Protein AF-0000000071050429 (afdb_homodimer)

Sequence (400 aa):
MLVKCYNCSQTRFISDQVFMELFNKSLLEDLAIDDLLNCSTQKFDGDSSKPVLRARPLNSNDYGYLDLLIQLTKVGSVGRYDFEKTFSRMVACPETYFILVIEDETSKLIVAGATLFVEQKFIHECSKRGHIEDVVVDSAYRGNGLGRFLIEALVRIGKHVGCYKITLDCHDDKVAFYKKIGFGLMNNMMYVRFDDHGKSMLVKCYNCSQTRFISDQVFMELFNKSLLEDLAIDDLLNCSTQKFDGDSSKPVLRARPLNSNDYGYLDLLIQLTKVGSVGRYDFEKTFSRMVACPETYFILVIEDETSKLIVAGATLFVEQKFIHECSKRGHIEDVVVDSAYRGNGLGRFLIEALVRIGKHVGCYKITLDCHDDKVAFYKKIGFGLMNNMMYVRFDDHGKS

InterPro domains:
  IPR000182 GNAT domain [PF00583] (80-183)
  IPR000182 GNAT domain [PS51186] (53-200)
  IPR016181 Acyl-CoA N-acyltransferase [SSF55729] (55-195)
  IPR039143 Glucosamine 6-phosphate N-acetyltransferase-like [PTHR13355] (50-191)

pLDDT: mean 87.62, std 20.75, range [23.92, 98.94]

Radius of gyration: 24.73 Å; Cα contacts (8 Å, |Δi|>4): 696; chains: 2; bounding box: 66×86×58 Å

Organism: Fasciola hepatica (NCBI:txid6192)

Nearest PDB structures (foldseek):
  4ag9-assembly1_B  TM=9.087E-01  e=5.644E-18  Caenorhabditis elegans
  3t90-assembly1_A-2  TM=9.628E-01  e=2.825E-16  Arabidopsis thaliana
  2o28-assembly1_B  TM=8.555E-01  e=4.513E-17  Homo sapiens
  3cxp-assembly1_A-2  TM=8.427E-01  e=6.512E-17  Homo sapiens
  1i21-assembly1_B  TM=8.900E-01  e=1.358E-13  Saccharomyces cerevisiae

Structure (mmCIF, N/CA/C/O backbone):
data_AF-0000000071050429-model_v1
#
loop_
_entity.id
_entity.type
_entity.pdbx_description
1 polymer 'Glucosamine 6-phosphate N-acetyltransferase'
#
loop_
_atom_site.group_PDB
_atom_site.id
_atom_site.type_symbol
_atom_site.label_atom_id
_atom_site.label_alt_id
_atom_site.label_comp_id
_atom_site.label_asym_id
_atom_site.label_entity_id
_atom_site.label_seq_id
_atom_site.pdbx_PDB_ins_code
_atom_site.Cartn_x
_atom_site.Cartn_y
_atom_site.Cartn_z
_atom_site.occupancy
_atom_site.B_iso_or_equiv
_atom_site.auth_seq_id
_atom_site.auth_comp_id
_atom_site.auth_asym_id
_atom_site.auth_atom_id
_atom_site.pdbx_PDB_model_num
ATOM 1 N N . MET A 1 1 ? -44.938 -45.5 23.203 1 27.23 1 MET A N 1
ATOM 2 C CA . MET A 1 1 ? -45.156 -44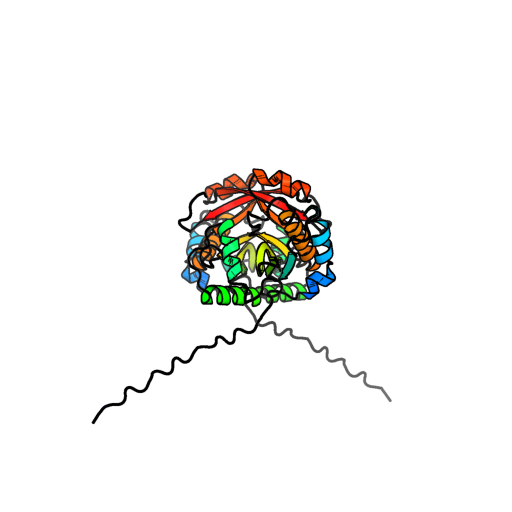.25 22.453 1 27.23 1 MET A CA 1
ATOM 3 C C . MET A 1 1 ? -43.812 -43.625 22.031 1 27.23 1 MET A C 1
ATOM 5 O O . MET A 1 1 ? -43.031 -43.188 22.875 1 27.23 1 MET A O 1
ATOM 9 N N . LEU A 1 2 ? -43.156 -44.094 20.906 1 24.7 2 LEU A N 1
ATOM 10 C CA . LEU A 1 2 ? -41.812 -43.938 20.344 1 24.7 2 LEU A CA 1
ATOM 11 C C . LEU A 1 2 ? -41.594 -42.531 19.828 1 24.7 2 LEU A C 1
ATOM 13 O O . LEU A 1 2 ? -42.344 -42.062 18.938 1 24.7 2 LEU A O 1
ATOM 17 N N . VAL A 1 3 ? -41.188 -41.531 20.703 1 26.55 3 VAL A N 1
ATOM 18 C CA . VAL A 1 3 ? -40.875 -40.156 20.281 1 26.55 3 VAL A CA 1
ATOM 19 C C . VAL A 1 3 ? -39.906 -40.188 19.094 1 26.55 3 VAL A C 1
ATOM 21 O O . VAL A 1 3 ? -38.812 -40.688 19.219 1 26.55 3 VAL A O 1
ATOM 24 N N . LYS A 1 4 ? -40.438 -40.188 17.812 1 27.8 4 LYS A N 1
ATOM 25 C CA . LYS A 1 4 ? -39.688 -40.062 16.547 1 27.8 4 LYS A CA 1
ATOM 26 C C . LYS A 1 4 ? -38.75 -38.875 16.562 1 27.8 4 LYS A C 1
ATOM 28 O O . LYS A 1 4 ? -39.156 -37.75 16.844 1 27.8 4 LYS A O 1
ATOM 33 N N . CYS A 1 5 ? -37.469 -39.094 16.906 1 25.92 5 CYS A N 1
ATOM 34 C CA . CYS A 1 5 ? -36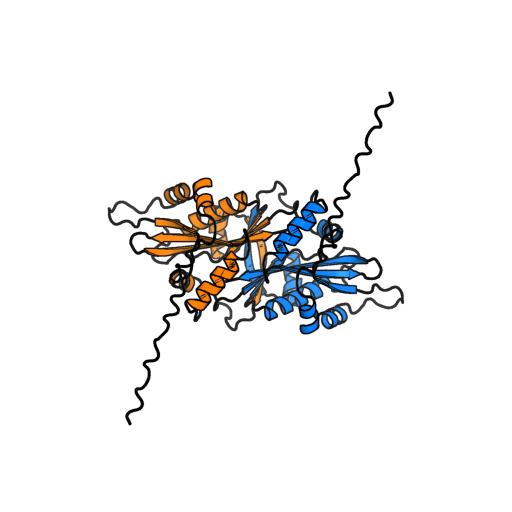.344 -38.188 16.828 1 25.92 5 CYS A CA 1
ATOM 35 C C . CYS A 1 5 ? -36.312 -37.469 15.477 1 25.92 5 CYS A C 1
ATOM 37 O O . CYS A 1 5 ? -36.281 -38.094 14.43 1 25.92 5 CYS A O 1
ATOM 39 N N . TYR A 1 6 ? -37.094 -36.375 15.312 1 27.66 6 TYR A N 1
ATOM 40 C CA . TYR A 1 6 ? -37.062 -35.469 14.172 1 27.66 6 TYR A CA 1
ATOM 41 C C . TYR A 1 6 ? -35.656 -35.25 13.688 1 27.66 6 TYR A C 1
ATOM 43 O O . TYR A 1 6 ? -34.75 -34.969 14.484 1 27.66 6 TYR A O 1
ATOM 51 N N . ASN A 1 7 ? -35.188 -35.938 12.633 1 28.17 7 ASN A N 1
ATOM 52 C CA . ASN A 1 7 ? -34 -35.812 11.812 1 28.17 7 ASN A CA 1
ATOM 53 C C . ASN A 1 7 ? -33.594 -34.344 11.602 1 28.17 7 ASN A C 1
ATOM 55 O O . ASN A 1 7 ? -34.406 -33.531 11.203 1 28.17 7 ASN A O 1
ATOM 59 N N . CYS A 1 8 ? -32.688 -33.781 12.391 1 26.16 8 CYS A N 1
ATOM 60 C CA . CYS A 1 8 ? -31.922 -32.531 12.234 1 26.16 8 CYS A CA 1
ATOM 61 C C . CYS A 1 8 ? -31.5 -32.344 10.781 1 26.16 8 CYS A C 1
ATOM 63 O O . CYS A 1 8 ? -30.672 -33.062 10.266 1 26.16 8 CYS A O 1
ATOM 65 N N . SER A 1 9 ? -32.438 -32.031 9.867 1 30.95 9 SER A N 1
ATOM 66 C CA . SER A 1 9 ? -32.094 -31.562 8.531 1 30.95 9 SER A CA 1
ATOM 67 C C . SER A 1 9 ? -30.875 -30.656 8.57 1 30.95 9 SER A C 1
ATOM 69 O O . SER A 1 9 ? -30.859 -29.641 9.281 1 30.95 9 SER A O 1
ATOM 71 N N . GLN A 1 10 ? -29.672 -31.125 8.492 1 29.73 10 GLN A N 1
ATOM 72 C CA . GLN A 1 10 ? -28.422 -30.406 8.188 1 29.73 10 GLN A CA 1
ATOM 73 C C . GLN A 1 10 ? -28.625 -29.375 7.098 1 29.73 10 GLN A C 1
ATOM 75 O O . GLN A 1 10 ? -28.922 -29.719 5.949 1 29.73 10 GLN A O 1
ATOM 80 N N . THR A 1 11 ? -29.328 -28.297 7.262 1 32.62 11 THR A N 1
ATOM 81 C CA . THR A 1 11 ? -29.203 -27.156 6.348 1 32.62 11 THR A CA 1
ATOM 82 C C . THR A 1 11 ? -27.781 -27.016 5.836 1 32.62 11 THR A C 1
ATOM 84 O O . THR A 1 11 ? -26.859 -26.719 6.609 1 32.62 11 THR A O 1
ATOM 87 N N . ARG A 1 12 ? -27.297 -27.859 4.934 1 31.89 12 ARG A N 1
ATOM 88 C CA . ARG A 1 12 ? -26.125 -27.531 4.141 1 31.89 12 ARG A CA 1
ATOM 89 C C . ARG A 1 12 ? -26.078 -26.031 3.826 1 31.89 12 ARG A C 1
ATOM 91 O O . ARG A 1 12 ? -26.969 -25.5 3.164 1 31.89 12 ARG A O 1
ATOM 98 N N . PHE A 1 13 ? -25.719 -25.141 4.633 1 31.94 13 PHE A N 1
ATOM 99 C CA . PHE A 1 13 ? -25.234 -23.844 4.184 1 31.94 13 PHE A CA 1
ATOM 100 C C . PHE A 1 13 ? -24.531 -23.953 2.84 1 31.94 13 PHE A C 1
ATOM 102 O O . PHE A 1 13 ? -23.391 -24.438 2.773 1 31.94 13 PHE A O 1
ATOM 109 N N . ILE A 1 14 ? -25.094 -24.547 1.808 1 37.84 14 ILE A N 1
ATOM 110 C CA . ILE A 1 14 ? -24.562 -24.328 0.466 1 37.84 14 ILE A CA 1
ATOM 111 C C . ILE A 1 14 ? -24.047 -22.891 0.348 1 37.84 14 ILE A C 1
ATOM 113 O O . ILE A 1 14 ? -24.812 -21.938 0.426 1 37.84 14 ILE A O 1
ATOM 117 N N . SER A 1 15 ? -23.062 -22.406 1.005 1 41.31 15 SER A N 1
ATOM 118 C CA . SER A 1 15 ? -22.422 -21.125 0.715 1 41.31 15 SER A CA 1
ATOM 119 C C . SER A 1 15 ? -22.469 -20.797 -0.774 1 41.31 15 SER A C 1
ATOM 121 O O . SER A 1 15 ? -21.906 -21.531 -1.593 1 41.31 15 SER A O 1
ATOM 123 N N . ASP A 1 16 ? -23.5 -20.719 -1.438 1 48.06 16 ASP A N 1
ATOM 124 C CA . ASP A 1 16 ? -23.688 -20.141 -2.77 1 48.06 16 ASP A CA 1
ATOM 125 C C . ASP A 1 16 ? -22.594 -19.125 -3.094 1 48.06 16 ASP A C 1
ATOM 127 O O . ASP A 1 16 ? -22.812 -17.922 -2.955 1 48.06 16 ASP A O 1
ATOM 131 N N . GLN A 1 17 ? -21.453 -19.328 -2.752 1 58.72 17 GLN A N 1
ATOM 132 C CA . GLN A 1 17 ? -20.359 -18.391 -2.951 1 58.72 17 GLN A CA 1
ATOM 133 C C . GLN A 1 17 ? -20.234 -18 -4.422 1 58.72 17 GLN A C 1
ATOM 135 O O . GLN A 1 17 ? -20.047 -18.859 -5.281 1 58.72 17 GLN A O 1
ATOM 140 N N . VAL A 1 18 ? -20.906 -16.984 -4.895 1 76.62 18 VAL A N 1
ATOM 141 C CA . VAL A 1 18 ? -20.828 -16.375 -6.215 1 76.62 18 VAL A CA 1
ATOM 142 C C . VAL A 1 18 ? -19.375 -16.25 -6.648 1 76.62 18 VAL A C 1
ATOM 144 O O . VAL A 1 18 ? -18.531 -15.766 -5.883 1 76.62 18 VAL A O 1
ATOM 147 N N . PHE A 1 19 ? -19.078 -17.094 -7.676 1 88.69 19 PHE A N 1
ATOM 148 C CA . PHE A 1 19 ? -17.781 -16.984 -8.336 1 88.69 19 PHE A CA 1
ATOM 149 C C . PHE A 1 19 ? -17.469 -15.523 -8.656 1 88.69 19 PHE A C 1
ATOM 151 O O . PHE A 1 19 ? -18.312 -14.812 -9.195 1 88.69 19 PHE A O 1
ATOM 158 N N . MET A 1 20 ? -16.281 -15.055 -8.227 1 93.56 20 MET A N 1
ATOM 159 C CA . MET A 1 20 ? -15.844 -13.695 -8.523 1 93.56 20 MET A CA 1
ATOM 160 C C . MET A 1 20 ? -14.352 -13.656 -8.828 1 93.56 20 MET A C 1
ATOM 162 O O . MET A 1 20 ? -13.555 -14.305 -8.148 1 93.56 20 MET A O 1
ATOM 166 N N . GLU A 1 21 ? -14.016 -12.977 -9.922 1 96.12 21 GLU A N 1
ATOM 167 C CA . GLU A 1 21 ? -12.625 -12.602 -10.148 1 96.12 21 GLU A CA 1
ATOM 168 C C . GLU A 1 21 ? -12.266 -11.312 -9.422 1 96.12 21 GLU A C 1
ATOM 170 O O . GLU A 1 21 ? -13.094 -10.414 -9.297 1 96.12 21 GLU A O 1
ATOM 175 N N . LEU A 1 22 ? -11.07 -11.297 -8.93 1 97.75 22 LEU A N 1
ATOM 176 C CA . LEU A 1 22 ? -10.68 -10.156 -8.117 1 97.75 22 LEU A CA 1
ATOM 177 C C . LEU A 1 22 ? -10.711 -8.867 -8.93 1 97.75 22 LEU A C 1
ATOM 179 O O . LEU A 1 22 ? -10.945 -7.789 -8.383 1 97.75 22 LEU A O 1
ATOM 183 N N . PHE A 1 23 ? -10.406 -8.961 -10.227 1 97.69 23 PHE A N 1
ATOM 184 C CA . PHE A 1 23 ? -10.531 -7.852 -11.156 1 97.69 23 PHE A CA 1
ATOM 185 C C . PHE A 1 23 ? -10.938 -8.344 -12.539 1 97.69 23 PHE A C 1
ATOM 187 O O . PHE A 1 23 ? -10.938 -9.547 -12.797 1 97.69 23 PHE A O 1
ATOM 194 N N . ASN A 1 24 ? -11.328 -7.465 -13.391 1 96.5 24 ASN A N 1
ATOM 195 C CA . ASN A 1 24 ? -11.844 -7.836 -14.703 1 96.5 24 ASN A CA 1
ATOM 196 C C . ASN A 1 24 ? -10.75 -8.422 -15.594 1 96.5 24 ASN A C 1
ATOM 198 O O . ASN A 1 24 ? -9.781 -7.73 -15.93 1 96.5 24 ASN A O 1
ATOM 202 N N . LYS A 1 25 ? -10.953 -9.617 -16.031 1 96.44 25 LYS A N 1
ATOM 203 C CA . LYS A 1 25 ? -9.953 -10.344 -16.812 1 96.44 25 LYS A CA 1
ATOM 204 C C . LYS A 1 25 ? -9.742 -9.672 -18.172 1 96.44 25 LYS A C 1
ATOM 206 O O . LYS A 1 25 ? -8.711 -9.883 -18.812 1 96.44 25 LYS A O 1
ATOM 211 N N . SER A 1 26 ? -10.672 -8.922 -18.641 1 97.19 26 SER A N 1
ATOM 212 C CA . SER A 1 26 ? -10.523 -8.234 -19.906 1 97.19 26 SER A CA 1
ATOM 213 C C . SER A 1 26 ? -9.297 -7.32 -19.906 1 97.19 26 SER A C 1
ATOM 215 O O . SER A 1 26 ? -8.734 -7.035 -20.969 1 97.19 26 SER A O 1
ATOM 217 N N . LEU A 1 27 ? -8.93 -6.898 -18.734 1 97.69 27 LEU A N 1
ATOM 218 C CA . LEU A 1 27 ? -7.738 -6.07 -18.578 1 97.69 27 LEU A CA 1
ATOM 219 C C . LEU A 1 27 ? -6.508 -6.793 -19.125 1 97.69 27 LEU A C 1
ATOM 221 O O . LEU A 1 27 ? -5.66 -6.18 -19.766 1 97.69 27 LEU A O 1
ATOM 225 N N . LEU A 1 28 ? -6.422 -8.047 -18.906 1 98.06 28 LEU A N 1
ATOM 226 C CA . LEU A 1 28 ? -5.277 -8.844 -19.344 1 98.06 28 LEU A CA 1
ATOM 227 C C . LEU A 1 28 ? -5.25 -8.961 -20.859 1 98.06 28 LEU A C 1
ATOM 229 O O . LEU A 1 28 ? -4.18 -8.922 -21.484 1 98.06 28 LEU A O 1
ATOM 233 N N . GLU A 1 29 ? -6.363 -9.117 -21.406 1 96.25 29 GLU A N 1
ATOM 234 C CA . GLU A 1 29 ? -6.457 -9.172 -22.859 1 96.25 29 GLU A CA 1
ATOM 235 C C . GLU A 1 29 ? -6.062 -7.84 -23.5 1 96.25 29 GLU A C 1
ATOM 237 O O . GLU A 1 29 ? -5.289 -7.805 -24.453 1 96.25 29 GLU A O 1
ATOM 242 N N . ASP A 1 30 ? -6.609 -6.77 -22.906 1 97.06 30 ASP A N 1
ATOM 243 C CA . ASP A 1 30 ? -6.328 -5.43 -23.422 1 97.06 30 ASP A CA 1
ATOM 244 C C . ASP A 1 30 ? -4.832 -5.137 -23.391 1 97.06 30 ASP A C 1
ATOM 246 O O . ASP A 1 30 ? -4.32 -4.414 -24.25 1 97.06 30 ASP A O 1
ATOM 250 N N . LEU A 1 31 ? -4.156 -5.77 -22.5 1 97.75 31 LEU A N 1
ATOM 251 C CA . LEU A 1 31 ? -2.742 -5.465 -22.312 1 97.75 31 LEU A CA 1
ATOM 252 C C . LEU A 1 31 ? -1.866 -6.57 -22.891 1 97.75 31 LEU A C 1
ATOM 254 O O . LEU A 1 31 ? -0.654 -6.59 -22.656 1 97.75 31 LEU A O 1
ATOM 258 N N . ALA A 1 32 ? -2.4 -7.57 -23.547 1 96.25 32 ALA A N 1
ATOM 259 C CA . ALA A 1 32 ? -1.696 -8.664 -24.219 1 96.25 32 ALA A CA 1
ATOM 260 C C . ALA A 1 32 ? -0.792 -9.414 -23.25 1 96.25 32 ALA A C 1
ATOM 262 O O . ALA A 1 32 ? 0.372 -9.68 -23.547 1 96.25 32 ALA A O 1
ATOM 263 N N . ILE A 1 33 ? -1.349 -9.656 -22.125 1 96.62 33 ILE A N 1
ATOM 264 C CA . ILE A 1 33 ? -0.575 -10.297 -21.062 1 96.62 33 ILE A CA 1
ATOM 265 C C . ILE A 1 33 ? -0.237 -11.727 -21.469 1 96.62 33 ILE A C 1
ATOM 267 O O . ILE A 1 33 ? 0.842 -12.234 -21.156 1 96.62 33 ILE A O 1
ATOM 271 N N . ASP A 1 34 ? -1.086 -12.422 -22.141 1 92.94 34 ASP A N 1
ATOM 272 C CA . ASP A 1 34 ? -0.809 -13.773 -22.625 1 92.94 34 ASP A CA 1
ATOM 273 C C . ASP A 1 34 ? 0.41 -13.789 -23.547 1 92.94 34 ASP A C 1
ATOM 275 O O . ASP A 1 34 ? 1.23 -14.711 -23.469 1 92.94 34 ASP A O 1
ATOM 279 N N . ASP A 1 35 ? 0.482 -12.875 -24.375 1 93 35 ASP A N 1
ATOM 280 C CA . ASP A 1 35 ? 1.641 -12.766 -25.266 1 93 35 ASP A CA 1
ATOM 281 C C . ASP A 1 35 ? 2.924 -12.562 -24.453 1 93 35 ASP A C 1
ATOM 283 O O . ASP A 1 35 ? 3.965 -13.133 -24.781 1 93 35 ASP A O 1
ATOM 287 N N . LEU A 1 36 ? 2.799 -11.766 -23.484 1 93.81 36 LEU A N 1
ATOM 288 C CA . LEU A 1 36 ? 3.939 -11.523 -22.609 1 93.81 36 LEU A CA 1
ATOM 289 C C . LEU A 1 36 ? 4.387 -12.812 -21.938 1 93.81 36 LEU A C 1
ATOM 291 O O . LEU A 1 36 ? 5.586 -13.086 -21.844 1 93.81 36 LEU A O 1
ATOM 295 N N . LEU A 1 37 ? 3.457 -13.578 -21.469 1 93.94 37 LEU A N 1
ATOM 296 C CA . LEU A 1 37 ? 3.771 -14.836 -20.797 1 93.94 37 LEU A CA 1
ATOM 297 C C . LEU A 1 37 ? 4.477 -15.789 -21.75 1 93.94 37 LEU A C 1
ATOM 299 O O . LEU A 1 37 ? 5.488 -16.406 -21.391 1 93.94 37 LEU A O 1
ATOM 303 N N . ASN A 1 38 ? 3.988 -15.883 -22.891 1 88.94 38 ASN A N 1
ATOM 304 C CA . ASN A 1 38 ? 4.566 -16.766 -23.906 1 88.94 38 ASN A CA 1
ATOM 305 C C . ASN A 1 38 ? 5.996 -16.359 -24.25 1 88.94 38 ASN A C 1
ATOM 307 O O . ASN A 1 38 ? 6.855 -17.219 -24.453 1 88.94 38 ASN A O 1
ATOM 311 N N . CYS A 1 39 ? 6.215 -15.156 -24.297 1 86.38 39 CYS A N 1
ATOM 312 C CA . CYS A 1 39 ? 7.547 -14.656 -24.609 1 86.38 39 CYS A CA 1
ATOM 313 C C . CYS A 1 39 ? 8.516 -14.898 -23.469 1 86.38 39 CYS A C 1
ATOM 315 O O . CYS A 1 39 ? 9.703 -15.133 -23.688 1 86.38 39 CYS A O 1
ATOM 317 N N . SER A 1 40 ? 8.062 -14.789 -22.312 1 82.88 40 SER A N 1
ATOM 318 C CA . SER A 1 40 ? 8.898 -14.875 -21.125 1 82.88 40 SER A CA 1
ATOM 319 C C . SER A 1 40 ? 9.227 -16.328 -20.781 1 82.88 40 SER A C 1
ATOM 321 O O . SER A 1 40 ? 10.227 -16.609 -20.125 1 82.88 40 SER A O 1
ATOM 323 N N . THR A 1 41 ? 8.336 -17.203 -21.125 1 77 41 THR A N 1
ATOM 324 C CA . THR A 1 41 ? 8.516 -18.578 -20.688 1 77 41 THR A CA 1
ATOM 325 C C . THR A 1 41 ? 9.047 -19.438 -21.828 1 77 41 THR A C 1
ATOM 327 O O . THR A 1 41 ? 9.133 -20.672 -21.703 1 77 41 THR A O 1
ATOM 330 N N . GLN A 1 42 ? 10.172 -18.844 -22.609 1 60.56 42 GLN A N 1
ATOM 331 C CA . GLN A 1 42 ? 10.75 -19.531 -23.766 1 60.56 42 GLN A CA 1
ATOM 332 C C . GLN A 1 42 ? 10.797 -21.031 -23.516 1 60.56 42 GLN A C 1
ATOM 334 O O . GLN A 1 42 ? 10.453 -21.828 -24.406 1 60.56 42 GLN A O 1
ATOM 339 N N . LYS A 1 43 ? 11.969 -21.422 -22.75 1 54.56 43 LYS A N 1
ATOM 340 C CA . LYS A 1 43 ? 12.797 -22.609 -22.875 1 54.56 43 LYS A CA 1
ATOM 341 C C . LYS A 1 43 ? 12.07 -23.844 -22.344 1 54.56 43 LYS A C 1
ATOM 343 O O . LYS A 1 43 ? 12.578 -24.547 -21.469 1 54.56 43 LYS A O 1
ATOM 348 N N . PHE A 1 44 ? 10.703 -23.656 -22.047 1 51.25 44 PHE A N 1
ATOM 349 C CA . PHE A 1 44 ? 10.523 -25.031 -21.594 1 51.25 44 PHE A CA 1
ATOM 350 C C . PHE A 1 44 ? 10.867 -26.016 -22.703 1 51.25 44 PHE A C 1
ATOM 352 O O . PHE A 1 44 ? 10.305 -25.953 -23.797 1 51.25 44 PHE A O 1
ATOM 359 N N . ASP A 1 45 ? 12.055 -26.188 -22.953 1 48.06 45 ASP A N 1
ATOM 360 C CA . ASP A 1 45 ? 12.516 -27.078 -24.016 1 48.06 45 ASP A CA 1
ATOM 361 C C . ASP A 1 45 ? 11.375 -27.922 -24.562 1 48.06 45 ASP A C 1
ATOM 363 O O . ASP A 1 45 ? 10.289 -27.969 -23.969 1 48.06 45 ASP A O 1
ATOM 367 N N . GLY A 1 46 ? 11.672 -29.219 -25.016 1 43.75 46 GLY A N 1
ATOM 368 C CA . GLY A 1 46 ? 11.445 -30.297 -25.953 1 43.75 46 GLY A CA 1
ATOM 369 C C . GLY A 1 46 ? 10.07 -30.922 -25.812 1 43.75 46 GLY A C 1
ATOM 370 O O . GLY A 1 46 ? 9.508 -31.422 -26.797 1 43.75 46 GLY A O 1
ATOM 371 N N . ASP A 1 47 ? 9.648 -31.688 -24.688 1 49.66 47 ASP A N 1
ATOM 372 C CA . ASP A 1 47 ? 8.836 -32.906 -24.625 1 49.66 47 ASP A CA 1
ATOM 373 C C . ASP A 1 47 ? 7.352 -32.562 -24.484 1 49.66 47 ASP A C 1
ATOM 375 O O . ASP A 1 47 ? 7 -31.531 -23.906 1 49.66 47 ASP A O 1
ATOM 379 N N . SER A 1 48 ? 6.441 -33 -25.391 1 53.66 48 SER A N 1
ATOM 380 C CA . SER A 1 48 ? 4.988 -33.094 -25.438 1 53.66 48 SER A CA 1
ATOM 381 C C . SER A 1 48 ? 4.375 -33 -24.047 1 53.66 48 SER A C 1
ATOM 383 O O . SER A 1 48 ? 3.168 -32.781 -23.906 1 53.66 48 SER A O 1
ATOM 385 N N . SER A 1 49 ? 5.125 -33.094 -22.906 1 59.19 49 SER A N 1
ATOM 386 C CA . SER A 1 49 ? 4.586 -33.219 -21.547 1 59.19 49 SER A CA 1
ATOM 387 C C . SER A 1 49 ? 4.684 -31.875 -20.812 1 59.19 49 SER A C 1
ATOM 389 O O . SER A 1 49 ? 4.465 -31.812 -19.594 1 59.19 49 SER A O 1
ATOM 391 N N . LYS A 1 50 ? 4.688 -30.766 -21.5 1 65.94 50 LYS A N 1
ATOM 392 C CA . LYS A 1 50 ? 4.969 -29.469 -20.891 1 65.94 50 LYS A CA 1
ATOM 393 C C . LYS A 1 50 ? 3.699 -28.844 -20.312 1 65.94 50 LYS A C 1
ATOM 395 O O . LYS A 1 50 ? 2.621 -28.953 -20.891 1 65.94 50 LYS A O 1
ATOM 400 N N . PRO A 1 51 ? 3.916 -28.203 -19.234 1 77.94 51 PRO A N 1
ATOM 401 C CA . PRO A 1 51 ? 2.738 -27.594 -18.609 1 77.94 51 PRO A CA 1
ATOM 402 C C . PRO A 1 51 ? 2.172 -26.422 -19.406 1 77.94 51 PRO A C 1
ATOM 404 O O . PRO A 1 51 ? 2.926 -25.703 -20.062 1 77.94 51 PRO A O 1
ATOM 407 N N . VAL A 1 52 ? 0.898 -26.469 -19.562 1 89.5 52 VAL A N 1
ATOM 408 C CA . VAL A 1 52 ? 0.189 -25.328 -20.141 1 89.5 52 VAL A CA 1
ATOM 409 C C . VAL A 1 52 ? -0.094 -24.297 -19.062 1 89.5 52 VAL A C 1
ATOM 411 O O . VAL A 1 52 ? -0.916 -24.516 -18.172 1 89.5 52 VAL A O 1
ATOM 414 N N . LEU A 1 53 ? 0.618 -23.172 -19.156 1 94.81 53 LEU A N 1
ATOM 415 C CA . LEU A 1 53 ? 0.508 -22.125 -18.125 1 94.81 53 LEU A CA 1
ATOM 416 C C . LEU A 1 53 ? -0.443 -21.031 -18.578 1 94.81 53 LEU A C 1
ATOM 418 O O . LEU A 1 53 ? -0.44 -20.625 -19.75 1 94.81 53 LEU A O 1
ATOM 422 N N . ARG A 1 54 ? -1.283 -20.562 -17.641 1 96.25 54 ARG A N 1
ATOM 423 C CA . ARG A 1 54 ? -2.232 -19.484 -17.906 1 96.25 54 ARG A CA 1
ATOM 424 C C . ARG A 1 54 ? -2.199 -18.438 -16.797 1 96.25 54 ARG A C 1
ATOM 426 O O . ARG A 1 54 ? -2.26 -18.781 -15.609 1 96.25 54 ARG A O 1
ATOM 433 N N . ALA A 1 55 ? -2.105 -17.172 -17.234 1 98.12 55 ALA A N 1
ATOM 434 C CA . ALA A 1 55 ? -2.197 -16.062 -16.281 1 98.12 55 ALA A CA 1
ATOM 435 C C . ALA A 1 55 ? -3.639 -15.578 -16.141 1 98.12 55 ALA A C 1
ATOM 437 O O . ALA A 1 55 ? -4.355 -15.43 -17.141 1 98.12 55 ALA A O 1
ATOM 438 N N . ARG A 1 56 ? -4.047 -15.344 -14.961 1 98.56 56 ARG A N 1
ATOM 439 C CA . ARG A 1 56 ? -5.41 -14.875 -14.719 1 98.56 56 ARG A CA 1
ATOM 440 C C . ARG A 1 56 ? -5.512 -14.164 -13.367 1 98.56 56 ARG A C 1
ATOM 442 O O . ARG A 1 56 ? -4.637 -14.32 -12.516 1 98.56 56 ARG A O 1
ATOM 449 N N . PRO A 1 57 ? -6.598 -13.336 -13.195 1 98.81 57 PRO A N 1
ATOM 450 C CA . PRO A 1 57 ? -6.832 -12.797 -11.852 1 98.81 57 PRO A CA 1
ATOM 451 C C . PRO A 1 57 ? -7.109 -13.883 -10.82 1 98.81 57 PRO A C 1
ATOM 453 O O . PRO A 1 57 ? -7.699 -14.914 -11.148 1 98.81 57 PRO A O 1
ATOM 456 N N . LEU A 1 58 ? -6.648 -13.641 -9.594 1 98.81 58 LEU A N 1
ATOM 457 C CA . LEU A 1 58 ? -7.113 -14.484 -8.5 1 98.81 58 LEU A CA 1
ATOM 458 C C . LEU A 1 58 ? -8.633 -14.484 -8.422 1 98.81 58 LEU A C 1
ATOM 460 O O . LEU A 1 58 ? -9.273 -13.461 -8.664 1 98.81 58 LEU A O 1
ATOM 464 N N . ASN A 1 59 ? -9.203 -15.617 -8.125 1 98.06 59 ASN A N 1
ATOM 465 C CA . ASN A 1 59 ? -10.648 -15.672 -7.996 1 98.06 59 ASN A CA 1
ATOM 466 C C . ASN A 1 59 ? -11.078 -16.328 -6.684 1 98.06 59 ASN A C 1
ATOM 468 O O . ASN A 1 59 ? -10.234 -16.812 -5.93 1 98.06 59 ASN A O 1
ATOM 472 N N . SER A 1 60 ? -12.344 -16.297 -6.414 1 97.5 60 SER A N 1
ATOM 473 C CA . SER A 1 60 ? -12.898 -16.656 -5.113 1 97.5 60 SER A CA 1
ATOM 474 C C . SER A 1 60 ? -12.734 -18.141 -4.824 1 97.5 60 SER A C 1
ATOM 476 O O . SER A 1 60 ? -12.828 -18.578 -3.674 1 97.5 60 SER A O 1
ATOM 478 N N . ASN A 1 61 ? -12.383 -18.938 -5.777 1 96.44 61 ASN A N 1
ATOM 479 C CA . ASN A 1 61 ? -12.25 -20.391 -5.59 1 96.44 61 ASN A CA 1
ATOM 480 C C . ASN A 1 61 ? -10.797 -20.797 -5.391 1 96.44 61 ASN A C 1
ATOM 482 O O . ASN A 1 61 ? -10.5 -21.984 -5.254 1 96.44 61 ASN A O 1
ATOM 486 N N . ASP A 1 62 ? -9.945 -19.875 -5.348 1 98.12 62 ASP A N 1
ATOM 487 C CA . ASP A 1 62 ? -8.516 -20.172 -5.355 1 98.12 62 ASP A CA 1
ATOM 488 C C . ASP A 1 62 ? -7.98 -20.344 -3.936 1 98.12 62 ASP A C 1
ATOM 490 O O . ASP A 1 62 ? -6.93 -19.797 -3.59 1 98.12 62 ASP A O 1
ATOM 494 N N . TYR A 1 63 ? -8.742 -21.094 -3.168 1 97.94 63 TYR A N 1
ATOM 495 C CA . TYR A 1 63 ? -8.266 -21.391 -1.822 1 97.94 63 TYR A CA 1
ATOM 496 C C . TYR A 1 63 ? -6.879 -22.016 -1.864 1 97.94 63 TYR A C 1
ATOM 498 O O . TYR A 1 63 ? -6.055 -21.781 -0.979 1 97.94 63 TYR A O 1
ATOM 506 N N . GLY A 1 64 ? -6.551 -22.781 -2.854 1 97.81 64 GLY A N 1
ATOM 507 C CA . GLY A 1 64 ? -5.27 -23.453 -3.035 1 97.81 64 GLY A CA 1
ATOM 508 C C . GLY A 1 64 ? -4.121 -22.469 -3.24 1 97.81 64 GLY A C 1
ATOM 509 O O . GLY A 1 64 ? -2.955 -22.859 -3.178 1 97.81 64 GLY A O 1
ATOM 510 N N . TYR A 1 65 ? -4.441 -21.234 -3.473 1 98.69 65 TYR A N 1
ATOM 511 C CA . TYR A 1 65 ? -3.426 -20.188 -3.564 1 98.69 65 TYR A CA 1
ATOM 512 C C . TYR A 1 65 ? -2.568 -20.141 -2.307 1 98.69 65 TYR A C 1
ATOM 514 O O . TYR A 1 65 ? -1.37 -19.859 -2.373 1 98.69 65 TYR A O 1
ATOM 522 N N . LEU A 1 66 ? -3.137 -20.5 -1.156 1 98.75 66 LEU A N 1
ATOM 523 C CA . LEU A 1 66 ? -2.441 -20.5 0.125 1 98.75 66 LEU A CA 1
ATOM 524 C C . LEU A 1 66 ? -1.292 -21.5 0.125 1 98.75 66 LEU A C 1
ATOM 526 O O . LEU A 1 66 ? -0.262 -21.266 0.763 1 98.75 66 LEU A O 1
ATOM 530 N N . ASP A 1 67 ? -1.415 -22.562 -0.61 1 98.25 67 ASP A N 1
ATOM 531 C CA . ASP A 1 67 ? -0.363 -23.578 -0.705 1 98.25 67 ASP A CA 1
ATOM 532 C C . ASP A 1 67 ? 0.884 -23 -1.378 1 98.25 67 ASP A C 1
ATOM 534 O O . ASP A 1 67 ? 2.004 -23.422 -1.069 1 98.25 67 ASP A O 1
ATOM 538 N N . LEU A 1 68 ? 0.654 -22.125 -2.293 1 98.75 68 LEU A N 1
ATOM 539 C CA . LEU A 1 68 ? 1.78 -21.453 -2.924 1 98.75 68 LEU A CA 1
ATOM 540 C C . LEU A 1 68 ? 2.424 -20.453 -1.964 1 98.75 68 LEU A C 1
ATOM 542 O O . LEU A 1 68 ? 3.65 -20.391 -1.854 1 98.75 68 LEU A O 1
ATOM 546 N N . LEU A 1 69 ? 1.571 -19.703 -1.214 1 98.69 69 LEU A N 1
ATOM 547 C CA . LEU A 1 69 ? 2.041 -18.609 -0.366 1 98.69 69 LEU A CA 1
ATOM 548 C C . LEU A 1 69 ? 2.891 -19.141 0.783 1 98.69 69 LEU A C 1
ATOM 550 O O . LEU A 1 69 ? 3.746 -18.438 1.31 1 98.69 69 LEU A O 1
ATOM 554 N N . ILE A 1 70 ? 2.736 -20.406 1.133 1 98.38 70 ILE A N 1
ATOM 555 C CA . ILE A 1 70 ? 3.518 -21 2.209 1 98.38 70 ILE A CA 1
ATOM 556 C C . ILE A 1 70 ? 5 -20.984 1.846 1 98.38 70 ILE A C 1
ATOM 558 O O . ILE A 1 70 ? 5.859 -20.922 2.727 1 98.38 70 ILE A O 1
ATOM 562 N N . GLN A 1 71 ? 5.25 -21 0.543 1 97.94 71 GLN A N 1
ATOM 563 C CA . GLN A 1 71 ? 6.641 -21 0.101 1 97.94 71 GLN A CA 1
ATOM 564 C C . GLN A 1 71 ? 7.258 -19.609 0.223 1 97.94 71 GLN A C 1
ATOM 566 O O . GLN A 1 71 ? 8.477 -19.453 0.102 1 97.94 71 GLN A O 1
ATOM 571 N N . LEU A 1 72 ? 6.445 -18.625 0.433 1 97.25 72 LEU A N 1
ATOM 572 C CA . LEU A 1 72 ? 6.902 -17.25 0.579 1 97.25 72 LEU A CA 1
ATOM 573 C C . LEU A 1 72 ? 7.156 -16.922 2.043 1 97.25 72 LEU A C 1
ATOM 575 O O . LEU A 1 72 ? 8.172 -16.297 2.375 1 97.25 72 LEU A O 1
ATOM 579 N N . THR A 1 73 ? 6.242 -17.203 2.877 1 95.88 73 THR A N 1
ATOM 580 C CA . THR A 1 73 ? 6.297 -16.859 4.293 1 95.88 73 THR A CA 1
ATOM 581 C C . THR A 1 73 ? 5.258 -17.641 5.082 1 95.88 73 THR A C 1
ATOM 583 O O . THR A 1 73 ? 4.59 -18.531 4.531 1 95.88 73 THR A O 1
ATOM 586 N N . LYS A 1 74 ? 5.164 -17.297 6.395 1 96.25 74 LYS A N 1
ATOM 587 C CA . LYS A 1 74 ? 4.16 -17.922 7.25 1 96.25 74 LYS A CA 1
ATOM 588 C C . LYS A 1 74 ? 2.748 -17.531 6.82 1 96.25 74 LYS A C 1
ATOM 590 O O . LYS A 1 74 ? 2.436 -16.344 6.703 1 96.25 74 LYS A O 1
ATOM 595 N N . VAL A 1 75 ? 1.979 -18.5 6.543 1 97.31 75 VAL A N 1
ATOM 596 C CA . VAL A 1 75 ? 0.574 -18.266 6.234 1 97.31 75 VAL A CA 1
ATOM 597 C C . VAL A 1 75 ? -0.273 -18.469 7.488 1 97.31 75 VAL A C 1
ATOM 599 O O . VAL A 1 75 ? -1.197 -17.703 7.758 1 97.31 75 VAL A O 1
ATOM 602 N N . GLY A 1 76 ? 0.065 -19.422 8.242 1 95.56 76 GLY A N 1
ATOM 603 C CA . GLY A 1 76 ? -0.678 -19.75 9.453 1 95.56 76 GLY A CA 1
ATOM 604 C C . GLY A 1 76 ? -1.915 -20.578 9.18 1 95.56 76 GLY A C 1
ATOM 605 O O . GLY A 1 76 ? -1.995 -21.266 8.156 1 95.56 76 GLY A O 1
ATOM 606 N N . SER A 1 77 ? -2.82 -20.641 10.148 1 96.31 77 SER A N 1
ATOM 607 C CA . SER A 1 77 ? -4.043 -21.422 10.031 1 96.31 77 SER A CA 1
ATOM 608 C C . SER A 1 77 ? -5.18 -20.594 9.445 1 96.31 77 SER A C 1
ATOM 610 O O . SER A 1 77 ? -5.898 -19.906 10.18 1 96.31 77 SER A O 1
ATOM 612 N N . VAL A 1 78 ? -5.297 -20.719 8.172 1 97.81 78 VAL A N 1
ATOM 613 C CA . VAL A 1 78 ? -6.344 -19.984 7.469 1 97.81 78 VAL A CA 1
ATOM 614 C C . VAL A 1 78 ? -7.371 -20.953 6.906 1 97.81 78 VAL A C 1
ATOM 616 O O . VAL A 1 78 ? -7.059 -21.766 6.027 1 97.81 78 VAL A O 1
ATOM 619 N N . GLY A 1 79 ? -8.617 -20.875 7.371 1 97.56 79 GLY A N 1
ATOM 620 C CA . GLY A 1 79 ? -9.68 -21.703 6.805 1 97.56 79 GLY A CA 1
ATOM 621 C C . GLY A 1 79 ? -10.305 -21.094 5.562 1 97.56 79 GLY A C 1
ATOM 622 O O . GLY A 1 79 ? -10.008 -19.953 5.203 1 97.56 79 GLY A O 1
ATOM 623 N N . ARG A 1 80 ? -11.125 -21.875 4.941 1 96.94 80 ARG A N 1
ATOM 624 C CA . ARG A 1 80 ? -11.781 -21.438 3.711 1 96.94 80 ARG A CA 1
ATOM 625 C C . ARG A 1 80 ? -12.625 -20.188 3.951 1 96.94 80 ARG A C 1
ATOM 627 O O . ARG A 1 80 ? -12.633 -19.266 3.125 1 96.94 80 ARG A O 1
ATOM 634 N N . TYR A 1 81 ? -13.297 -20.156 5.031 1 96.56 81 TYR A N 1
ATOM 635 C CA . TYR A 1 81 ? -14.125 -19.016 5.371 1 96.56 81 TYR A CA 1
ATOM 636 C C . TYR A 1 81 ? -13.289 -17.734 5.473 1 96.56 81 TYR A C 1
ATOM 638 O O . TYR A 1 81 ? -13.664 -16.703 4.926 1 96.56 81 TYR A O 1
ATOM 646 N N . ASP A 1 82 ? -12.188 -17.828 6.156 1 97.5 82 ASP A N 1
ATOM 647 C CA . ASP A 1 82 ? -11.305 -16.672 6.32 1 97.5 82 ASP A CA 1
ATOM 648 C C . ASP A 1 82 ? -10.742 -16.219 4.973 1 97.5 82 ASP A C 1
ATOM 650 O O . ASP A 1 82 ? -10.617 -15.016 4.723 1 97.5 82 ASP A O 1
ATOM 654 N N . PHE A 1 83 ? -10.414 -17.203 4.137 1 98.06 83 PHE A N 1
ATOM 655 C CA . PHE A 1 83 ? -9.953 -16.875 2.795 1 98.06 83 PHE A CA 1
ATOM 656 C C . PHE A 1 83 ? -11.008 -16.094 2.027 1 98.06 83 PHE A C 1
ATOM 658 O O . PHE A 1 83 ? -10.719 -15.047 1.452 1 98.06 83 PHE A O 1
ATOM 665 N N . GLU A 1 84 ? -12.172 -16.547 2.066 1 97.44 84 GLU A N 1
ATOM 666 C CA . GLU A 1 84 ? -13.258 -15.938 1.306 1 97.44 84 GLU A CA 1
ATOM 667 C C . GLU A 1 84 ? -13.602 -14.555 1.844 1 97.44 84 GLU A C 1
ATOM 669 O O . GLU A 1 84 ? -13.883 -13.633 1.072 1 97.44 84 GLU A O 1
ATOM 674 N N . LYS A 1 85 ? -13.586 -14.445 3.1 1 97.38 85 LYS A N 1
ATOM 675 C CA . LYS A 1 85 ? -13.836 -13.148 3.729 1 97.38 85 LYS A CA 1
ATOM 676 C C . LYS A 1 85 ? -12.766 -12.133 3.338 1 97.38 85 LYS A C 1
ATOM 678 O O . LYS A 1 85 ? -13.086 -10.992 3.012 1 97.38 85 LYS A O 1
ATOM 683 N N . THR A 1 86 ? -11.555 -12.586 3.418 1 98.25 86 THR A N 1
ATOM 684 C CA . THR A 1 86 ? -10.445 -11.719 3.027 1 98.25 86 THR A CA 1
ATOM 685 C C . THR A 1 86 ? -10.547 -11.344 1.554 1 98.25 86 THR A C 1
ATOM 687 O O . THR A 1 86 ? -10.383 -10.172 1.196 1 98.25 86 THR A O 1
ATOM 690 N N . PHE A 1 87 ? -10.828 -12.32 0.724 1 98.44 87 PHE A N 1
ATOM 691 C CA . PHE A 1 87 ? -11.031 -12.078 -0.7 1 98.44 87 PHE A CA 1
ATOM 692 C C . PHE A 1 87 ? -12.117 -11.031 -0.922 1 98.44 87 PHE A C 1
ATOM 694 O O . PHE A 1 87 ? -11.945 -10.109 -1.722 1 98.44 87 PHE A O 1
ATOM 701 N N . SER A 1 88 ? -13.164 -11.109 -0.222 1 97.75 88 SER A N 1
ATOM 702 C CA . SER A 1 88 ? -14.289 -10.188 -0.35 1 97.75 88 SER A CA 1
ATOM 703 C C . SER A 1 88 ? -13.891 -8.781 0.085 1 97.75 88 SER A C 1
ATOM 705 O O . SER A 1 88 ? -14.352 -7.793 -0.495 1 97.75 88 SER A O 1
ATOM 707 N N . ARG A 1 89 ? -13.086 -8.695 1.087 1 97.88 89 ARG A N 1
ATOM 708 C CA . ARG A 1 89 ? -12.594 -7.395 1.528 1 97.88 89 ARG A CA 1
ATOM 709 C C . ARG A 1 89 ? -11.758 -6.727 0.44 1 97.88 89 ARG A C 1
ATOM 711 O O . ARG A 1 89 ? -11.828 -5.508 0.26 1 97.88 89 ARG A O 1
ATOM 718 N N . MET A 1 90 ? -11.008 -7.543 -0.215 1 98.5 90 MET A N 1
ATOM 719 C CA . MET A 1 90 ? -10.195 -7.008 -1.306 1 98.5 90 MET A CA 1
ATOM 720 C C . MET A 1 90 ? -11.07 -6.535 -2.459 1 98.5 90 MET A C 1
ATOM 722 O O . MET A 1 90 ? -10.844 -5.465 -3.02 1 98.5 90 MET A O 1
ATOM 726 N N . VAL A 1 91 ? -12.078 -7.336 -2.746 1 97.62 91 VAL A N 1
ATOM 727 C CA . VAL A 1 91 ? -12.992 -7.012 -3.836 1 97.62 91 VAL A CA 1
ATOM 728 C C . VAL A 1 91 ? -13.727 -5.711 -3.523 1 97.62 91 VAL A C 1
ATOM 730 O O . VAL A 1 91 ? -14.008 -4.918 -4.426 1 97.62 91 VAL A O 1
ATOM 733 N N . ALA A 1 92 ? -13.961 -5.426 -2.299 1 97.5 92 ALA A N 1
ATOM 734 C CA . ALA A 1 92 ? -14.734 -4.262 -1.864 1 97.5 92 ALA A CA 1
ATOM 735 C C . ALA A 1 92 ? -13.945 -2.973 -2.074 1 97.5 92 ALA A C 1
ATOM 737 O O . ALA A 1 92 ? -14.5 -1.875 -1.967 1 97.5 92 ALA A O 1
ATOM 738 N N . CYS A 1 93 ? -12.734 -3.053 -2.4 1 98.06 93 CYS A N 1
ATOM 739 C CA . CYS A 1 93 ? -11.898 -1.89 -2.68 1 98.06 93 CYS A CA 1
ATOM 740 C C . CYS A 1 93 ? -11.664 -1.735 -4.18 1 98.06 93 CYS A C 1
ATOM 742 O O . CYS A 1 93 ? -10.758 -2.359 -4.734 1 98.06 93 CYS A O 1
ATOM 744 N N . PRO A 1 94 ? -12.352 -0.851 -4.777 1 96.75 94 PRO A N 1
ATOM 745 C CA . PRO A 1 94 ? -12.258 -0.734 -6.234 1 96.75 94 PRO A CA 1
ATOM 746 C C . PRO A 1 94 ? -10.859 -0.342 -6.707 1 96.75 94 PRO A C 1
ATOM 748 O O . PRO A 1 94 ? -10.242 0.569 -6.145 1 96.75 94 PRO A O 1
ATOM 751 N N . GLU A 1 95 ? -10.398 -1.043 -7.676 1 96.81 95 GLU A N 1
ATOM 752 C CA . GLU A 1 95 ? -9.164 -0.713 -8.375 1 96.81 95 GLU A CA 1
ATOM 753 C C . GLU A 1 95 ? -7.984 -0.65 -7.414 1 96.81 95 GLU A C 1
ATOM 755 O O . GLU A 1 95 ? -7.121 0.223 -7.535 1 96.81 95 GLU A O 1
ATOM 760 N N . THR A 1 96 ? -7.996 -1.498 -6.48 1 98.69 96 THR A N 1
ATOM 761 C CA . THR A 1 96 ? -6.988 -1.426 -5.43 1 98.69 96 THR A CA 1
ATOM 762 C C . THR A 1 96 ? -6.094 -2.662 -5.453 1 98.69 96 THR A C 1
ATOM 764 O O . THR A 1 96 ? -4.871 -2.553 -5.332 1 98.69 96 THR A O 1
ATOM 767 N N . TYR A 1 97 ? -6.742 -3.824 -5.605 1 98.88 97 TYR A N 1
ATOM 768 C CA . TYR A 1 97 ? -6.004 -5.082 -5.586 1 98.88 97 TYR A CA 1
ATOM 769 C C . TYR A 1 97 ? -5.996 -5.734 -6.961 1 98.88 97 TYR A C 1
ATOM 771 O O . TYR A 1 97 ? -7.059 -6.023 -7.52 1 98.88 97 TYR A O 1
ATOM 779 N N . PHE A 1 98 ? -4.812 -5.965 -7.5 1 98.88 98 PHE A N 1
ATOM 780 C CA . PHE A 1 98 ? -4.586 -6.777 -8.688 1 98.88 98 PHE A CA 1
ATOM 781 C C . PHE A 1 98 ? -3.66 -7.949 -8.375 1 98.88 98 PHE A C 1
ATOM 783 O O . PHE A 1 98 ? -2.436 -7.809 -8.43 1 98.88 98 PHE A O 1
ATOM 790 N N . ILE A 1 99 ? -4.254 -9.031 -8.039 1 98.94 99 ILE A N 1
ATOM 791 C CA . ILE A 1 99 ? -3.479 -10.242 -7.809 1 98.94 99 ILE A CA 1
ATOM 792 C C . ILE A 1 99 ? -3.518 -11.125 -9.055 1 98.94 99 ILE A C 1
ATOM 794 O O . ILE A 1 99 ? -4.574 -11.633 -9.43 1 98.94 99 ILE A O 1
ATOM 798 N N . LEU A 1 100 ? -2.365 -11.211 -9.648 1 98.88 100 LEU A N 1
ATOM 799 C CA . LEU A 1 100 ? -2.166 -12.031 -10.836 1 98.88 100 LEU A CA 1
ATOM 800 C C . LEU A 1 100 ? -1.575 -13.391 -10.469 1 98.88 100 LEU A C 1
ATOM 802 O O . LEU A 1 100 ? -0.585 -13.461 -9.742 1 98.88 100 LEU A O 1
ATOM 806 N N . VAL A 1 101 ? -2.242 -14.453 -10.906 1 98.88 101 VAL A N 1
ATOM 807 C CA . VAL A 1 101 ? -1.729 -15.789 -10.641 1 98.88 101 VAL A CA 1
ATOM 808 C C . VAL A 1 101 ? -1.498 -16.531 -11.961 1 98.88 101 VAL A C 1
ATOM 810 O O . VAL A 1 101 ? -2.08 -16.172 -12.984 1 98.88 101 VAL A O 1
ATOM 813 N N . ILE A 1 102 ? -0.56 -17.438 -11.93 1 98.44 102 ILE A N 1
ATOM 814 C CA . ILE A 1 102 ? -0.32 -18.359 -13.039 1 98.44 102 ILE A CA 1
ATOM 815 C C . ILE A 1 102 ? -0.761 -19.766 -12.641 1 98.44 102 ILE A C 1
ATOM 817 O O . ILE A 1 102 ? -0.314 -20.297 -11.617 1 98.44 102 ILE A O 1
ATOM 821 N N . GLU A 1 103 ? -1.604 -20.297 -13.406 1 98 103 GLU A N 1
ATOM 822 C CA . GLU A 1 103 ? -2.096 -21.656 -13.188 1 98 103 GLU A CA 1
ATOM 823 C C . GLU A 1 103 ? -1.514 -22.625 -14.219 1 98 103 GLU A C 1
ATOM 825 O O . GLU A 1 103 ? -1.425 -22.297 -15.406 1 98 103 GLU A O 1
ATOM 830 N N . ASP A 1 104 ? -1.06 -23.734 -13.727 1 96.12 104 ASP A N 1
ATOM 831 C CA . ASP A 1 104 ? -0.796 -24.859 -14.602 1 96.12 104 ASP A CA 1
ATOM 832 C C . ASP A 1 104 ? -2.086 -25.609 -14.938 1 96.12 104 ASP A C 1
ATOM 834 O O . ASP A 1 104 ? -2.65 -26.297 -14.086 1 96.12 104 ASP A O 1
ATOM 838 N N . GLU A 1 105 ? -2.506 -25.516 -16.125 1 93.38 105 GLU A N 1
ATOM 839 C CA . GLU A 1 105 ? -3.797 -26.062 -16.531 1 93.38 105 GLU A CA 1
ATOM 840 C C . GLU A 1 105 ? -3.807 -27.578 -16.438 1 93.38 105 GLU A C 1
ATOM 842 O O . GLU A 1 105 ? -4.867 -28.188 -16.328 1 93.38 105 GLU A O 1
ATOM 847 N N . THR A 1 106 ? -2.643 -28.141 -16.531 1 90.94 106 THR A N 1
ATOM 848 C CA . THR A 1 106 ? -2.537 -29.594 -16.438 1 90.94 106 THR A CA 1
ATOM 849 C C . THR A 1 106 ? -2.771 -30.062 -15 1 90.94 106 THR A C 1
ATOM 851 O O . THR A 1 106 ? -3.605 -30.938 -14.758 1 90.94 106 THR A O 1
ATOM 854 N N . SER A 1 107 ? -2.164 -29.5 -14.031 1 93 107 SER A N 1
ATOM 855 C CA . SER A 1 107 ? -2.275 -29.891 -12.633 1 93 107 SER A CA 1
ATOM 856 C C . SER A 1 107 ? -3.371 -29.109 -11.922 1 93 107 SER A C 1
ATOM 858 O O . SER A 1 107 ? -3.797 -29.484 -10.828 1 93 107 SER A O 1
ATOM 860 N N . LYS A 1 108 ? -3.771 -28 -12.5 1 95 108 LYS A N 1
ATOM 861 C CA . LYS A 1 108 ? -4.762 -27.078 -11.953 1 95 108 LYS A CA 1
ATOM 862 C C . LYS A 1 108 ? -4.234 -26.391 -10.695 1 95 108 LYS A C 1
ATOM 864 O O . LYS A 1 108 ? -5.012 -25.859 -9.898 1 95 108 LYS A O 1
ATOM 869 N N . LEU A 1 109 ? -2.93 -26.422 -10.547 1 96.81 109 LEU A N 1
ATOM 870 C CA . LEU A 1 109 ? -2.297 -25.75 -9.414 1 96.81 109 LEU A CA 1
ATOM 871 C C . LEU A 1 109 ? -1.875 -24.328 -9.781 1 96.81 109 LEU A C 1
ATOM 873 O O . LEU A 1 109 ? -1.435 -24.078 -10.906 1 96.81 109 LEU A O 1
ATOM 877 N N . ILE A 1 110 ? -2.072 -23.438 -8.812 1 98.62 110 ILE A N 1
ATOM 878 C CA . ILE A 1 110 ? -1.47 -22.109 -8.938 1 98.62 110 ILE A CA 1
ATOM 879 C C . ILE A 1 110 ? 0.029 -22.203 -8.656 1 98.62 110 ILE A C 1
ATOM 881 O O . ILE A 1 110 ? 0.439 -22.578 -7.555 1 98.62 110 ILE A O 1
ATOM 885 N N . VAL A 1 111 ? 0.843 -21.812 -9.641 1 98.19 111 VAL A N 1
ATOM 886 C CA . VAL A 1 111 ? 2.264 -22.125 -9.531 1 98.19 111 VAL A CA 1
ATOM 887 C C . VAL A 1 111 ? 3.068 -20.844 -9.359 1 98.19 111 VAL A C 1
ATOM 889 O O . VAL A 1 111 ? 4.266 -20.875 -9.078 1 98.19 111 VAL A O 1
ATOM 892 N N . ALA A 1 112 ? 2.473 -19.688 -9.508 1 98.75 112 ALA A N 1
ATOM 893 C CA . ALA A 1 112 ? 3.115 -18.406 -9.273 1 98.75 112 ALA A CA 1
ATOM 894 C C . ALA A 1 112 ? 2.078 -17.312 -9.023 1 98.75 112 ALA A C 1
ATOM 896 O O . ALA A 1 112 ? 0.923 -17.438 -9.43 1 98.75 112 ALA A O 1
ATOM 897 N N . GLY A 1 113 ? 2.445 -16.281 -8.312 1 98.88 113 GLY A N 1
ATOM 898 C CA . GLY A 1 113 ? 1.54 -15.18 -8.047 1 98.88 113 GLY A CA 1
ATOM 899 C C . GLY A 1 113 ? 2.25 -13.938 -7.531 1 98.88 113 GLY A C 1
ATOM 900 O O . GLY A 1 113 ? 3.395 -14.016 -7.082 1 98.88 113 GLY A O 1
ATOM 901 N N . ALA A 1 114 ? 1.646 -12.859 -7.676 1 98.88 114 ALA A N 1
ATOM 902 C CA . ALA A 1 114 ? 2.1 -11.562 -7.176 1 98.88 114 ALA A CA 1
ATOM 903 C C . ALA A 1 114 ? 0.937 -10.586 -7.051 1 98.88 114 ALA A C 1
ATOM 905 O O . ALA A 1 114 ? -0.104 -10.766 -7.688 1 98.88 114 ALA A O 1
ATOM 906 N N . THR A 1 115 ? 1.128 -9.594 -6.23 1 98.94 115 THR A N 1
ATOM 907 C CA . THR A 1 115 ? 0.095 -8.602 -5.965 1 98.94 115 THR A CA 1
ATOM 908 C C . THR A 1 115 ? 0.556 -7.207 -6.398 1 98.94 115 THR A C 1
ATOM 910 O O . THR A 1 115 ? 1.688 -6.809 -6.117 1 98.94 115 THR A O 1
ATOM 913 N N . LEU A 1 116 ? -0.199 -6.504 -7.164 1 98.94 116 LEU A N 1
ATOM 914 C CA . LEU A 1 116 ? -0.114 -5.055 -7.297 1 98.94 116 LEU A CA 1
ATOM 915 C C . LEU A 1 116 ? -1.142 -4.363 -6.406 1 98.94 116 LEU A C 1
ATOM 917 O O . LEU A 1 116 ? -2.348 -4.484 -6.637 1 98.94 116 LEU A O 1
ATOM 921 N N . PHE A 1 117 ? -0.667 -3.752 -5.344 1 98.94 117 PHE A N 1
ATOM 922 C CA . PHE A 1 117 ? -1.469 -2.969 -4.41 1 98.94 117 PHE A CA 1
ATOM 923 C C . PHE A 1 117 ? -1.425 -1.488 -4.773 1 98.94 117 PHE A C 1
ATOM 925 O O . PHE A 1 117 ? -0.382 -0.844 -4.641 1 98.94 117 PHE A O 1
ATOM 932 N N . VAL A 1 118 ? -2.6 -0.905 -5.215 1 98.94 118 VAL A N 1
ATOM 933 C CA . VAL A 1 118 ? -2.631 0.428 -5.805 1 98.94 118 VAL A CA 1
ATOM 934 C C . VAL A 1 118 ? -3.158 1.435 -4.785 1 98.94 118 VAL A C 1
ATOM 936 O O . VAL A 1 118 ? -4.262 1.271 -4.254 1 98.94 118 VAL A O 1
ATOM 939 N N . GLU A 1 119 ? -2.418 2.41 -4.586 1 98.81 119 GLU A N 1
ATOM 940 C CA . GLU A 1 119 ? -2.734 3.477 -3.639 1 98.81 119 GLU A CA 1
ATOM 941 C C . GLU A 1 119 ? -3.17 4.746 -4.363 1 98.81 119 GLU A C 1
ATOM 943 O O . GLU A 1 119 ? -2.422 5.293 -5.176 1 98.81 119 GLU A O 1
ATOM 948 N N . GLN A 1 120 ? -4.355 5.246 -4.051 1 98.69 120 GLN A N 1
ATOM 949 C CA . GLN A 1 120 ? -4.801 6.551 -4.531 1 98.69 120 GLN A CA 1
ATOM 950 C C . GLN A 1 120 ? -4.066 7.68 -3.812 1 98.69 120 GLN A C 1
ATOM 952 O O . GLN A 1 120 ? -3.893 7.637 -2.594 1 98.69 120 GLN A O 1
ATOM 957 N N . LYS A 1 121 ? -3.604 8.633 -4.574 1 98.56 121 LYS A N 1
ATOM 958 C CA . LYS A 1 121 ? -2.869 9.773 -4.023 1 98.56 121 LYS A CA 1
ATOM 959 C C . LYS A 1 121 ? -3.561 11.086 -4.359 1 98.56 121 LYS A C 1
ATOM 961 O O . LYS A 1 121 ? -4.32 11.172 -5.328 1 98.56 121 LYS A O 1
ATOM 966 N N . PHE A 1 122 ? -3.301 12.117 -3.523 1 98.56 122 PHE A N 1
ATOM 967 C CA . PHE A 1 122 ? -3.66 13.477 -3.902 1 98.56 122 PHE A CA 1
ATOM 968 C C . PHE A 1 122 ? -2.547 14.117 -4.723 1 98.56 122 PHE A C 1
ATOM 970 O O . PHE A 1 122 ? -2.812 14.953 -5.59 1 98.56 122 PHE A O 1
ATOM 977 N N . ILE A 1 123 ? -1.362 13.773 -4.391 1 98.06 123 ILE A N 1
ATOM 978 C CA . ILE A 1 123 ? -0.207 14.328 -5.086 1 98.06 123 ILE A CA 1
ATOM 979 C C . ILE A 1 123 ? -0.149 13.781 -6.508 1 98.06 123 ILE A C 1
ATOM 981 O O . ILE A 1 123 ? -0.823 12.797 -6.832 1 98.06 123 ILE A O 1
ATOM 985 N N . HIS A 1 124 ? 0.683 14.539 -7.383 1 97.12 124 HIS A N 1
ATOM 986 C CA . HIS A 1 124 ? 0.857 14.172 -8.781 1 97.12 124 HIS A CA 1
ATOM 987 C C . HIS A 1 124 ? -0.482 14.117 -9.508 1 97.12 124 HIS A C 1
ATOM 989 O O . HIS A 1 124 ? -0.792 13.125 -10.172 1 97.12 124 HIS A O 1
ATOM 995 N N . GLU A 1 125 ? -1.322 15.172 -9.297 1 97 125 GLU A N 1
ATOM 996 C CA . GLU A 1 125 ? -2.607 15.359 -9.961 1 97 125 GLU A CA 1
ATOM 997 C C . GLU A 1 125 ? -3.562 14.211 -9.664 1 97 125 GLU A C 1
ATOM 999 O O . GLU A 1 125 ? -4.188 13.664 -10.578 1 97 125 GLU A O 1
ATOM 1004 N N . CYS A 1 126 ? -3.596 13.805 -8.406 1 97.88 126 CYS A N 1
ATOM 1005 C CA . CYS A 1 126 ? -4.492 12.766 -7.922 1 97.88 126 CYS A CA 1
ATOM 1006 C C . CYS A 1 126 ? -4.246 11.453 -8.648 1 97.88 126 CYS A C 1
ATOM 1008 O O . CYS A 1 126 ? -5.191 10.734 -8.984 1 97.88 126 CYS A O 1
ATOM 1010 N N . SER A 1 127 ? -2.961 11.203 -8.922 1 97.62 127 SER A N 1
ATOM 1011 C CA . SER A 1 127 ? -2.596 9.945 -9.57 1 97.62 127 SER A CA 1
ATOM 1012 C C . SER A 1 127 ? -2.586 8.797 -8.562 1 97.62 127 SER A C 1
ATOM 1014 O O . SER A 1 127 ? -3.324 8.82 -7.574 1 97.62 127 SER A O 1
ATOM 1016 N N . LYS A 1 128 ? -1.941 7.672 -8.961 1 98.38 128 LYS A N 1
ATOM 1017 C CA . LYS A 1 128 ? -1.861 6.473 -8.133 1 98.38 128 LYS A CA 1
ATOM 1018 C C . LYS A 1 128 ? -0.422 5.98 -8.016 1 98.38 128 LYS A C 1
ATOM 1020 O O . LYS A 1 128 ? 0.416 6.289 -8.867 1 98.38 128 LYS A O 1
ATOM 1025 N N . ARG A 1 129 ? -0.165 5.355 -6.961 1 98.38 129 ARG A N 1
ATOM 1026 C CA . ARG A 1 129 ? 1.099 4.652 -6.773 1 98.38 129 ARG A CA 1
ATOM 1027 C C . ARG A 1 129 ? 0.867 3.158 -6.562 1 98.38 129 ARG A C 1
ATOM 1029 O O . ARG A 1 129 ? -0.043 2.764 -5.832 1 98.38 129 ARG A O 1
ATOM 1036 N N . GLY A 1 130 ? 1.675 2.35 -7.266 1 98.75 130 GLY A N 1
ATOM 1037 C CA . GLY A 1 130 ? 1.559 0.907 -7.121 1 98.75 130 GLY A CA 1
ATOM 1038 C C . GLY A 1 130 ? 2.629 0.307 -6.23 1 98.75 130 GLY A C 1
ATOM 1039 O O . GLY A 1 130 ? 3.781 0.743 -6.254 1 98.75 130 GLY A O 1
ATOM 1040 N N . HIS A 1 131 ? 2.24 -0.694 -5.457 1 98.75 131 HIS A N 1
ATOM 1041 C CA . HIS A 1 131 ? 3.141 -1.524 -4.668 1 98.75 131 HIS A CA 1
ATOM 1042 C C . HIS A 1 131 ? 3.084 -2.98 -5.113 1 98.75 131 HIS A C 1
ATOM 1044 O O . HIS A 1 131 ? 2.031 -3.619 -5.031 1 98.75 131 HIS A O 1
ATOM 1050 N N . ILE A 1 132 ? 4.215 -3.486 -5.602 1 98.69 132 ILE A N 1
ATOM 1051 C CA . ILE A 1 132 ? 4.262 -4.914 -5.902 1 98.69 132 ILE A CA 1
ATOM 1052 C C . ILE A 1 132 ? 4.672 -5.691 -4.656 1 98.69 132 ILE A C 1
ATOM 1054 O O . ILE A 1 132 ? 5.668 -5.359 -4.008 1 98.69 132 ILE A O 1
ATOM 1058 N N . GLU A 1 133 ? 3.871 -6.676 -4.332 1 98.31 133 GLU A N 1
ATOM 1059 C CA . GLU A 1 133 ? 4.016 -7.445 -3.104 1 98.31 133 GLU A CA 1
ATOM 1060 C C . GLU A 1 133 ? 3.818 -8.938 -3.361 1 98.31 133 GLU A C 1
ATOM 1062 O O . GLU A 1 133 ? 3.23 -9.328 -4.371 1 98.31 133 GLU A O 1
ATOM 1067 N N . ASP A 1 134 ? 4.324 -9.781 -2.467 1 98.31 134 ASP A N 1
ATOM 1068 C CA . ASP A 1 134 ? 4.031 -11.203 -2.344 1 98.31 134 ASP A CA 1
ATOM 1069 C C . ASP A 1 134 ? 4.344 -11.945 -3.643 1 98.31 134 ASP A C 1
ATOM 1071 O O . ASP A 1 134 ? 3.525 -12.727 -4.129 1 98.31 134 ASP A O 1
ATOM 1075 N N . VAL A 1 135 ? 5.48 -11.617 -4.215 1 98.44 135 VAL A N 1
ATOM 1076 C CA . VAL A 1 135 ? 5.93 -12.312 -5.414 1 98.44 135 VAL A CA 1
ATOM 1077 C C . VAL A 1 135 ? 6.449 -13.703 -5.043 1 98.44 135 VAL A C 1
ATOM 1079 O O . VAL A 1 135 ? 7.363 -13.828 -4.223 1 98.44 135 VAL A O 1
ATOM 1082 N N . VAL A 1 136 ? 5.875 -14.727 -5.668 1 98.75 136 VAL A N 1
ATOM 1083 C CA . VAL A 1 136 ? 6.277 -16.078 -5.312 1 98.75 136 VAL A CA 1
ATOM 1084 C C . VAL A 1 136 ? 6.102 -17 -6.52 1 98.75 136 VAL A C 1
ATOM 1086 O O . VAL A 1 136 ? 5.117 -16.891 -7.25 1 98.75 136 VAL A O 1
ATOM 1089 N N . VAL A 1 137 ? 7.043 -17.766 -6.77 1 98.25 137 VAL A N 1
ATOM 1090 C CA . VAL A 1 137 ? 7.016 -18.828 -7.758 1 98.25 137 VAL A CA 1
ATOM 1091 C C . VAL A 1 137 ? 7.262 -20.172 -7.07 1 98.25 137 VAL A C 1
ATOM 1093 O O . VAL A 1 137 ? 8.18 -20.312 -6.254 1 98.25 137 VAL A O 1
ATOM 1096 N N . ASP A 1 138 ? 6.406 -21.109 -7.395 1 98.31 138 ASP A N 1
ATOM 1097 C CA . ASP A 1 138 ? 6.609 -22.453 -6.867 1 98.31 138 ASP A CA 1
ATOM 1098 C C . ASP A 1 138 ? 8.016 -22.953 -7.176 1 98.31 138 ASP A C 1
ATOM 1100 O O . ASP A 1 138 ? 8.523 -22.766 -8.289 1 98.31 138 ASP A O 1
ATOM 1104 N N . SER A 1 139 ? 8.523 -23.625 -6.23 1 97.69 139 SER A N 1
ATOM 1105 C CA . SER A 1 139 ? 9.906 -24.078 -6.344 1 97.69 139 SER A CA 1
ATOM 1106 C C . SER A 1 139 ? 10.109 -24.938 -7.586 1 97.69 139 SER A C 1
ATOM 1108 O O . SER A 1 139 ? 11.156 -24.875 -8.227 1 97.69 139 SER A O 1
ATOM 1110 N N . ALA A 1 140 ? 9.156 -25.719 -7.965 1 94.81 140 ALA A N 1
ATOM 1111 C CA . ALA A 1 140 ? 9.258 -26.641 -9.102 1 94.81 140 ALA A CA 1
ATOM 1112 C C . ALA A 1 140 ? 9.242 -25.875 -10.422 1 94.81 140 ALA A C 1
ATOM 1114 O O . ALA A 1 140 ? 9.57 -26.422 -11.469 1 94.81 140 ALA A O 1
ATOM 1115 N N . TYR A 1 141 ? 8.883 -24.625 -10.352 1 94.31 141 TYR A N 1
ATOM 1116 C CA . TYR A 1 141 ? 8.703 -23.875 -11.586 1 94.31 141 TYR A CA 1
ATOM 1117 C C . TYR A 1 141 ? 9.688 -22.703 -11.656 1 94.31 141 TYR A C 1
ATOM 1119 O O . TYR A 1 141 ? 9.586 -21.859 -12.547 1 94.31 141 TYR A O 1
ATOM 1127 N N . ARG A 1 142 ? 10.594 -22.609 -10.758 1 94.31 142 ARG A N 1
ATOM 1128 C CA . ARG A 1 142 ? 11.555 -21.5 -10.727 1 94.31 142 ARG A CA 1
ATOM 1129 C C . ARG A 1 142 ? 12.586 -21.641 -11.836 1 94.31 142 ARG A C 1
ATOM 1131 O O . ARG A 1 142 ? 12.789 -22.719 -12.375 1 94.31 142 ARG A O 1
ATOM 1138 N N . GLY A 1 143 ? 13.125 -20.469 -12.227 1 91.31 143 GLY A N 1
ATOM 1139 C CA . GLY A 1 143 ? 14.164 -20.469 -13.242 1 91.31 143 GLY A CA 1
ATOM 1140 C C . GLY A 1 143 ? 13.609 -20.469 -14.656 1 91.31 143 GLY A C 1
ATOM 1141 O O . GLY A 1 143 ? 14.359 -20.594 -15.625 1 91.31 143 GLY A O 1
ATOM 1142 N N . ASN A 1 144 ? 12.352 -20.297 -14.805 1 90.94 144 ASN A N 1
ATOM 1143 C CA . ASN A 1 144 ? 11.727 -20.344 -16.125 1 90.94 144 ASN A CA 1
ATOM 1144 C C . ASN A 1 144 ? 11.156 -18.984 -16.516 1 90.94 144 ASN A C 1
ATOM 1146 O O . ASN A 1 144 ? 10.297 -18.891 -17.391 1 90.94 144 ASN A O 1
ATOM 1150 N N . GLY A 1 145 ? 11.5 -17.969 -15.734 1 94.19 145 GLY A N 1
ATOM 1151 C CA . GLY A 1 145 ? 11.141 -16.625 -16.125 1 94.19 145 GLY A CA 1
ATOM 1152 C C . GLY A 1 145 ? 9.797 -16.188 -15.586 1 94.19 145 GLY A C 1
ATOM 1153 O O . GLY A 1 145 ? 9.344 -15.07 -15.859 1 94.19 145 GLY A O 1
ATOM 1154 N N . LEU A 1 146 ? 9.133 -16.969 -14.789 1 96.38 146 LEU A N 1
ATOM 1155 C CA . LEU A 1 146 ? 7.797 -16.672 -14.289 1 96.38 146 LEU A CA 1
ATOM 1156 C C . LEU A 1 146 ? 7.824 -15.445 -13.375 1 96.38 146 LEU A C 1
ATOM 1158 O O . LEU A 1 146 ? 6.898 -14.633 -13.391 1 96.38 146 LEU A O 1
ATOM 1162 N N . GLY A 1 147 ? 8.859 -15.359 -12.562 1 96.75 147 GLY A N 1
ATOM 1163 C CA . GLY A 1 147 ? 9 -14.18 -11.727 1 96.75 147 GLY A CA 1
ATOM 1164 C C . GLY A 1 147 ? 9.094 -12.891 -12.516 1 96.75 147 GLY A C 1
ATOM 1165 O O . GLY A 1 147 ? 8.383 -11.922 -12.227 1 96.75 147 GLY A O 1
ATOM 1166 N N . ARG A 1 148 ? 9.938 -12.93 -13.469 1 96.12 148 ARG A N 1
ATOM 1167 C CA . ARG A 1 148 ? 10.094 -11.773 -14.344 1 96.12 148 ARG A CA 1
ATOM 1168 C C . ARG A 1 148 ? 8.781 -11.43 -15.039 1 96.12 148 ARG A C 1
ATOM 1170 O O . ARG A 1 148 ? 8.391 -10.258 -15.102 1 96.12 148 ARG A O 1
ATOM 1177 N N . PHE A 1 149 ? 8.133 -12.422 -15.57 1 97.5 149 PHE A N 1
ATOM 1178 C CA . PHE A 1 149 ? 6.84 -12.227 -16.219 1 97.5 149 PHE A CA 1
ATOM 1179 C C . PHE A 1 149 ? 5.863 -11.523 -15.289 1 97.5 149 PHE A C 1
ATOM 1181 O O . PHE A 1 149 ? 5.211 -10.555 -15.68 1 97.5 149 PHE A O 1
ATOM 1188 N N . LEU A 1 150 ? 5.746 -11.984 -14.062 1 98.5 150 LEU A N 1
ATOM 1189 C CA . LEU A 1 150 ? 4.809 -11.406 -13.102 1 98.5 150 LEU A CA 1
ATOM 1190 C C . LEU A 1 150 ? 5.082 -9.922 -12.898 1 98.5 150 LEU A C 1
ATOM 1192 O O . LEU A 1 150 ? 4.156 -9.109 -12.922 1 98.5 150 LEU A O 1
ATOM 1196 N N . ILE A 1 151 ? 6.301 -9.602 -12.719 1 98.25 151 ILE A N 1
ATOM 1197 C CA . ILE A 1 151 ? 6.688 -8.219 -12.469 1 98.25 151 ILE A CA 1
ATOM 1198 C C . ILE A 1 151 ? 6.355 -7.355 -13.68 1 98.25 151 ILE A C 1
ATOM 1200 O O . ILE A 1 151 ? 5.707 -6.316 -13.547 1 98.25 151 ILE A O 1
ATOM 1204 N N . GLU A 1 152 ? 6.754 -7.762 -14.805 1 97.69 152 GLU A N 1
ATOM 1205 C CA . GLU A 1 152 ? 6.512 -6.992 -16.031 1 97.69 152 GLU A CA 1
ATOM 1206 C C . GLU A 1 152 ? 5.02 -6.812 -16.281 1 97.69 152 GLU A C 1
ATOM 1208 O O . GLU A 1 152 ? 4.578 -5.73 -16.672 1 97.69 152 GLU A O 1
ATOM 1213 N N . ALA A 1 153 ? 4.273 -7.852 -16.109 1 98.56 153 ALA A N 1
ATOM 1214 C CA . ALA A 1 153 ? 2.826 -7.789 -16.281 1 98.56 153 ALA A CA 1
ATOM 1215 C C . ALA A 1 153 ? 2.199 -6.777 -15.32 1 98.56 153 ALA A C 1
ATOM 1217 O O . ALA A 1 153 ? 1.37 -5.961 -15.734 1 98.56 153 ALA A O 1
ATOM 1218 N N . LEU A 1 154 ? 2.59 -6.816 -14.055 1 98.81 154 LEU A N 1
ATOM 1219 C CA . LEU A 1 154 ? 2.002 -5.93 -13.062 1 98.81 154 LEU A CA 1
ATOM 1220 C C . LEU A 1 154 ? 2.418 -4.48 -13.312 1 98.81 154 LEU A C 1
ATOM 1222 O O . LEU A 1 154 ? 1.646 -3.557 -13.055 1 98.81 154 LEU A O 1
ATOM 1226 N N . VAL A 1 155 ? 3.625 -4.309 -13.773 1 98.44 155 VAL A N 1
ATOM 1227 C CA . VAL A 1 155 ? 4.055 -2.967 -14.148 1 98.44 155 VAL A CA 1
ATOM 1228 C C . VAL A 1 155 ? 3.172 -2.436 -15.273 1 98.44 155 VAL A C 1
ATOM 1230 O O . VAL A 1 155 ? 2.719 -1.29 -15.234 1 98.44 155 VAL A O 1
ATOM 1233 N N . ARG A 1 156 ? 2.895 -3.236 -16.25 1 98.06 156 ARG A N 1
ATOM 1234 C CA . ARG A 1 156 ? 2.016 -2.85 -17.344 1 98.06 156 ARG A CA 1
ATOM 1235 C C . ARG A 1 156 ? 0.621 -2.508 -16.844 1 98.06 156 ARG A C 1
ATOM 1237 O O . ARG A 1 156 ? 0.032 -1.506 -17.25 1 98.06 156 ARG A O 1
ATOM 1244 N N . ILE A 1 157 ? 0.104 -3.344 -15.984 1 98.62 157 ILE A N 1
ATOM 1245 C CA . ILE A 1 157 ? -1.219 -3.117 -15.414 1 98.62 157 ILE A CA 1
ATOM 1246 C C . ILE A 1 157 ? -1.228 -1.8 -14.641 1 98.62 157 ILE A C 1
ATOM 1248 O O . ILE A 1 157 ? -2.129 -0.977 -14.812 1 98.62 157 ILE A O 1
ATOM 1252 N N . GLY A 1 158 ? -0.236 -1.614 -13.773 1 98.56 158 GLY A N 1
ATOM 1253 C CA . GLY A 1 158 ? -0.154 -0.399 -12.977 1 98.56 158 GLY A CA 1
ATOM 1254 C C . GLY A 1 158 ? -0.107 0.862 -13.82 1 98.56 158 GLY A C 1
ATOM 1255 O O . GLY A 1 158 ? -0.805 1.835 -13.531 1 98.56 158 GLY A O 1
ATOM 1256 N N . LYS A 1 159 ? 0.714 0.82 -14.82 1 97.75 159 LYS A N 1
ATOM 1257 C CA . LYS A 1 159 ? 0.786 1.956 -15.734 1 97.75 159 LYS A CA 1
ATOM 1258 C C . LYS A 1 159 ? -0.57 2.229 -16.375 1 97.75 159 LYS A C 1
ATOM 1260 O O . LYS A 1 159 ? -1.016 3.377 -16.438 1 97.75 159 LYS A O 1
ATOM 1265 N N . HIS A 1 160 ? -1.193 1.215 -16.766 1 97.94 160 HIS A N 1
ATOM 1266 C CA . HIS A 1 160 ? -2.475 1.327 -17.453 1 97.94 160 HIS A CA 1
ATOM 1267 C C . HIS A 1 160 ? -3.537 1.93 -16.531 1 97.94 160 HIS A C 1
ATOM 1269 O O . HIS A 1 160 ? -4.367 2.723 -16.984 1 97.94 160 HIS A O 1
ATOM 1275 N N . VAL A 1 161 ? -3.508 1.56 -15.281 1 97.5 161 VAL A N 1
ATOM 1276 C CA . VAL A 1 161 ? -4.574 2.01 -14.391 1 97.5 161 VAL A CA 1
ATOM 1277 C C . VAL A 1 161 ? -4.234 3.393 -13.836 1 97.5 161 VAL A C 1
ATOM 1279 O O . VAL A 1 161 ? -4.992 3.951 -13.039 1 97.5 161 VAL A O 1
ATOM 1282 N N . GLY A 1 162 ? -3.039 3.91 -14.148 1 97.19 162 GLY A N 1
ATOM 1283 C CA . GLY A 1 162 ? -2.793 5.316 -13.875 1 97.19 162 GLY A CA 1
ATOM 1284 C C . GLY A 1 162 ? -1.761 5.539 -12.781 1 97.19 162 GLY A C 1
ATOM 1285 O O . GLY A 1 162 ? -1.69 6.625 -12.195 1 97.19 162 GLY A O 1
ATOM 1286 N N . CYS A 1 163 ? -1.019 4.539 -12.469 1 98.06 163 CYS A N 1
ATOM 1287 C CA . CYS A 1 163 ? 0.062 4.746 -11.508 1 98.06 163 CYS A CA 1
ATOM 1288 C C . CYS A 1 163 ? 1.166 5.605 -12.109 1 98.06 163 CYS A C 1
ATOM 1290 O O . CYS A 1 163 ? 1.578 5.391 -13.25 1 98.06 163 CYS A O 1
ATOM 1292 N N . TYR A 1 164 ? 1.64 6.598 -11.328 1 97.38 164 TYR A N 1
ATOM 1293 C CA . TYR A 1 164 ? 2.764 7.398 -11.797 1 97.38 164 TYR A CA 1
ATOM 1294 C C . TYR A 1 164 ? 4.09 6.734 -11.453 1 97.38 164 TYR A C 1
ATOM 1296 O O . TYR A 1 164 ? 5.129 7.074 -12.023 1 97.38 164 TYR A O 1
ATOM 1304 N N . LYS A 1 165 ? 3.98 5.812 -10.492 1 96.94 165 LYS A N 1
ATOM 1305 C CA . LYS A 1 165 ? 5.145 5.102 -9.977 1 96.94 165 LYS A CA 1
ATOM 1306 C C . LYS A 1 165 ? 4.75 3.744 -9.406 1 96.94 165 LYS A C 1
ATOM 1308 O O . LYS A 1 165 ? 3.646 3.582 -8.883 1 96.94 165 LYS A O 1
ATOM 1313 N N . ILE A 1 166 ? 5.641 2.758 -9.586 1 98.31 166 ILE A N 1
ATOM 1314 C CA . ILE A 1 166 ? 5.488 1.454 -8.953 1 98.31 166 ILE A CA 1
ATOM 1315 C C . ILE A 1 166 ? 6.754 1.112 -8.164 1 98.31 166 ILE A C 1
ATOM 1317 O O . ILE A 1 166 ? 7.867 1.339 -8.641 1 98.31 166 ILE A O 1
ATOM 1321 N N . THR A 1 167 ? 6.512 0.615 -6.926 1 97.81 167 THR A N 1
ATOM 1322 C CA . THR A 1 167 ? 7.652 0.283 -6.078 1 97.81 167 THR A CA 1
ATOM 1323 C C . THR A 1 167 ? 7.539 -1.146 -5.555 1 97.81 167 THR A C 1
ATOM 1325 O O . THR A 1 167 ? 6.457 -1.737 -5.578 1 97.81 167 THR A O 1
ATOM 1328 N N . LEU A 1 168 ? 8.625 -1.696 -5.156 1 97.69 168 LEU A N 1
ATOM 1329 C CA . LEU A 1 168 ? 8.719 -2.945 -4.41 1 97.69 168 LEU A CA 1
ATOM 1330 C C . LEU A 1 168 ? 9.938 -2.93 -3.486 1 97.69 168 LEU A C 1
ATOM 1332 O O . LEU A 1 168 ? 10.805 -2.07 -3.615 1 97.69 168 LEU A O 1
ATOM 1336 N N . ASP A 1 169 ? 9.906 -3.723 -2.479 1 96.19 169 ASP A N 1
ATOM 1337 C CA . ASP A 1 169 ? 11.094 -3.865 -1.641 1 96.19 169 ASP A CA 1
ATOM 1338 C C . ASP A 1 169 ? 11.641 -5.289 -1.705 1 96.19 169 ASP A C 1
ATOM 1340 O O . ASP A 1 169 ? 10.883 -6.246 -1.863 1 96.19 169 ASP A O 1
ATOM 1344 N N . CYS A 1 170 ? 12.969 -5.375 -1.656 1 95.56 170 CYS A N 1
ATOM 1345 C CA . CYS A 1 170 ? 13.609 -6.676 -1.805 1 95.56 170 CYS A CA 1
ATOM 1346 C C . CYS A 1 170 ? 14.906 -6.738 -1.006 1 95.56 170 CYS A C 1
ATOM 1348 O O . CYS A 1 170 ? 15.445 -5.707 -0.607 1 95.56 170 CYS A O 1
ATOM 1350 N N . HIS A 1 171 ? 15.289 -7.984 -0.796 1 94.19 171 HIS A N 1
ATOM 1351 C CA . HIS A 1 171 ? 16.594 -8.227 -0.18 1 94.19 171 HIS A CA 1
ATOM 1352 C C . HIS A 1 171 ? 17.719 -7.812 -1.113 1 94.19 171 HIS A C 1
ATOM 1354 O O . HIS A 1 171 ? 17.531 -7.695 -2.324 1 94.19 171 HIS A O 1
ATOM 1360 N N . ASP A 1 172 ? 18.906 -7.73 -0.529 1 93.75 172 ASP A N 1
ATOM 1361 C CA . ASP A 1 172 ? 20.094 -7.293 -1.263 1 93.75 172 ASP A CA 1
ATOM 1362 C C . ASP A 1 172 ? 20.375 -8.203 -2.453 1 93.75 172 ASP A C 1
ATOM 1364 O O . ASP A 1 172 ? 20.766 -7.738 -3.521 1 93.75 172 ASP A O 1
ATOM 1368 N N . ASP A 1 173 ? 20.156 -9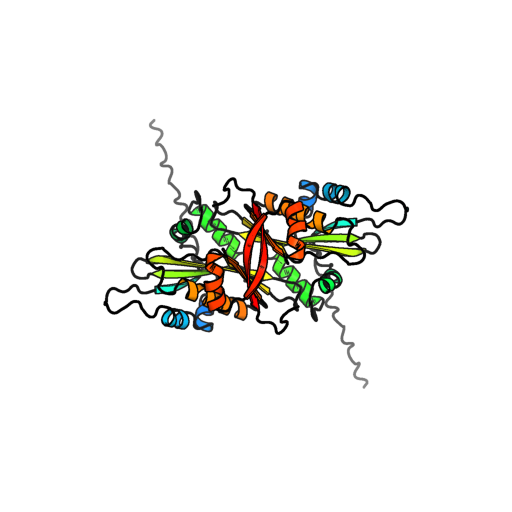.43 -2.252 1 94.69 173 ASP A N 1
ATOM 1369 C CA . ASP A 1 173 ? 20.562 -10.406 -3.256 1 94.69 173 ASP A CA 1
ATOM 1370 C C . ASP A 1 173 ? 19.641 -10.367 -4.469 1 94.69 173 ASP A C 1
ATOM 1372 O O . ASP A 1 173 ? 19.906 -11.008 -5.484 1 94.69 173 ASP A O 1
ATOM 1376 N N . LYS A 1 174 ? 18.547 -9.617 -4.387 1 94.94 174 LYS A N 1
ATOM 1377 C CA . LYS A 1 174 ? 17.594 -9.562 -5.488 1 94.94 174 LYS A CA 1
ATOM 1378 C C . LYS A 1 174 ? 17.672 -8.219 -6.219 1 94.94 174 LYS A C 1
ATOM 1380 O O . LYS A 1 174 ? 17.031 -8.031 -7.246 1 94.94 174 LYS A O 1
ATOM 1385 N N . VAL A 1 175 ? 18.484 -7.328 -5.754 1 95.94 175 VAL A N 1
ATOM 1386 C CA . VAL A 1 175 ? 18.594 -5.988 -6.32 1 95.94 175 VAL A CA 1
ATOM 1387 C C . VAL A 1 175 ? 19 -6.082 -7.789 1 95.94 175 VAL A C 1
ATOM 1389 O O . VAL A 1 175 ? 18.422 -5.422 -8.648 1 95.94 175 VAL A O 1
ATOM 1392 N N . ALA A 1 176 ? 19.969 -6.902 -8.062 1 95.12 176 ALA A N 1
ATOM 1393 C CA . ALA A 1 176 ? 20.469 -7.039 -9.422 1 95.12 176 ALA A CA 1
ATOM 1394 C C . ALA A 1 176 ? 19.375 -7.551 -10.359 1 95.12 176 ALA A C 1
ATOM 1396 O O . ALA A 1 176 ? 19.281 -7.109 -11.508 1 95.12 176 ALA A O 1
ATOM 1397 N N . PHE A 1 177 ? 18.656 -8.492 -9.883 1 94.94 177 PHE A N 1
ATOM 1398 C CA . PHE A 1 177 ? 17.547 -9.039 -10.664 1 94.94 177 PHE A CA 1
ATOM 1399 C C . PHE A 1 177 ? 16.562 -7.949 -11.062 1 94.94 177 PHE A C 1
ATOM 1401 O O . PHE A 1 177 ? 16.219 -7.82 -12.234 1 94.94 177 PHE A O 1
ATOM 1408 N N . TYR A 1 178 ? 16.109 -7.129 -10.133 1 96.75 178 TYR A N 1
ATOM 1409 C CA . TYR A 1 178 ? 15.094 -6.121 -10.391 1 96.75 178 TYR A CA 1
ATOM 1410 C C . TYR A 1 178 ? 15.664 -4.969 -11.211 1 96.75 178 TYR A C 1
ATOM 1412 O O . TYR A 1 178 ? 14.961 -4.367 -12.023 1 96.75 178 TYR A O 1
ATOM 1420 N N . LYS A 1 179 ? 16.953 -4.688 -11.023 1 96.56 179 LYS A N 1
ATOM 1421 C CA . LYS A 1 179 ? 17.594 -3.707 -11.891 1 96.56 179 LYS A CA 1
ATOM 1422 C C . LYS A 1 179 ? 17.547 -4.145 -13.352 1 96.56 179 LYS A C 1
ATOM 1424 O O . LYS A 1 179 ? 17.297 -3.328 -14.242 1 96.56 179 LYS A O 1
ATOM 1429 N N . LYS A 1 180 ? 17.75 -5.363 -13.562 1 95.06 180 LYS A N 1
ATOM 1430 C CA . LYS A 1 180 ? 17.781 -5.914 -14.914 1 95.06 180 LYS A CA 1
ATOM 1431 C C . LYS A 1 180 ? 16.438 -5.766 -15.602 1 95.06 180 LYS A C 1
ATOM 1433 O O . LYS A 1 180 ? 16.359 -5.621 -16.828 1 95.06 180 LYS A O 1
ATOM 1438 N N . ILE A 1 181 ? 15.461 -5.773 -14.844 1 93.69 181 ILE A N 1
ATOM 1439 C CA . ILE A 1 181 ? 14.156 -5.723 -15.492 1 93.69 181 ILE A CA 1
ATOM 1440 C C . ILE A 1 181 ? 13.594 -4.305 -15.406 1 93.69 181 ILE A C 1
ATOM 1442 O O . ILE A 1 181 ? 12.391 -4.102 -15.578 1 93.69 181 ILE A O 1
ATOM 1446 N N . GLY A 1 182 ? 14.391 -3.336 -15 1 95.25 182 GLY A N 1
ATOM 1447 C CA . GLY A 1 182 ? 14.008 -1.955 -15.258 1 95.25 182 GLY A CA 1
ATOM 1448 C C . GLY A 1 182 ? 13.781 -1.154 -13.984 1 95.25 182 GLY A C 1
ATOM 1449 O O . GLY A 1 182 ? 13.445 0.031 -14.047 1 95.25 182 GLY A O 1
ATOM 1450 N N . PHE A 1 183 ? 13.969 -1.752 -12.867 1 97.25 183 PHE A N 1
ATOM 1451 C CA . PHE A 1 183 ? 13.789 -1.007 -11.625 1 97.25 183 PHE A CA 1
ATOM 1452 C C . PHE A 1 183 ? 15.078 -0.292 -11.234 1 97.25 183 PHE A C 1
ATOM 1454 O O . PHE A 1 183 ? 16.172 -0.777 -11.523 1 97.25 183 PHE A O 1
ATOM 1461 N N . GLY A 1 184 ? 14.898 0.821 -10.57 1 95.75 184 GLY A N 1
ATOM 1462 C CA . GLY A 1 184 ? 16.016 1.535 -9.961 1 95.75 184 GLY A CA 1
ATOM 1463 C C . GLY A 1 184 ? 16.031 1.432 -8.453 1 95.75 184 GLY A C 1
ATOM 1464 O O . GLY A 1 184 ? 15 1.185 -7.82 1 95.75 184 GLY A O 1
ATOM 1465 N N . LEU A 1 185 ? 17.219 1.565 -7.953 1 92.75 185 LEU A N 1
ATOM 1466 C CA . LEU A 1 185 ? 17.375 1.641 -6.504 1 92.75 185 LEU A CA 1
ATOM 1467 C C . LEU A 1 185 ? 17.203 3.074 -6.016 1 92.75 185 LEU A C 1
ATOM 1469 O O . LEU A 1 185 ? 17.781 4.004 -6.574 1 92.75 185 LEU A O 1
ATOM 1473 N N . MET A 1 186 ? 16.344 3.32 -4.941 1 85.25 186 MET A N 1
ATOM 1474 C CA . MET A 1 186 ? 16.094 4.711 -4.582 1 85.25 186 MET A CA 1
ATOM 1475 C C . MET A 1 186 ? 16.156 4.906 -3.07 1 85.25 186 MET A C 1
ATOM 1477 O O . MET A 1 186 ? 16.656 5.93 -2.594 1 85.25 186 MET A O 1
ATOM 1481 N N . ASN A 1 187 ? 15.664 4.23 -2.279 1 89.69 187 ASN A N 1
ATOM 1482 C CA . ASN A 1 187 ? 15.438 4.469 -0.857 1 89.69 187 ASN A CA 1
ATOM 1483 C C . ASN A 1 187 ? 15.695 3.215 -0.029 1 89.69 187 ASN A C 1
ATOM 1485 O O . ASN A 1 187 ? 16.078 2.174 -0.571 1 89.69 187 ASN A O 1
ATOM 1489 N N . ASN A 1 188 ? 15.656 3.527 1.263 1 91.44 188 ASN A N 1
ATOM 1490 C CA . ASN A 1 188 ? 15.711 2.469 2.266 1 91.44 188 ASN A CA 1
ATOM 1491 C C . ASN A 1 188 ? 14.312 2.072 2.74 1 91.44 188 ASN A C 1
ATOM 1493 O O . ASN A 1 188 ? 13.445 2.928 2.9 1 91.44 188 ASN A O 1
ATOM 1497 N N . MET A 1 189 ? 14.219 0.815 2.938 1 94.19 189 MET A N 1
ATOM 1498 C CA . MET A 1 189 ? 12.969 0.349 3.531 1 94.19 189 MET A CA 1
ATOM 1499 C C . MET A 1 189 ? 13.117 0.16 5.035 1 94.19 189 MET A C 1
ATOM 1501 O O . MET A 1 189 ? 14.031 -0.536 5.492 1 94.19 189 MET A O 1
ATOM 1505 N N . MET A 1 190 ? 12.219 0.868 5.816 1 93.94 190 MET A N 1
ATOM 1506 C CA . MET A 1 190 ? 12.18 0.786 7.277 1 93.94 190 MET A CA 1
ATOM 1507 C C . MET A 1 190 ? 10.953 0.018 7.746 1 93.94 190 MET A C 1
ATOM 1509 O O . MET A 1 190 ? 9.898 0.085 7.117 1 93.94 190 MET A O 1
ATOM 1513 N N . TYR A 1 191 ? 11.094 -0.722 8.906 1 94.81 191 TYR A N 1
ATOM 1514 C CA . TYR A 1 191 ? 9.93 -1.489 9.336 1 94.81 191 TYR A CA 1
ATOM 1515 C C . TYR A 1 191 ? 9.844 -1.532 10.859 1 94.81 191 TYR A C 1
ATOM 1517 O O . TYR A 1 191 ? 10.844 -1.363 11.555 1 94.81 191 TYR A O 1
ATOM 1525 N N . VAL A 1 192 ? 8.656 -1.667 11.344 1 95.12 192 VAL A N 1
ATOM 1526 C CA . VAL A 1 192 ? 8.312 -2.145 12.68 1 95.12 192 VAL A CA 1
ATOM 1527 C C . VAL A 1 192 ? 7.371 -3.34 12.586 1 95.12 192 VAL A C 1
ATOM 1529 O O . VAL A 1 192 ? 6.504 -3.383 11.703 1 95.12 192 VAL A O 1
ATOM 1532 N N . ARG A 1 193 ? 7.598 -4.328 13.43 1 94.06 193 ARG A N 1
ATOM 1533 C CA . ARG A 1 193 ? 6.789 -5.543 13.406 1 94.06 193 ARG A CA 1
ATOM 1534 C C . ARG A 1 193 ? 6.105 -5.773 14.75 1 94.06 193 ARG A C 1
ATOM 1536 O O . ARG A 1 193 ? 6.641 -5.406 15.797 1 94.06 193 ARG A O 1
ATOM 1543 N N . PHE A 1 194 ? 4.949 -6.391 14.703 1 91.94 194 PHE A N 1
ATOM 1544 C CA . PHE A 1 194 ? 4.16 -6.621 15.914 1 91.94 194 PHE A CA 1
ATOM 1545 C C . PHE A 1 194 ? 3.93 -8.109 16.125 1 91.94 194 PHE A C 1
ATOM 1547 O O . PHE A 1 194 ? 3.398 -8.516 17.172 1 91.94 194 PHE A O 1
ATOM 1554 N N . ASP A 1 195 ? 4.102 -8.883 15.125 1 81.69 195 ASP A N 1
ATOM 1555 C CA . ASP A 1 195 ? 3.934 -10.32 15.273 1 81.69 195 ASP A CA 1
ATOM 1556 C C . ASP A 1 195 ? 5.227 -10.984 15.742 1 81.69 195 ASP A C 1
ATOM 1558 O O . ASP A 1 195 ? 6.289 -10.359 15.727 1 81.69 195 ASP A O 1
ATOM 1562 N N . ASP A 1 196 ? 5.082 -11.984 16.594 1 66.75 196 ASP A N 1
ATOM 1563 C CA . ASP A 1 196 ? 6.211 -12.703 17.172 1 66.75 196 ASP A CA 1
ATOM 1564 C C . ASP A 1 196 ? 7.148 -13.219 16.078 1 66.75 196 ASP A C 1
ATOM 1566 O O . ASP A 1 196 ? 8.125 -13.914 16.375 1 66.75 196 ASP A O 1
ATOM 1570 N N . HIS A 1 197 ? 6.793 -13.055 14.781 1 57.94 197 HIS A N 1
ATOM 1571 C CA . HIS A 1 197 ? 7.66 -13.695 13.805 1 57.94 197 HIS A CA 1
ATOM 1572 C C . HIS A 1 197 ? 8.898 -12.844 13.523 1 57.94 197 HIS A C 1
ATOM 1574 O O . HIS A 1 197 ? 8.805 -11.812 12.859 1 57.94 197 HIS A O 1
ATOM 1580 N N . GLY A 1 198 ? 9.68 -12.586 14.445 1 43.97 198 GLY A N 1
ATOM 1581 C CA . GLY A 1 198 ? 10.961 -11.93 14.234 1 43.97 198 GLY A CA 1
ATOM 1582 C C . GLY A 1 198 ? 11.539 -12.18 12.852 1 43.97 198 GLY A C 1
ATOM 1583 O O . GLY A 1 198 ? 10.828 -12.633 11.953 1 43.97 198 GLY A O 1
ATOM 1584 N N . LYS A 1 199 ? 12.969 -12.312 12.703 1 39.12 199 LYS A N 1
ATOM 1585 C CA . LYS A 1 199 ? 14.055 -12.336 11.727 1 39.12 199 LYS A CA 1
ATOM 1586 C C . LYS A 1 199 ? 13.82 -13.43 10.68 1 39.12 199 LYS A C 1
ATOM 1588 O O . LYS A 1 199 ? 14.438 -14.492 10.742 1 39.12 199 LYS A O 1
ATOM 1593 N N . SER A 1 200 ? 12.672 -13.812 10.047 1 33.22 200 SER A N 1
ATOM 1594 C CA . SER A 1 200 ? 13.164 -14.719 9.023 1 33.22 200 SER A CA 1
ATOM 1595 C C . SER A 1 200 ? 13.867 -13.961 7.898 1 33.22 200 SER A C 1
ATOM 1597 O O . SER A 1 200 ? 13.523 -12.812 7.609 1 33.22 200 SER A O 1
ATOM 1599 N N . MET B 1 1 ? -41.656 43 -31.188 1 26.53 1 MET B N 1
ATOM 1600 C CA . MET B 1 1 ? -41.906 41.906 -30.281 1 26.53 1 MET B CA 1
ATOM 1601 C C . MET B 1 1 ? -40.625 41.375 -29.656 1 26.53 1 MET B C 1
ATOM 1603 O O . MET B 1 1 ? -39.75 40.844 -30.344 1 26.53 1 MET B O 1
ATOM 1607 N N . LEU B 1 2 ? -40.125 41.969 -28.516 1 23.92 2 LEU B N 1
ATOM 1608 C CA . LEU B 1 2 ? -38.875 41.906 -27.766 1 23.92 2 LEU B CA 1
ATOM 1609 C C . LEU B 1 2 ? -38.75 40.531 -27.094 1 23.92 2 LEU B C 1
ATOM 1611 O O . LEU B 1 2 ? -39.594 40.125 -26.297 1 23.92 2 LEU B O 1
ATOM 1615 N N . VAL B 1 3 ? -38.156 39.5 -27.781 1 26.34 3 VAL B N 1
ATOM 1616 C CA . VAL B 1 3 ? -37.875 38.188 -27.219 1 26.34 3 VAL B CA 1
ATOM 1617 C C . VAL B 1 3 ? -37.094 38.312 -25.906 1 26.34 3 VAL B C 1
ATOM 1619 O O . VAL B 1 3 ? -36 38.875 -25.891 1 26.34 3 VAL B O 1
ATOM 1622 N N . LYS B 1 4 ? -37.812 38.406 -24.75 1 26.83 4 LYS B N 1
ATOM 1623 C CA . LYS B 1 4 ? -37.281 38.438 -23.391 1 26.83 4 LYS B CA 1
ATOM 1624 C C . LYS B 1 4 ? -36.312 37.281 -23.172 1 26.83 4 LYS B C 1
ATOM 1626 O O . LYS B 1 4 ? -36.656 36.125 -23.438 1 26.83 4 LYS B O 1
ATOM 1631 N N . CYS B 1 5 ? -35 37.5 -23.297 1 25.73 5 CYS B N 1
ATOM 1632 C CA . CYS B 1 5 ? -33.906 36.625 -22.969 1 25.73 5 CYS B CA 1
ATOM 1633 C C . CYS B 1 5 ? -34.094 36 -21.594 1 25.73 5 CYS B C 1
ATOM 1635 O O . CYS B 1 5 ? -34.219 36.719 -20.594 1 25.73 5 CYS B O 1
ATOM 1637 N N . TYR B 1 6 ? -34.875 34.938 -21.453 1 27.27 6 TYR B N 1
ATOM 1638 C CA . TYR B 1 6 ? -35.031 34.094 -20.266 1 27.27 6 TYR B CA 1
ATOM 1639 C C . TYR B 1 6 ? -33.688 33.938 -19.562 1 27.27 6 TYR B C 1
ATOM 1641 O O . TYR B 1 6 ? -32.688 33.594 -20.203 1 27.27 6 TYR B O 1
ATOM 1649 N N . ASN B 1 7 ? -33.375 34.719 -18.516 1 28.28 7 ASN B N 1
ATOM 1650 C CA . ASN B 1 7 ? -32.281 34.656 -17.531 1 28.28 7 ASN B CA 1
ATOM 1651 C C . ASN B 1 7 ? -31.953 33.219 -17.156 1 28.28 7 ASN B C 1
ATOM 1653 O O . ASN B 1 7 ? -32.844 32.438 -16.797 1 28.28 7 ASN B O 1
ATOM 1657 N N . CYS B 1 8 ? -30.969 32.562 -17.781 1 26.02 8 CYS B N 1
ATOM 1658 C CA . CYS B 1 8 ? -30.266 31.328 -17.438 1 26.02 8 CYS B CA 1
ATOM 1659 C C . CYS B 1 8 ? -30.031 31.219 -15.938 1 26.02 8 CYS B C 1
ATOM 1661 O O . CYS B 1 8 ? -29.234 31.984 -15.367 1 26.02 8 CYS B O 1
ATOM 1663 N N . SER B 1 9 ? -31.078 31.062 -15.133 1 30.7 9 SER B N 1
ATOM 1664 C CA . SER B 1 9 ? -30.891 30.688 -13.734 1 30.7 9 SER B CA 1
ATOM 1665 C C . SER B 1 9 ? -29.703 29.75 -13.555 1 30.7 9 SER B C 1
ATOM 1667 O O . SER B 1 9 ? -29.641 28.703 -14.211 1 30.7 9 SER B O 1
ATOM 1669 N N . GLN B 1 10 ? -28.516 30.188 -13.297 1 29.62 10 GLN B N 1
ATOM 1670 C CA . GLN B 1 10 ? -27.344 29.484 -12.797 1 29.62 10 GLN B CA 1
ATOM 1671 C C . GLN B 1 10 ? -27.719 28.484 -11.703 1 29.62 10 GLN B C 1
ATOM 1673 O O . GLN B 1 10 ? -28.172 28.875 -10.625 1 29.62 10 GLN B O 1
ATOM 1678 N N . THR B 1 11 ? -28.406 27.406 -11.906 1 32.47 11 THR B N 1
ATOM 1679 C CA . THR B 1 11 ? -28.453 26.312 -10.953 1 32.47 11 THR B CA 1
ATOM 1680 C C . THR B 1 11 ? -27.109 26.156 -10.234 1 32.47 11 THR B C 1
ATOM 1682 O O . THR B 1 11 ? -26.094 25.812 -10.852 1 32.47 11 THR B O 1
ATOM 1685 N N . ARG B 1 12 ? -26.766 27.016 -9.281 1 32.12 12 ARG B N 1
ATOM 1686 C CA . ARG B 1 12 ? -25.719 26.688 -8.312 1 32.12 12 ARG B CA 1
ATOM 1687 C C . ARG B 1 12 ? -25.734 25.203 -7.969 1 32.12 12 ARG B C 1
ATOM 1689 O O . ARG B 1 12 ? -26.719 24.703 -7.43 1 32.12 12 ARG B O 1
ATOM 1696 N N . PHE B 1 13 ? -25.266 24.281 -8.68 1 31.86 13 PHE B N 1
ATOM 1697 C CA . PHE B 1 13 ? -24.875 22.984 -8.141 1 31.86 13 PHE B CA 1
ATOM 1698 C C . PHE B 1 13 ? -24.391 23.125 -6.703 1 31.86 13 PHE B C 1
ATOM 1700 O O . PHE B 1 13 ? -23.281 23.609 -6.465 1 31.86 13 PHE B O 1
ATOM 1707 N N . ILE B 1 14 ? -25.109 23.703 -5.773 1 37.97 14 ILE B N 1
ATOM 1708 C CA . ILE B 1 14 ? -24.797 23.5 -4.367 1 37.97 14 ILE B CA 1
ATOM 1709 C C . ILE B 1 14 ? -24.281 22.062 -4.16 1 37.97 14 ILE B C 1
ATOM 1711 O O . ILE B 1 14 ? -25.031 21.109 -4.348 1 37.97 14 ILE B O 1
ATOM 1715 N N . SER B 1 15 ? -23.234 21.578 -4.668 1 41.38 15 SER B N 1
ATOM 1716 C CA . SER B 1 15 ? -22.641 20.312 -4.285 1 41.38 15 SER B CA 1
ATOM 1717 C C . SER B 1 15 ? -22.906 20 -2.814 1 41.38 15 SER B C 1
ATOM 1719 O O . SER B 1 15 ? -22.469 20.734 -1.93 1 41.38 15 SER B O 1
ATOM 1721 N N . ASP B 1 16 ? -24 19.891 -2.303 1 47.94 16 ASP B N 1
ATOM 1722 C CA . ASP B 1 16 ? -24.375 19.328 -1.008 1 47.94 16 ASP B CA 1
ATOM 1723 C C . ASP B 1 16 ? -23.328 18.328 -0.521 1 47.94 16 ASP B C 1
ATOM 1725 O O . ASP B 1 16 ? -23.5 17.125 -0.672 1 47.94 16 ASP B O 1
ATOM 1729 N N . GLN B 1 17 ? -22.172 18.547 -0.708 1 58.19 17 GLN B N 1
ATOM 1730 C CA . GLN B 1 17 ? -21.094 17.625 -0.346 1 58.19 17 GLN B CA 1
ATOM 1731 C C . GLN B 1 17 ? -21.156 17.25 1.134 1 58.19 17 GLN B C 1
ATOM 1733 O O . GLN B 1 17 ? -21.109 18.141 1.998 1 58.19 17 GLN B O 1
ATOM 1738 N N . VAL B 1 18 ? -21.875 16.234 1.524 1 76.25 18 VAL B N 1
ATOM 1739 C CA . VAL B 1 18 ? -21.969 15.625 2.85 1 76.25 18 VAL B CA 1
ATOM 1740 C C . VAL B 1 18 ? -20.578 15.547 3.479 1 76.25 18 VAL B C 1
ATOM 1742 O O . VAL B 1 18 ? -19.625 15.078 2.844 1 76.25 18 VAL B O 1
ATOM 1745 N N . PHE B 1 19 ? -20.469 16.406 4.535 1 88.44 19 PHE B N 1
ATOM 1746 C CA . PHE B 1 19 ? -19.266 16.328 5.367 1 88.44 19 PHE B CA 1
ATOM 1747 C C . PHE B 1 19 ? -18.953 14.875 5.734 1 88.44 19 PHE B C 1
ATOM 1749 O O . PHE B 1 19 ? -19.844 14.133 6.145 1 88.44 19 PHE B O 1
ATOM 1756 N N . MET B 1 20 ? -17.703 14.445 5.469 1 93.5 20 MET B N 1
ATOM 1757 C CA . MET B 1 20 ? -17.266 13.102 5.832 1 93.5 20 MET B CA 1
ATOM 1758 C C . MET B 1 20 ? -15.828 13.117 6.336 1 93.5 20 MET B C 1
ATOM 1760 O O . MET B 1 20 ? -14.977 13.789 5.766 1 93.5 20 MET B O 1
ATOM 1764 N N . GLU B 1 21 ? -15.625 12.445 7.477 1 96.12 21 GLU B N 1
ATOM 1765 C CA . GLU B 1 21 ? -14.266 12.117 7.895 1 96.12 21 GLU B CA 1
ATOM 1766 C C . GLU B 1 21 ? -13.773 10.844 7.219 1 96.12 21 GLU B C 1
ATOM 1768 O O . GLU B 1 21 ? -14.547 9.914 6.988 1 96.12 21 GLU B O 1
ATOM 1773 N N . LEU B 1 22 ? -12.523 10.867 6.887 1 97.75 22 LEU B N 1
ATOM 1774 C CA . LEU B 1 22 ? -11.984 9.742 6.133 1 97.75 22 LEU B CA 1
ATOM 1775 C C . LEU B 1 22 ? -12.094 8.445 6.938 1 97.75 22 LEU B C 1
ATOM 1777 O O . LEU B 1 22 ? -12.211 7.363 6.363 1 97.75 22 LEU B O 1
ATOM 1781 N N . PHE B 1 23 ? -11.969 8.547 8.266 1 97.69 23 PHE B N 1
ATOM 1782 C CA . PHE B 1 23 ? -12.195 7.43 9.164 1 97.69 23 PHE B CA 1
ATOM 1783 C C . PHE B 1 23 ? -12.797 7.902 10.484 1 97.69 23 PHE B C 1
ATOM 1785 O O . PHE B 1 23 ? -12.875 9.109 10.734 1 97.69 23 PHE B O 1
ATOM 1792 N N . ASN B 1 24 ? -13.281 7.012 11.273 1 96.5 24 ASN B N 1
ATOM 1793 C CA . ASN B 1 24 ? -13.984 7.359 12.508 1 96.5 24 ASN B CA 1
ATOM 1794 C C . ASN B 1 24 ? -13.039 7.977 13.539 1 96.5 24 ASN B C 1
ATOM 1796 O O . ASN B 1 24 ? -12.102 7.32 13.992 1 96.5 24 ASN B O 1
ATOM 1800 N N . LYS B 1 25 ? -13.344 9.172 13.93 1 96.38 25 LYS B N 1
ATOM 1801 C CA . LYS B 1 25 ? -12.492 9.922 14.852 1 96.38 25 LYS B CA 1
ATOM 1802 C C . LYS B 1 25 ? -12.445 9.25 16.219 1 96.38 25 LYS B C 1
ATOM 1804 O O . LYS B 1 25 ? -11.516 9.492 17 1 96.38 25 LYS B O 1
ATOM 1809 N N . SER B 1 26 ? -13.398 8.461 16.562 1 97.19 26 SER B N 1
ATOM 1810 C CA . SER B 1 26 ? -13.406 7.781 17.844 1 97.19 26 SER B CA 1
ATOM 1811 C C . SER B 1 26 ? -12.172 6.906 18.016 1 97.19 26 SER B C 1
ATOM 1813 O O . SER B 1 26 ? -11.742 6.633 19.141 1 97.19 26 SER B O 1
ATOM 1815 N N . LEU B 1 27 ? -11.633 6.496 16.891 1 97.69 27 LEU B N 1
ATOM 1816 C CA . LEU B 1 27 ? -10.406 5.711 16.906 1 97.69 27 LEU B CA 1
ATOM 1817 C C . LEU B 1 27 ? -9.281 6.469 17.609 1 97.69 27 LEU B C 1
ATOM 1819 O O . LEU B 1 27 ? -8.508 5.883 18.375 1 97.69 27 LEU B O 1
ATOM 1823 N N . LEU B 1 28 ? -9.203 7.734 17.422 1 98.06 28 LEU B N 1
ATOM 1824 C CA . LEU B 1 28 ? -8.156 8.562 18.016 1 98.06 28 LEU B CA 1
ATOM 1825 C C . LEU B 1 28 ? -8.344 8.68 19.516 1 98.06 28 LEU B C 1
ATOM 1827 O O . LEU B 1 28 ? -7.371 8.672 20.266 1 98.06 28 LEU B O 1
ATOM 1831 N N . GLU B 1 29 ? -9.531 8.797 19.906 1 96.25 29 GLU B N 1
ATOM 1832 C CA . GLU B 1 29 ? -9.828 8.844 21.328 1 96.25 29 GLU B CA 1
ATOM 1833 C C . GLU B 1 29 ? -9.484 7.523 22.016 1 96.25 29 GLU B C 1
ATOM 1835 O O . GLU B 1 29 ? -8.852 7.512 23.062 1 96.25 29 GLU B O 1
ATOM 1840 N N . ASP B 1 30 ? -9.906 6.43 21.359 1 97 30 ASP B N 1
ATOM 1841 C CA . ASP B 1 30 ? -9.656 5.098 21.906 1 97 30 ASP B CA 1
ATOM 1842 C C . ASP B 1 30 ? -8.156 4.855 22.094 1 97 30 ASP B C 1
ATOM 1844 O O . ASP B 1 30 ? -7.75 4.141 23 1 97 30 ASP B O 1
ATOM 1848 N N . LEU B 1 31 ? -7.391 5.516 21.297 1 97.75 31 LEU B N 1
ATOM 1849 C CA . LEU B 1 31 ? -5.953 5.258 21.297 1 97.75 31 LEU B CA 1
ATOM 1850 C C . LEU B 1 31 ? -5.203 6.387 22 1 97.75 31 LEU B C 1
ATOM 1852 O O . LEU B 1 31 ? -3.973 6.445 21.938 1 97.75 31 LEU B O 1
ATOM 1856 N N . ALA B 1 32 ? -5.855 7.379 22.562 1 96.19 32 ALA B N 1
ATOM 1857 C CA . ALA B 1 32 ? -5.289 8.484 23.328 1 96.19 32 ALA B CA 1
ATOM 1858 C C . ALA B 1 32 ? -4.285 9.273 22.484 1 96.19 32 ALA B C 1
ATOM 1860 O O . ALA B 1 32 ? -3.184 9.578 22.953 1 96.19 32 ALA B O 1
ATOM 1861 N N . ILE B 1 33 ? -4.68 9.492 21.297 1 96.62 33 ILE B N 1
ATOM 1862 C CA . ILE B 1 33 ? -3.789 10.172 20.359 1 96.62 33 ILE B CA 1
ATOM 1863 C C . ILE B 1 33 ? -3.559 11.609 20.812 1 96.62 33 ILE B C 1
ATOM 1865 O O . ILE B 1 33 ? -2.465 12.148 20.641 1 96.62 33 ILE B O 1
ATOM 1869 N N . ASP B 1 34 ? -4.52 12.273 21.359 1 92.75 34 ASP B N 1
ATOM 1870 C CA . ASP B 1 34 ? -4.359 13.633 21.875 1 92.75 34 ASP B CA 1
ATOM 1871 C C . ASP B 1 34 ? -3.283 13.688 22.953 1 92.75 34 ASP B C 1
ATOM 1873 O O . ASP B 1 34 ? -2.494 14.633 23 1 92.75 34 ASP B O 1
ATOM 1877 N N . ASP B 1 35 ? -3.293 12.766 23.781 1 92.81 35 ASP B N 1
ATOM 1878 C CA . ASP B 1 35 ? -2.27 12.695 24.828 1 92.81 35 ASP B CA 1
ATOM 1879 C C . ASP B 1 35 ? -0.879 12.539 24.203 1 92.81 35 ASP B C 1
ATOM 1881 O O . ASP B 1 35 ? 0.087 13.133 24.688 1 92.81 35 ASP B O 1
ATOM 1885 N N . LEU B 1 36 ? -0.844 11.75 23.234 1 93.62 36 LEU B N 1
ATOM 1886 C CA . LEU B 1 36 ? 0.416 11.539 22.531 1 93.62 36 LEU B CA 1
ATOM 1887 C C . LEU B 1 36 ? 0.912 12.844 21.906 1 93.62 36 LEU B C 1
ATOM 1889 O O . LEU B 1 36 ? 2.104 13.156 21.984 1 93.62 36 LEU B O 1
ATOM 1893 N N . LEU B 1 37 ? 0.023 13.578 21.328 1 93.81 37 LEU B N 1
ATOM 1894 C CA . LEU B 1 37 ? 0.387 14.852 20.703 1 93.81 37 LEU B CA 1
ATOM 1895 C C . LEU B 1 37 ? 0.925 15.828 21.75 1 93.81 37 LEU B C 1
ATOM 1897 O O . LEU B 1 37 ? 1.954 16.469 21.531 1 93.81 37 LEU B O 1
ATOM 1901 N N . ASN B 1 38 ? 0.288 15.898 22.812 1 88.81 38 ASN B N 1
ATOM 1902 C CA . ASN B 1 38 ? 0.692 16.797 23.875 1 88.81 38 ASN B CA 1
ATOM 1903 C C . ASN B 1 38 ? 2.068 16.438 24.438 1 88.81 38 ASN B C 1
ATOM 1905 O O . ASN B 1 38 ? 2.867 17.312 24.75 1 88.81 38 ASN B O 1
ATOM 1909 N N . CYS B 1 39 ? 2.311 15.234 24.516 1 86.25 39 CYS B N 1
ATOM 1910 C CA . CYS B 1 39 ? 3.598 14.773 25.016 1 86.25 39 CYS B CA 1
ATOM 1911 C C . CYS B 1 39 ? 4.711 15.047 24.016 1 86.25 39 CYS B C 1
ATOM 1913 O O . CYS B 1 39 ? 5.844 15.336 24.406 1 86.25 39 CYS B O 1
ATOM 1915 N N . SER B 1 40 ? 4.422 14.945 22.797 1 82.69 40 SER B N 1
ATOM 1916 C CA . SER B 1 40 ? 5.418 15.062 21.734 1 82.69 40 SER B CA 1
ATOM 1917 C C . SER B 1 40 ? 5.742 16.531 21.438 1 82.69 40 SER B C 1
ATOM 1919 O O . SER B 1 40 ? 6.82 16.844 20.938 1 82.69 40 SER B O 1
ATOM 1921 N N . THR B 1 41 ? 4.793 17.391 21.656 1 76.94 41 THR B N 1
ATOM 1922 C CA . THR B 1 41 ? 4.98 18.781 21.234 1 76.94 41 THR B CA 1
ATOM 1923 C C . THR B 1 41 ? 5.32 19.656 22.438 1 76.94 41 THR B C 1
ATOM 1925 O O . THR B 1 41 ? 5.395 20.891 22.312 1 76.94 41 THR B O 1
ATOM 1928 N N . GLN B 1 42 ? 6.27 19.109 23.422 1 61.09 42 GLN B N 1
ATOM 1929 C CA . GLN B 1 42 ? 6.641 19.844 24.641 1 61.09 42 GLN B CA 1
ATOM 1930 C C . GLN B 1 42 ? 6.812 21.328 24.359 1 61.09 42 GLN B C 1
ATOM 1932 O O . GLN B 1 42 ? 6.449 22.172 25.188 1 61.09 42 GLN B O 1
ATOM 1937 N N . LYS B 1 43 ? 7.965 21.625 23.594 1 55.19 43 LYS B N 1
ATOM 1938 C CA . LYS B 1 43 ? 8.789 22.812 23.734 1 55.19 43 LYS B CA 1
ATOM 1939 C C . LYS B 1 43 ? 8.078 24.047 23.203 1 55.19 43 LYS B C 1
ATOM 1941 O O . LYS B 1 43 ? 8.719 25 22.75 1 55.19 43 LYS B O 1
ATOM 1946 N N . PHE B 1 44 ? 6.742 23.828 22.781 1 51.69 44 PHE B N 1
ATOM 1947 C CA . PHE B 1 44 ? 6.539 25.203 22.312 1 51.69 44 PHE B CA 1
ATOM 1948 C C . PHE B 1 44 ? 6.691 26.188 23.453 1 51.69 44 PHE B C 1
ATOM 1950 O O . PHE B 1 44 ? 6.043 26.062 24.484 1 51.69 44 PHE B O 1
ATOM 1957 N N . ASP B 1 45 ? 7.801 26.531 23.781 1 49.25 45 ASP B N 1
ATOM 1958 C CA . ASP B 1 45 ? 8.086 27.453 24.875 1 49.25 45 ASP B CA 1
ATOM 1959 C C . ASP B 1 45 ? 6.824 28.188 25.312 1 49.25 45 ASP B C 1
ATOM 1961 O O . ASP B 1 45 ? 5.828 28.203 24.578 1 49.25 45 ASP B O 1
ATOM 1965 N N . GLY B 1 46 ? 6.895 29.25 26.219 1 44.53 46 GLY B N 1
ATOM 1966 C CA . GLY B 1 46 ? 6.344 30.141 27.234 1 44.53 46 GLY B CA 1
ATOM 1967 C C . GLY B 1 46 ? 5.121 30.906 26.75 1 44.53 46 GLY B C 1
ATOM 1968 O O . GLY B 1 46 ? 4.531 31.688 27.5 1 44.53 46 GLY B O 1
ATOM 1969 N N . ASP B 1 47 ? 5.055 31.578 25.516 1 50.09 47 ASP B N 1
ATOM 1970 C CA . ASP B 1 47 ? 4.266 32.781 25.297 1 50.09 47 ASP B CA 1
ATOM 1971 C C . ASP B 1 47 ? 2.826 32.438 24.922 1 50.09 47 ASP B C 1
ATOM 1973 O O . ASP B 1 47 ? 2.568 31.422 24.297 1 50.09 47 ASP B O 1
ATOM 1977 N N . SER B 1 48 ? 1.797 32.875 25.672 1 54 48 SER B N 1
ATOM 1978 C CA . SER B 1 48 ? 0.349 32.969 25.516 1 54 48 SER B CA 1
ATOM 1979 C C . SER B 1 48 ? -0.048 32.875 24.047 1 54 48 SER B C 1
ATOM 1981 O O . SER B 1 48 ? -1.214 32.625 23.719 1 54 48 SER B O 1
ATOM 1983 N N . SER B 1 49 ? 0.852 33.031 23.031 1 59.47 49 SER B N 1
ATOM 1984 C CA . SER B 1 49 ? 0.51 33.156 21.609 1 59.47 49 SER B CA 1
ATOM 1985 C C . SER B 1 49 ? 0.75 31.844 20.875 1 59.47 49 SER B C 1
ATOM 1987 O O . SER B 1 49 ? 0.7 31.797 19.641 1 59.47 49 SER B O 1
ATOM 1989 N N . LYS B 1 50 ? 0.712 30.719 21.531 1 66.06 50 LYS B N 1
ATOM 1990 C CA . LYS B 1 50 ? 1.115 29.438 20.953 1 66.06 50 LYS B CA 1
ATOM 1991 C C . LYS B 1 50 ? -0.042 28.797 20.188 1 66.06 50 LYS B C 1
ATOM 1993 O O . LYS B 1 50 ? -1.194 28.875 20.625 1 66.06 50 LYS B O 1
ATOM 1998 N N . PRO B 1 51 ? 0.338 28.188 19.156 1 78.12 51 PRO B N 1
ATOM 1999 C CA . PRO B 1 51 ? -0.722 27.562 18.375 1 78.12 51 PRO B CA 1
ATOM 2000 C C . PRO B 1 51 ? -1.361 26.375 19.078 1 78.12 51 PRO B C 1
ATOM 2002 O O . PRO B 1 51 ? -0.685 25.656 19.828 1 78.12 51 PRO B O 1
ATOM 2005 N N . VAL B 1 52 ? -2.645 26.375 19.062 1 89.5 52 VAL B N 1
ATOM 2006 C CA . VAL B 1 52 ? -3.393 25.219 19.531 1 89.5 52 VAL B CA 1
ATOM 2007 C C . VAL B 1 52 ? -3.492 24.172 18.422 1 89.5 52 VAL B C 1
ATOM 2009 O O . VAL B 1 52 ? -4.191 24.375 17.438 1 89.5 52 VAL B O 1
ATOM 2012 N N . LEU B 1 53 ? -2.764 23.062 18.625 1 94.81 53 LEU B N 1
ATOM 2013 C CA . LEU B 1 53 ? -2.699 22.031 17.594 1 94.81 53 LEU B CA 1
ATOM 2014 C C . LEU B 1 53 ? -3.668 20.891 17.906 1 94.81 53 LEU B C 1
ATOM 2016 O O . LEU B 1 53 ? -3.816 20.5 19.062 1 94.81 53 LEU B O 1
ATOM 2020 N N . ARG B 1 54 ? -4.355 20.406 16.859 1 96.25 54 ARG B N 1
ATOM 2021 C CA . ARG B 1 54 ? -5.297 19.297 16.984 1 96.25 54 ARG B CA 1
ATOM 2022 C C . ARG B 1 54 ? -5.074 18.266 15.898 1 96.25 54 ARG B C 1
ATOM 2024 O O . ARG B 1 54 ? -4.984 18.594 14.719 1 96.25 54 ARG B O 1
ATOM 2031 N N . ALA B 1 55 ? -5.008 17 16.359 1 98.12 55 ALA B N 1
ATOM 2032 C CA . ALA B 1 55 ? -4.93 15.883 15.406 1 98.12 55 ALA B CA 1
ATOM 2033 C C . ALA B 1 55 ? -6.32 15.359 15.062 1 98.12 55 ALA B C 1
ATOM 2035 O O . ALA B 1 55 ? -7.16 15.18 15.945 1 98.12 55 ALA B O 1
ATOM 2036 N N . ARG B 1 56 ? -6.551 15.117 13.828 1 98.56 56 ARG B N 1
ATOM 2037 C CA . ARG B 1 56 ? -7.848 14.602 13.398 1 98.56 56 ARG B CA 1
ATOM 2038 C C . ARG B 1 56 ? -7.738 13.898 12.055 1 98.56 56 ARG B C 1
ATOM 2040 O O . ARG B 1 56 ? -6.758 14.078 11.328 1 98.56 56 ARG B O 1
ATOM 2047 N N . PRO B 1 57 ? -8.758 13.031 11.727 1 98.75 57 PRO B N 1
ATOM 2048 C CA . PRO B 1 57 ? -8.789 12.484 10.367 1 98.75 57 PRO B CA 1
ATOM 2049 C C . PRO B 1 57 ? -8.953 13.57 9.305 1 98.75 57 PRO B C 1
ATOM 2051 O O . PRO B 1 57 ? -9.609 14.586 9.547 1 98.75 57 PRO B O 1
ATOM 2054 N N . LEU B 1 58 ? -8.32 13.344 8.164 1 98.81 58 LEU B N 1
ATOM 2055 C CA . LEU B 1 58 ? -8.656 14.18 7.012 1 98.81 58 LEU B CA 1
ATOM 2056 C C . LEU B 1 58 ? -10.156 14.133 6.723 1 98.81 58 LEU B C 1
ATOM 2058 O O . LEU B 1 58 ? -10.789 13.086 6.879 1 98.81 58 LEU B O 1
ATOM 2062 N N . ASN B 1 59 ? -10.711 15.242 6.352 1 98 59 ASN B N 1
ATOM 2063 C CA . ASN B 1 59 ? -12.133 15.25 6.02 1 98 59 ASN B CA 1
ATOM 2064 C C . ASN B 1 59 ? -12.391 15.898 4.66 1 98 59 ASN B C 1
ATOM 2066 O O . ASN B 1 59 ? -11.461 16.406 4.031 1 98 59 ASN B O 1
ATOM 2070 N N . SER B 1 60 ? -13.609 15.828 4.211 1 97.5 60 SER B N 1
ATOM 2071 C CA . SER B 1 60 ? -13.984 16.172 2.842 1 97.5 60 SER B CA 1
ATOM 2072 C C . SER B 1 60 ? -13.828 17.656 2.578 1 97.5 60 SER B C 1
ATOM 2074 O O . SER B 1 60 ? -13.773 18.094 1.424 1 97.5 60 SER B O 1
ATOM 2076 N N . ASN B 1 61 ? -13.641 18.469 3.566 1 96.38 61 ASN B N 1
ATOM 2077 C CA . ASN B 1 61 ? -13.531 19.906 3.398 1 96.38 61 ASN B CA 1
ATOM 2078 C C . ASN B 1 61 ? -12.078 20.375 3.408 1 96.38 61 ASN B C 1
ATOM 2080 O O . ASN B 1 61 ? -11.797 21.562 3.307 1 96.38 61 ASN B O 1
ATOM 2084 N N . ASP B 1 62 ? -11.188 19.469 3.49 1 98.12 62 ASP B N 1
ATOM 2085 C CA . ASP B 1 62 ? -9.781 19.812 3.695 1 98.12 62 ASP B CA 1
ATOM 2086 C C . ASP B 1 62 ? -9.062 20 2.361 1 98.12 62 ASP B C 1
ATOM 2088 O O . ASP B 1 62 ? -7.957 19.5 2.17 1 98.12 62 ASP B O 1
ATOM 2092 N N . TYR B 1 63 ? -9.742 20.734 1.492 1 97.94 63 TYR B N 1
ATOM 2093 C CA . TYR B 1 63 ? -9.094 21.047 0.225 1 97.94 63 TYR B CA 1
ATOM 2094 C C . TYR B 1 63 ? -7.742 21.719 0.457 1 97.94 63 TYR B C 1
ATOM 2096 O O . TYR B 1 63 ? -6.801 21.5 -0.307 1 97.94 63 TYR B O 1
ATOM 2104 N N . GLY B 1 64 ? -7.586 22.484 1.481 1 97.75 64 GLY B N 1
ATOM 2105 C CA . GLY B 1 64 ? -6.359 23.188 1.837 1 97.75 64 GLY B CA 1
ATOM 2106 C C . GLY B 1 64 ? -5.223 22.25 2.199 1 97.75 64 GLY B C 1
ATOM 2107 O O . GLY B 1 64 ? -4.07 22.688 2.293 1 97.75 64 GLY B O 1
ATOM 2108 N N . TYR B 1 65 ? -5.531 20.984 2.393 1 98.69 65 TYR B N 1
ATOM 2109 C CA . TYR B 1 65 ? -4.504 19.984 2.627 1 98.69 65 TYR B CA 1
ATOM 2110 C C . TYR B 1 65 ? -3.482 19.969 1.498 1 98.69 65 TYR B C 1
ATOM 2112 O O . TYR B 1 65 ? -2.295 19.719 1.729 1 98.69 65 TYR B O 1
ATOM 2120 N N . LEU B 1 66 ? -3.896 20.312 0.281 1 98.75 66 LEU B N 1
ATOM 2121 C CA . LEU B 1 66 ? -3.029 20.328 -0.893 1 98.75 66 LEU B CA 1
ATOM 2122 C C . LEU B 1 66 ? -1.925 21.375 -0.738 1 98.75 66 LEU B C 1
ATOM 2124 O O . LEU B 1 66 ? -0.81 21.172 -1.227 1 98.75 66 LEU B O 1
ATOM 2128 N N . ASP B 1 67 ? -2.186 22.438 -0.032 1 98.25 67 ASP B N 1
ATOM 2129 C CA . ASP B 1 67 ? -1.188 23.484 0.203 1 98.25 67 ASP B CA 1
ATOM 2130 C C . ASP B 1 67 ? -0.029 22.953 1.043 1 98.25 67 ASP B C 1
ATOM 2132 O O . ASP B 1 67 ? 1.111 23.391 0.889 1 98.25 67 ASP B O 1
ATOM 2136 N N . LEU B 1 68 ? -0.349 22.062 1.921 1 98.75 68 LEU B N 1
ATOM 2137 C CA . LEU B 1 68 ? 0.702 21.422 2.703 1 98.75 68 LEU B CA 1
ATOM 2138 C C . LEU B 1 68 ? 1.502 20.453 1.845 1 98.75 68 LEU B C 1
ATOM 2140 O O . LEU B 1 68 ? 2.732 20.422 1.907 1 98.75 68 LEU B O 1
ATOM 2144 N N . LEU B 1 69 ? 0.779 19.672 0.986 1 98.69 69 LEU B N 1
ATOM 2145 C CA . LEU B 1 69 ? 1.395 18.594 0.216 1 98.69 69 LEU B CA 1
ATOM 2146 C C . LEU B 1 69 ? 2.379 19.156 -0.806 1 98.69 69 LEU B C 1
ATOM 2148 O O . LEU B 1 69 ? 3.32 18.469 -1.21 1 98.69 69 LEU B O 1
ATOM 2152 N N . ILE B 1 70 ? 2.236 20.406 -1.173 1 98.31 70 ILE B N 1
ATOM 2153 C CA . ILE B 1 70 ? 3.141 21.031 -2.133 1 98.31 70 ILE B CA 1
ATOM 2154 C C . ILE B 1 70 ? 4.559 21.062 -1.569 1 98.31 70 ILE B C 1
ATOM 2156 O O . ILE B 1 70 ? 5.535 21.016 -2.324 1 98.31 70 ILE B O 1
ATOM 2160 N N . GLN B 1 71 ? 4.625 21.078 -0.253 1 97.94 71 GLN B N 1
ATOM 2161 C CA . GLN B 1 71 ? 5.938 21.125 0.378 1 97.94 71 GLN B CA 1
ATOM 2162 C C . GLN B 1 71 ? 6.609 19.75 0.348 1 97.94 71 GLN B C 1
ATOM 2164 O O . GLN B 1 71 ? 7.801 19.625 0.642 1 97.94 71 GLN B O 1
ATOM 2169 N N . LEU B 1 72 ? 5.867 18.75 0.034 1 97.25 72 LEU B N 1
ATOM 2170 C CA . LEU B 1 72 ? 6.379 17.391 -0.041 1 97.25 72 LEU B CA 1
ATOM 2171 C C . LEU B 1 72 ? 6.848 17.062 -1.455 1 97.25 72 LEU B C 1
ATOM 2173 O O . LEU B 1 72 ? 7.914 16.469 -1.64 1 97.25 72 LEU B O 1
ATOM 2177 N N . THR B 1 73 ? 6.055 17.312 -2.41 1 95.88 73 THR B N 1
ATOM 2178 C CA . THR B 1 73 ? 6.312 16.969 -3.805 1 95.88 73 THR B CA 1
ATOM 2179 C C . THR B 1 73 ? 5.367 17.734 -4.73 1 95.88 73 THR B C 1
ATOM 2181 O O . THR B 1 73 ? 4.609 18.594 -4.277 1 95.88 73 THR B O 1
ATOM 2184 N N . LYS B 1 74 ? 5.469 17.391 -6.039 1 96.25 74 LYS B N 1
ATOM 2185 C CA . LYS B 1 74 ? 4.574 17.984 -7.027 1 96.25 74 LYS B CA 1
ATOM 2186 C C . LYS B 1 74 ? 3.129 17.547 -6.797 1 96.25 74 LYS B C 1
ATOM 2188 O O . LYS B 1 74 ? 2.84 16.359 -6.723 1 96.25 74 LYS B O 1
ATOM 2193 N N . VAL B 1 75 ? 2.303 18.5 -6.629 1 97.31 75 VAL B N 1
ATOM 2194 C CA . VAL B 1 75 ? 0.876 18.203 -6.52 1 97.31 75 VAL B CA 1
ATOM 2195 C C . VAL B 1 75 ? 0.207 18.391 -7.879 1 97.31 75 VAL B C 1
ATOM 2197 O O . VAL B 1 75 ? -0.646 17.594 -8.273 1 97.31 75 VAL B O 1
ATOM 2200 N N . GLY B 1 76 ? 0.609 19.359 -8.586 1 95.5 76 GLY B N 1
ATOM 2201 C CA . GLY B 1 76 ? 0.033 19.672 -9.883 1 95.5 76 GLY B CA 1
ATOM 2202 C C . GLY B 1 76 ? -1.256 20.453 -9.789 1 95.5 76 GLY B C 1
ATOM 2203 O O . GLY B 1 76 ? -1.501 21.141 -8.789 1 95.5 76 GLY B O 1
ATOM 2204 N N . SER B 1 77 ? -2.016 20.484 -10.867 1 96.25 77 SER B N 1
ATOM 2205 C CA . SER B 1 77 ? -3.268 21.234 -10.93 1 96.25 77 SER B CA 1
ATOM 2206 C C . SER B 1 77 ? -4.449 20.375 -10.508 1 96.25 77 SER B C 1
ATOM 2208 O O . SER B 1 77 ? -5.031 19.656 -11.328 1 96.25 77 SER B O 1
ATOM 2210 N N . VAL B 1 78 ? -4.75 20.484 -9.266 1 97.81 78 VAL B N 1
ATOM 2211 C CA . VAL B 1 78 ? -5.859 19.719 -8.711 1 97.81 78 VAL B CA 1
ATOM 2212 C C . VAL B 1 78 ? -6.988 20.656 -8.297 1 97.81 78 VAL B C 1
ATOM 2214 O O . VAL B 1 78 ? -6.824 21.484 -7.391 1 97.81 78 VAL B O 1
ATOM 2217 N N . GLY B 1 79 ? -8.156 20.547 -8.938 1 97.5 79 GLY B N 1
ATOM 2218 C CA . GLY B 1 79 ? -9.312 21.328 -8.531 1 97.5 79 GLY B CA 1
ATOM 2219 C C . GLY B 1 79 ? -10.086 20.703 -7.383 1 97.5 79 GLY B C 1
ATOM 2220 O O . GLY B 1 79 ? -9.797 19.578 -6.98 1 97.5 79 GLY B O 1
ATOM 2221 N N . ARG B 1 80 ? -11.008 21.453 -6.883 1 96.88 80 ARG B N 1
ATOM 2222 C CA . ARG B 1 80 ? -11.812 20.984 -5.754 1 96.88 80 ARG B CA 1
ATOM 2223 C C . ARG B 1 80 ? -12.57 19.719 -6.105 1 96.88 80 ARG B C 1
ATOM 2225 O O . ARG B 1 80 ? -12.672 18.797 -5.285 1 96.88 80 ARG B O 1
ATOM 2232 N N . TYR B 1 81 ? -13.086 19.656 -7.27 1 96.5 81 TYR B N 1
ATOM 2233 C CA . TYR B 1 81 ? -13.82 18.484 -7.715 1 96.5 81 TYR B CA 1
ATOM 2234 C C . TYR B 1 81 ? -12.938 17.25 -7.695 1 96.5 81 TYR B C 1
ATOM 2236 O O . TYR B 1 81 ? -13.352 16.188 -7.207 1 96.5 81 TYR B O 1
ATOM 2244 N N . ASP B 1 82 ? -11.758 17.375 -8.219 1 97.5 82 ASP B N 1
ATOM 2245 C CA . ASP B 1 82 ? -10.828 16.25 -8.258 1 97.5 82 ASP B CA 1
ATOM 2246 C C . ASP B 1 82 ? -10.438 15.812 -6.844 1 97.5 82 ASP B C 1
ATOM 2248 O O . ASP B 1 82 ? -10.312 14.609 -6.574 1 97.5 82 ASP B O 1
ATOM 2252 N N . PHE B 1 83 ? -10.258 16.797 -5.973 1 98 83 PHE B N 1
ATOM 2253 C CA . PHE B 1 83 ? -9.977 16.5 -4.574 1 98 83 PHE B CA 1
ATOM 2254 C C . PHE B 1 83 ? -11.109 15.68 -3.963 1 98 83 PHE B C 1
ATOM 2256 O O . PHE B 1 83 ? -10.867 14.641 -3.348 1 98 83 PHE B O 1
ATOM 2263 N N . GLU B 1 84 ? -12.273 16.094 -4.164 1 97.38 84 GLU B N 1
ATOM 2264 C CA . GLU B 1 84 ? -13.438 15.445 -3.562 1 97.38 84 GLU B CA 1
ATOM 2265 C C . GLU B 1 84 ? -13.648 14.047 -4.141 1 97.38 84 GLU B C 1
ATOM 2267 O O . GLU B 1 84 ? -14.008 13.117 -3.414 1 97.38 84 GLU B O 1
ATOM 2272 N N . LYS B 1 85 ? -13.461 13.945 -5.383 1 97.31 85 LYS B N 1
ATOM 2273 C CA . LYS B 1 85 ? -13.578 12.648 -6.035 1 97.31 85 LYS B CA 1
ATOM 2274 C C . LYS B 1 85 ? -12.539 11.664 -5.496 1 97.31 85 LYS B C 1
ATOM 2276 O O . LYS B 1 85 ? -12.859 10.508 -5.211 1 97.31 85 LYS B O 1
ATOM 2281 N N . THR B 1 86 ? -11.344 12.148 -5.41 1 98.25 86 THR B N 1
ATOM 2282 C CA . THR B 1 86 ? -10.273 11.32 -4.867 1 98.25 86 THR B CA 1
ATOM 2283 C C . THR B 1 86 ? -10.562 10.938 -3.42 1 98.25 86 THR B C 1
ATOM 2285 O O . THR B 1 86 ? -10.422 9.773 -3.041 1 98.25 86 THR B O 1
ATOM 2288 N N . PHE B 1 87 ? -10.984 11.906 -2.639 1 98.38 87 PHE B N 1
ATOM 2289 C CA . PHE B 1 87 ? -11.383 11.656 -1.257 1 98.38 87 PHE B CA 1
ATOM 2290 C C . PHE B 1 87 ? -12.453 10.578 -1.185 1 98.38 87 PHE B C 1
ATOM 2292 O O . PHE B 1 87 ? -12.359 9.656 -0.366 1 98.38 87 PHE B O 1
ATOM 2299 N N . SER B 1 88 ? -13.391 10.617 -2.021 1 97.75 88 SER B N 1
ATOM 2300 C CA . SER B 1 88 ? -14.484 9.656 -2.047 1 97.75 88 SER B CA 1
ATOM 2301 C C . SER B 1 88 ? -13.992 8.266 -2.42 1 97.75 88 SER B C 1
ATOM 2303 O O . SER B 1 88 ? -14.492 7.262 -1.904 1 97.75 88 SER B O 1
ATOM 2305 N N . ARG B 1 89 ? -13.062 8.203 -3.305 1 97.88 89 ARG B N 1
ATOM 2306 C CA . ARG B 1 89 ? -12.477 6.918 -3.672 1 97.88 89 ARG B CA 1
ATOM 2307 C C . ARG B 1 89 ? -11.781 6.273 -2.477 1 97.88 89 ARG B C 1
ATOM 2309 O O . ARG B 1 89 ? -11.828 5.055 -2.305 1 97.88 89 ARG B O 1
ATOM 2316 N N . MET B 1 90 ? -11.148 7.121 -1.719 1 98.5 90 MET B N 1
ATOM 2317 C CA . MET B 1 90 ? -10.477 6.613 -0.525 1 98.5 90 MET B CA 1
ATOM 2318 C C . MET B 1 90 ? -11.492 6.105 0.495 1 98.5 90 MET B C 1
ATOM 2320 O O . MET B 1 90 ? -11.305 5.039 1.085 1 98.5 90 MET B O 1
ATOM 2324 N N . VAL B 1 91 ? -12.547 6.871 0.635 1 97.62 91 VAL B N 1
ATOM 2325 C CA . VAL B 1 91 ? -13.594 6.516 1.588 1 97.62 91 VAL B CA 1
ATOM 2326 C C . VAL B 1 91 ? -14.234 5.191 1.18 1 97.62 91 VAL B C 1
ATOM 2328 O O . VAL B 1 91 ? -14.617 4.387 2.035 1 97.62 91 VAL B O 1
ATOM 2331 N N . ALA B 1 92 ? -14.281 4.906 -0.062 1 97.5 92 ALA B N 1
ATOM 2332 C CA . ALA B 1 92 ? -14.945 3.719 -0.597 1 97.5 92 ALA B CA 1
ATOM 2333 C C . ALA B 1 92 ? -14.156 2.455 -0.273 1 97.5 92 ALA B C 1
ATOM 2335 O O . ALA B 1 92 ? -14.656 1.342 -0.443 1 97.5 92 ALA B O 1
ATOM 2336 N N . CYS B 1 93 ? -13.008 2.566 0.206 1 98.12 93 CYS B N 1
ATOM 2337 C CA . CYS B 1 93 ? -12.188 1.429 0.602 1 98.12 93 CYS B CA 1
ATOM 2338 C C . CYS B 1 93 ? -12.156 1.279 2.119 1 98.12 93 CYS B C 1
ATOM 2340 O O . CYS B 1 93 ? -11.359 1.938 2.795 1 98.12 93 CYS B O 1
ATOM 2342 N N . PRO B 1 94 ? -12.875 0.37 2.629 1 96.75 94 PRO B N 1
ATOM 2343 C CA . PRO B 1 94 ? -12.984 0.254 4.086 1 96.75 94 PRO B CA 1
ATOM 2344 C C . PRO B 1 94 ? -11.648 -0.09 4.746 1 96.75 94 PRO B C 1
ATOM 2346 O O . PRO B 1 94 ? -10.938 -0.979 4.277 1 96.75 94 PRO B O 1
ATOM 2349 N N . GLU B 1 95 ? -11.359 0.62 5.77 1 96.81 95 GLU B N 1
ATOM 2350 C CA . GLU B 1 95 ? -10.219 0.332 6.637 1 96.81 95 GLU B CA 1
ATOM 2351 C C . GLU B 1 95 ? -8.914 0.307 5.848 1 96.81 95 GLU B C 1
ATOM 2353 O O . GLU B 1 95 ? -8.055 -0.54 6.09 1 96.81 95 GLU B O 1
ATOM 2358 N N . THR B 1 96 ? -8.828 1.162 4.922 1 98.69 96 THR B N 1
ATOM 2359 C CA . THR B 1 96 ? -7.68 1.126 4.02 1 98.69 96 THR B CA 1
ATOM 2360 C C . THR B 1 96 ? -6.84 2.391 4.16 1 98.69 96 THR B C 1
ATOM 2362 O O . THR B 1 96 ? -5.609 2.322 4.203 1 98.69 96 THR B O 1
ATOM 2365 N N . TYR B 1 97 ? -7.547 3.533 4.223 1 98.88 97 TYR B N 1
ATOM 2366 C CA . TYR B 1 97 ? -6.855 4.812 4.301 1 98.88 97 TYR B CA 1
ATOM 2367 C C . TYR B 1 97 ? -7.062 5.465 5.664 1 98.88 97 TYR B C 1
ATOM 2369 O O . TYR B 1 97 ? -8.195 5.727 6.07 1 98.88 97 TYR B O 1
ATOM 2377 N N . PHE B 1 98 ? -5.965 5.738 6.355 1 98.88 98 PHE B N 1
ATOM 2378 C CA . PHE B 1 98 ? -5.934 6.555 7.566 1 98.88 98 PHE B CA 1
ATOM 2379 C C . PHE B 1 98 ? -5.012 7.754 7.387 1 98.88 98 PHE B C 1
ATOM 2381 O O . PHE B 1 98 ? -3.803 7.656 7.609 1 98.88 98 PHE B O 1
ATOM 2388 N N . ILE B 1 99 ? -5.594 8.812 6.957 1 98.94 99 ILE B N 1
ATOM 2389 C CA . ILE B 1 99 ? -4.832 10.047 6.8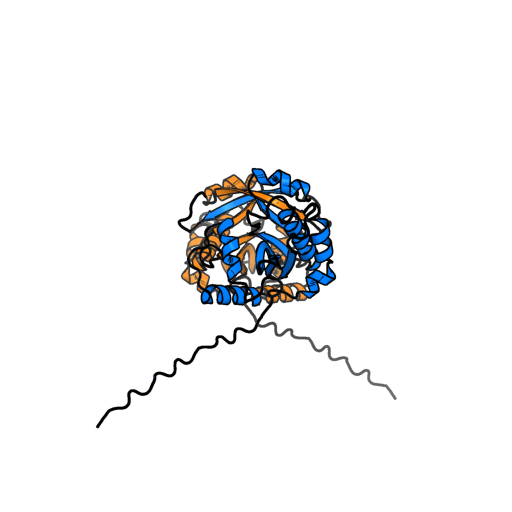36 1 98.94 99 ILE B CA 1
ATOM 2390 C C . ILE B 1 99 ? -5.07 10.922 8.062 1 98.94 99 ILE B C 1
ATOM 2392 O O . ILE B 1 99 ? -6.184 11.398 8.289 1 98.94 99 ILE B O 1
ATOM 2396 N N . LEU B 1 100 ? -4.016 11.062 8.805 1 98.88 100 LEU B N 1
ATOM 2397 C CA . LEU B 1 100 ? -4.008 11.883 10.016 1 98.88 100 LEU B CA 1
ATOM 2398 C C . LEU B 1 100 ? -3.416 13.258 9.727 1 98.88 100 LEU B C 1
ATOM 2400 O O . LEU B 1 100 ? -2.34 13.367 9.141 1 98.88 100 LEU B O 1
ATOM 2404 N N . VAL B 1 101 ? -4.172 14.289 10.07 1 98.88 101 VAL B N 1
ATOM 2405 C CA . VAL B 1 101 ? -3.668 15.648 9.875 1 98.88 101 VAL B CA 1
ATOM 2406 C C . VAL B 1 101 ? -3.646 16.391 11.211 1 98.88 101 VAL B C 1
ATOM 2408 O O . VAL B 1 101 ? -4.352 16 12.156 1 98.88 101 VAL B O 1
ATOM 2411 N N . ILE B 1 102 ? -2.742 17.328 11.312 1 98.44 102 ILE B N 1
ATOM 2412 C CA . ILE B 1 102 ? -2.688 18.25 12.438 1 98.44 102 ILE B CA 1
ATOM 2413 C C . ILE B 1 102 ? -3.113 19.641 11.977 1 98.44 102 ILE B C 1
ATOM 2415 O O . ILE B 1 102 ? -2.545 20.203 11.031 1 98.44 102 ILE B O 1
ATOM 2419 N N . GLU B 1 103 ? -4.066 20.141 12.617 1 97.94 103 GLU B N 1
ATOM 2420 C CA . GLU B 1 103 ? -4.562 21.484 12.328 1 97.94 103 GLU B CA 1
ATOM 2421 C C . GLU B 1 103 ? -4.16 22.469 13.422 1 97.94 103 GLU B C 1
ATOM 2423 O O . GLU B 1 103 ? -4.23 22.156 14.609 1 97.94 103 GLU B O 1
ATOM 2428 N N . ASP B 1 104 ? -3.689 23.594 13 1 96.06 104 ASP B N 1
ATOM 2429 C CA . ASP B 1 104 ? -3.588 24.734 13.906 1 96.06 104 ASP B CA 1
ATOM 2430 C C . ASP B 1 104 ? -4.934 25.438 14.062 1 96.06 104 ASP B C 1
ATOM 2432 O O . ASP B 1 104 ? -5.398 26.109 13.133 1 96.06 104 ASP B O 1
ATOM 2436 N N . GLU B 1 105 ? -5.508 25.328 15.18 1 93.31 105 GLU B N 1
ATOM 2437 C CA . GLU B 1 105 ? -6.859 25.828 15.398 1 93.31 105 GLU B CA 1
ATOM 2438 C C . GLU B 1 105 ? -6.906 27.359 15.305 1 93.31 105 GLU B C 1
ATOM 2440 O O . GLU B 1 105 ? -7.961 27.938 15.047 1 93.31 105 GLU B O 1
ATOM 2445 N N . THR B 1 106 ? -5.789 27.953 15.547 1 90.81 106 THR B N 1
ATOM 2446 C CA . THR B 1 106 ? -5.715 29.406 15.461 1 90.81 106 THR B CA 1
ATOM 2447 C C . THR B 1 106 ? -5.762 29.875 14.008 1 90.81 106 THR B C 1
ATOM 2449 O O . THR B 1 106 ? -6.582 30.719 13.648 1 90.81 106 THR B O 1
ATOM 2452 N N . SER B 1 107 ? -5.004 29.328 13.141 1 92.88 107 SER B N 1
ATOM 2453 C CA . SER B 1 107 ? -4.93 29.719 11.734 1 92.88 107 SER B CA 1
ATOM 2454 C C . SER B 1 107 ? -5.891 28.891 10.883 1 92.88 107 SER B C 1
ATOM 2456 O O . SER B 1 107 ? -6.168 29.25 9.734 1 92.88 107 SER B O 1
ATOM 2458 N N . LYS B 1 108 ? -6.332 27.781 11.391 1 95 108 LYS B N 1
ATOM 2459 C CA . LYS B 1 108 ? -7.203 26.828 10.719 1 95 108 LYS B CA 1
ATOM 2460 C C . LYS B 1 108 ? -6.484 26.156 9.555 1 95 108 LYS B C 1
ATOM 2462 O O . LYS B 1 108 ? -7.125 25.594 8.656 1 95 108 LYS B O 1
ATOM 2467 N N . LEU B 1 109 ? -5.172 26.219 9.586 1 96.81 109 LEU B N 1
ATOM 2468 C CA . LEU B 1 109 ? -4.367 25.578 8.555 1 96.81 109 LEU B CA 1
ATOM 2469 C C . LEU B 1 109 ? -3.957 24.172 8.984 1 96.81 109 LEU B C 1
ATOM 2471 O O . LEU B 1 109 ? -3.67 23.938 10.156 1 96.81 109 LEU B O 1
ATOM 2475 N N . ILE B 1 110 ? -3.992 23.281 7.996 1 98.62 110 ILE B N 1
ATOM 2476 C CA . ILE B 1 110 ? -3.371 21.969 8.211 1 98.62 110 ILE B CA 1
ATOM 2477 C C . ILE B 1 110 ? -1.853 22.109 8.141 1 98.62 110 ILE B C 1
ATOM 2479 O O . ILE B 1 110 ? -1.306 22.5 7.105 1 98.62 110 ILE B O 1
ATOM 2483 N N . VAL B 1 111 ? -1.172 21.734 9.227 1 98.19 111 VAL B N 1
ATOM 2484 C CA . VAL B 1 111 ? 0.239 22.094 9.312 1 98.19 111 VAL B CA 1
ATOM 2485 C C . VAL B 1 111 ? 1.1 20.844 9.258 1 98.19 111 VAL B C 1
ATOM 2487 O O . VAL B 1 111 ? 2.324 20.922 9.141 1 98.19 111 VAL B O 1
ATOM 2490 N N . ALA B 1 112 ? 0.527 19.672 9.328 1 98.75 112 ALA B N 1
ATOM 2491 C CA . ALA B 1 112 ? 1.236 18.406 9.188 1 98.75 112 ALA B CA 1
ATOM 2492 C C . ALA B 1 112 ? 0.279 17.281 8.797 1 98.75 112 ALA B C 1
ATOM 2494 O O . ALA B 1 112 ? -0.926 17.375 9.047 1 98.75 112 ALA B O 1
ATOM 2495 N N . GLY B 1 113 ? 0.775 16.266 8.148 1 98.88 113 GLY B N 1
ATOM 2496 C CA . GLY B 1 113 ? -0.048 15.133 7.758 1 98.88 113 GLY B CA 1
ATOM 2497 C C . GLY B 1 113 ? 0.765 13.922 7.355 1 98.88 113 GLY B C 1
ATOM 2498 O O . GLY B 1 113 ? 1.956 14.031 7.059 1 98.88 113 GLY B O 1
ATOM 2499 N N . ALA B 1 114 ? 0.178 12.82 7.418 1 98.88 114 ALA B N 1
ATOM 2500 C CA . ALA B 1 114 ? 0.737 11.547 6.988 1 98.88 114 ALA B CA 1
ATOM 2501 C C . ALA B 1 114 ? -0.366 10.523 6.711 1 98.88 114 ALA B C 1
ATOM 2503 O O . ALA B 1 114 ? -1.487 10.672 7.203 1 98.88 114 ALA B O 1
ATOM 2504 N N . THR B 1 115 ? -0.035 9.547 5.926 1 98.94 115 THR B N 1
ATOM 2505 C CA . THR B 1 115 ? -0.989 8.523 5.523 1 98.94 115 THR B CA 1
ATOM 2506 C C . THR B 1 115 ? -0.545 7.148 6.016 1 98.94 115 THR B C 1
ATOM 2508 O O . THR B 1 115 ? 0.626 6.785 5.891 1 98.94 115 THR B O 1
ATOM 2511 N N . LEU B 1 116 ? -1.377 6.418 6.68 1 98.94 116 LEU B N 1
ATOM 2512 C CA . LEU B 1 116 ? -1.266 4.973 6.828 1 98.94 116 LEU B CA 1
ATOM 2513 C C . LEU B 1 116 ? -2.135 4.25 5.805 1 98.94 116 LEU B C 1
ATOM 2515 O O . LEU B 1 116 ? -3.365 4.328 5.863 1 98.94 116 LEU B O 1
ATOM 2519 N N . PHE B 1 117 ? -1.497 3.654 4.805 1 98.94 117 PHE B N 1
ATOM 2520 C CA . PHE B 1 117 ? -2.135 2.846 3.771 1 98.94 117 PHE B CA 1
ATOM 2521 C C . PHE B 1 117 ? -2.096 1.368 4.141 1 98.94 117 PHE B C 1
ATOM 2523 O O . PHE B 1 117 ? -1.025 0.757 4.164 1 98.94 117 PHE B O 1
ATOM 2530 N N . VAL B 1 118 ? -3.299 0.748 4.418 1 98.94 118 VAL B N 1
ATOM 2531 C CA . VAL B 1 118 ? -3.369 -0.586 5.004 1 98.94 118 VAL B CA 1
ATOM 2532 C 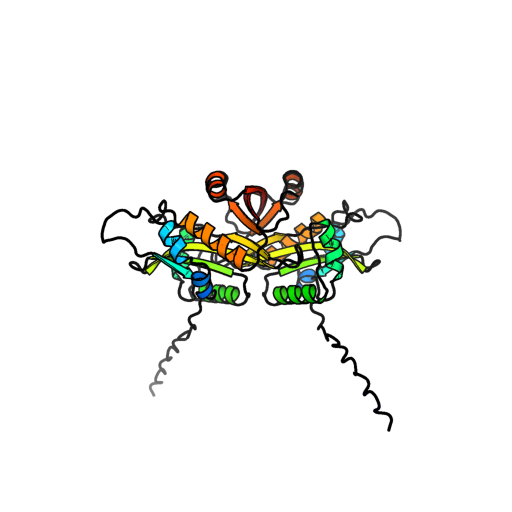C . VAL B 1 118 ? -3.715 -1.607 3.922 1 98.94 118 VAL B C 1
ATOM 2534 O O . VAL B 1 118 ? -4.734 -1.476 3.236 1 98.94 118 VAL B O 1
ATOM 2537 N N . GLU B 1 119 ? -2.926 -2.564 3.834 1 98.81 119 GLU B N 1
ATOM 2538 C CA . GLU B 1 119 ? -3.068 -3.639 2.855 1 98.81 119 GLU B CA 1
ATOM 2539 C C . GLU B 1 119 ? -3.561 -4.926 3.516 1 98.81 119 GLU B C 1
ATOM 2541 O O . GLU B 1 119 ? -2.918 -5.445 4.43 1 98.81 119 GLU B O 1
ATOM 2546 N N . GLN B 1 120 ? -4.668 -5.457 3.029 1 98.69 120 GLN B N 1
ATOM 2547 C CA . GLN B 1 120 ? -5.129 -6.777 3.447 1 98.69 120 GLN B CA 1
ATOM 2548 C C . GLN B 1 120 ? -4.262 -7.879 2.844 1 98.69 120 GLN B C 1
ATOM 2550 O O . GLN B 1 120 ? -3.92 -7.828 1.66 1 98.69 120 GLN B O 1
ATOM 2555 N N . LYS B 1 121 ? -3.885 -8.828 3.656 1 98.56 121 LYS B N 1
ATOM 2556 C CA . LYS B 1 121 ? -3.045 -9.938 3.219 1 98.56 121 LYS B CA 1
ATOM 2557 C C . LYS B 1 121 ? -3.736 -11.281 3.459 1 98.56 121 LYS B C 1
ATOM 2559 O O . LYS B 1 121 ? -4.621 -11.383 4.312 1 98.56 121 LYS B O 1
ATOM 2564 N N . PHE B 1 122 ? -3.324 -12.289 2.68 1 98.56 122 PHE B N 1
ATOM 2565 C CA . PHE B 1 122 ? -3.691 -13.664 3.006 1 98.56 122 PHE B CA 1
ATOM 2566 C C . PHE B 1 122 ? -2.688 -14.273 3.973 1 98.56 122 PHE B C 1
ATOM 2568 O O . PHE B 1 122 ? -3.047 -15.125 4.793 1 98.56 122 PHE B O 1
ATOM 2575 N N . ILE B 1 123 ? -1.488 -13.891 3.818 1 98.06 123 ILE B N 1
ATOM 2576 C CA . ILE B 1 123 ? -0.423 -14.414 4.664 1 98.06 123 ILE B CA 1
ATOM 2577 C C . ILE B 1 123 ? -0.576 -13.867 6.082 1 98.06 123 ILE B C 1
ATOM 2579 O O . ILE B 1 123 ? -1.32 -12.914 6.309 1 98.06 123 ILE B O 1
ATOM 2583 N N . HIS B 1 124 ? 0.147 -14.602 7.062 1 97.12 124 HIS B N 1
ATOM 2584 C CA . HIS B 1 124 ? 0.115 -14.234 8.477 1 97.12 124 HIS B CA 1
ATOM 2585 C C . HIS B 1 124 ? -1.312 -14.227 9.008 1 97.12 124 HIS B C 1
ATOM 2587 O O . HIS B 1 124 ? -1.742 -13.25 9.625 1 97.12 124 HIS B O 1
ATOM 2593 N N . GLU B 1 125 ? -2.07 -15.305 8.68 1 97.06 125 GLU B N 1
ATOM 2594 C CA . GLU B 1 125 ? -3.428 -15.547 9.164 1 97.06 125 GLU B CA 1
ATOM 2595 C C . GLU B 1 125 ? -4.371 -14.422 8.727 1 97.06 125 GLU B C 1
ATOM 2597 O O . GLU B 1 125 ? -5.133 -13.898 9.547 1 97.06 125 GLU B O 1
ATOM 2602 N N . CYS B 1 126 ? -4.246 -14.016 7.477 1 97.88 126 CYS B N 1
ATOM 2603 C CA . CYS B 1 126 ? -5.102 -13 6.867 1 97.88 126 CYS B CA 1
ATOM 2604 C C . CYS B 1 126 ? -5 -11.68 7.621 1 97.88 126 CYS B C 1
ATOM 2606 O O . CYS B 1 126 ? -6.012 -11 7.832 1 97.88 126 CYS B O 1
ATOM 2608 N N . SER B 1 127 ? -3.77 -11.391 8.07 1 97.62 127 SER B N 1
ATOM 2609 C CA . SER B 1 127 ? -3.533 -10.117 8.75 1 97.62 127 SER B CA 1
ATOM 2610 C C . SER B 1 127 ? -3.428 -8.969 7.758 1 97.62 127 SER B C 1
ATOM 2612 O O . SER B 1 127 ? -4.016 -9.016 6.676 1 97.62 127 SER B O 1
ATOM 2614 N N . LYS B 1 128 ? -2.895 -7.824 8.242 1 98.38 128 LYS B N 1
ATOM 2615 C CA . LYS B 1 128 ? -2.738 -6.617 7.43 1 98.38 128 LYS B CA 1
ATOM 2616 C C . LYS B 1 128 ? -1.313 -6.078 7.516 1 98.38 128 LYS B C 1
ATOM 2618 O O . LYS B 1 128 ? -0.593 -6.363 8.477 1 98.38 128 LYS B O 1
ATOM 2623 N N . ARG B 1 129 ? -0.929 -5.441 6.5 1 98.38 129 ARG B N 1
ATOM 2624 C CA . ARG B 1 129 ? 0.326 -4.695 6.484 1 98.38 129 ARG B CA 1
ATOM 2625 C C . ARG B 1 129 ? 0.076 -3.211 6.246 1 98.38 129 ARG B C 1
ATOM 2627 O O . ARG B 1 129 ? -0.742 -2.842 5.402 1 98.38 129 ARG B O 1
ATOM 2634 N N . GLY B 1 130 ? 0.747 -2.381 7.051 1 98.75 130 GLY B N 1
ATOM 2635 C CA . GLY B 1 130 ? 0.604 -0.943 6.891 1 98.75 130 GLY B CA 1
ATOM 2636 C C . GLY B 1 130 ? 1.769 -0.304 6.16 1 98.75 130 GLY B C 1
ATOM 2637 O O . GLY B 1 130 ? 2.92 -0.698 6.352 1 98.75 130 GLY B O 1
ATOM 2638 N N . HIS B 1 131 ? 1.472 0.681 5.336 1 98.75 131 HIS B N 1
ATOM 2639 C CA . HIS B 1 131 ? 2.445 1.543 4.676 1 98.75 131 HIS B CA 1
ATOM 2640 C C . HIS B 1 131 ? 2.277 2.996 5.109 1 98.75 131 HIS B C 1
ATOM 2642 O O . HIS B 1 131 ? 1.225 3.598 4.883 1 98.75 131 HIS B O 1
ATOM 2648 N N . ILE B 1 132 ? 3.307 3.541 5.742 1 98.69 132 ILE B N 1
ATOM 2649 C CA . ILE B 1 132 ? 3.266 4.969 6.043 1 98.69 132 ILE B CA 1
ATOM 2650 C C . ILE B 1 132 ? 3.818 5.762 4.863 1 98.69 132 ILE B C 1
ATOM 2652 O O . ILE B 1 132 ? 4.902 5.461 4.355 1 98.69 132 ILE B O 1
ATOM 2656 N N . GLU B 1 133 ? 3.043 6.727 4.434 1 98.31 133 GLU B N 1
ATOM 2657 C CA . GLU B 1 133 ? 3.338 7.504 3.232 1 98.31 133 GLU B CA 1
ATOM 2658 C C . GLU B 1 133 ? 3.057 8.992 3.453 1 98.31 133 GLU B C 1
ATOM 2660 O O . GLU B 1 133 ? 2.32 9.359 4.371 1 98.31 133 GLU B O 1
ATOM 2665 N N . ASP B 1 134 ? 3.65 9.844 2.631 1 98.31 134 ASP B N 1
ATOM 2666 C CA . ASP B 1 134 ? 3.332 11.258 2.461 1 98.31 134 ASP B CA 1
ATOM 2667 C C . ASP B 1 134 ? 3.439 12.008 3.787 1 98.31 134 ASP B C 1
ATOM 2669 O O . ASP B 1 134 ? 2.541 12.773 4.148 1 98.31 134 ASP B O 1
ATOM 2673 N N . VAL B 1 135 ? 4.496 11.719 4.516 1 98.44 135 VAL B N 1
ATOM 2674 C CA . VAL B 1 135 ? 4.75 12.422 5.766 1 98.44 135 VAL B CA 1
ATOM 2675 C C . VAL B 1 135 ? 5.27 13.828 5.469 1 98.44 135 VAL B C 1
ATOM 2677 O O . VAL B 1 135 ? 6.281 13.992 4.777 1 98.44 135 VAL B O 1
ATOM 2680 N N . VAL B 1 136 ? 4.566 14.828 6.008 1 98.75 136 VAL B N 1
ATOM 2681 C CA . VAL B 1 136 ? 4.973 16.203 5.707 1 98.75 136 VAL B CA 1
ATOM 2682 C C . VAL B 1 136 ? 4.605 17.109 6.875 1 98.75 136 VAL B C 1
ATOM 2684 O O . VAL B 1 136 ? 3.535 16.969 7.465 1 98.75 136 VAL B O 1
ATOM 2687 N N . VAL B 1 137 ? 5.477 17.906 7.246 1 98.25 137 VAL B N 1
ATOM 2688 C CA . VAL B 1 137 ? 5.281 18.969 8.219 1 98.25 137 VAL B CA 1
ATOM 2689 C C . VAL B 1 137 ? 5.582 20.328 7.57 1 98.25 137 VAL B C 1
ATOM 2691 O O . VAL B 1 137 ? 6.598 20.484 6.891 1 98.25 137 VAL B O 1
ATOM 2694 N N . ASP B 1 138 ? 4.664 21.219 7.773 1 98.31 138 ASP B N 1
ATOM 2695 C CA . ASP B 1 138 ? 4.895 22.578 7.281 1 98.31 138 ASP B CA 1
ATOM 2696 C C . ASP B 1 138 ? 6.23 23.125 7.785 1 98.31 138 ASP B C 1
ATOM 2698 O O . ASP B 1 138 ? 6.578 22.953 8.953 1 98.31 138 ASP B O 1
ATOM 2702 N N . SER B 1 139 ? 6.848 23.812 6.91 1 97.75 139 SER B N 1
ATOM 2703 C CA . SER B 1 139 ? 8.188 24.312 7.215 1 97.75 139 SER B CA 1
ATOM 2704 C C . SER B 1 139 ? 8.18 25.172 8.469 1 97.75 139 SER B C 1
ATOM 2706 O O . SER B 1 139 ? 9.133 25.141 9.258 1 97.75 139 SER B O 1
ATOM 2708 N N . ALA B 1 140 ? 7.164 25.922 8.711 1 94.88 140 ALA B N 1
ATOM 2709 C CA . ALA B 1 140 ? 7.074 26.844 9.844 1 94.88 140 ALA B CA 1
ATOM 2710 C C . ALA B 1 140 ? 6.891 26.078 11.156 1 94.88 140 ALA B C 1
ATOM 2712 O O . ALA B 1 140 ? 7.055 26.641 12.234 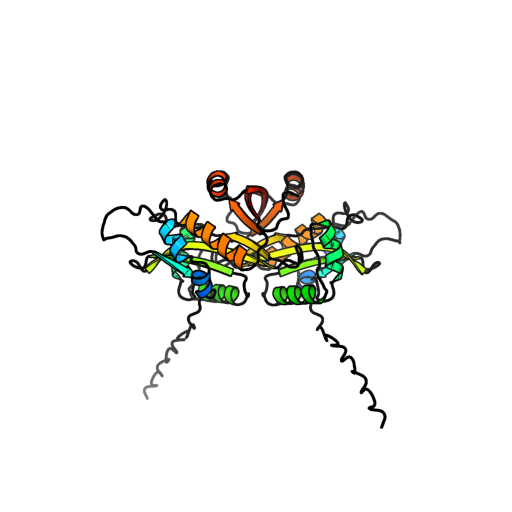1 94.88 140 ALA B O 1
ATOM 2713 N N . TYR B 1 141 ? 6.602 24.812 11.039 1 94.31 141 TYR B N 1
ATOM 2714 C CA . TYR B 1 141 ? 6.277 24.047 12.242 1 94.31 141 TYR B CA 1
ATOM 2715 C C . TYR B 1 141 ? 7.277 22.922 12.461 1 94.31 141 TYR B C 1
ATOM 2717 O O . TYR B 1 141 ? 7.086 22.062 13.328 1 94.31 141 TYR B O 1
ATOM 2725 N N . ARG B 1 142 ? 8.297 22.844 11.688 1 94.31 142 ARG B N 1
ATOM 2726 C CA . ARG B 1 142 ? 9.281 21.781 11.789 1 94.31 142 ARG B CA 1
ATOM 2727 C C . ARG B 1 142 ? 10.148 21.938 13.031 1 94.31 142 ARG B C 1
ATOM 2729 O O . ARG B 1 142 ? 10.242 23.031 13.586 1 94.31 142 ARG B O 1
ATOM 2736 N N . GLY B 1 143 ? 10.672 20.797 13.5 1 91.38 143 GLY B N 1
ATOM 2737 C CA . GLY B 1 143 ? 11.555 20.828 14.648 1 91.38 143 GLY B CA 1
ATOM 2738 C C . GLY B 1 143 ? 10.812 20.797 15.969 1 91.38 143 GLY B C 1
ATOM 2739 O O . GLY B 1 143 ? 11.422 20.953 17.031 1 91.38 143 GLY B O 1
ATOM 2740 N N . ASN B 1 144 ? 9.555 20.594 15.938 1 91 144 ASN B N 1
ATOM 2741 C CA . ASN B 1 144 ? 8.75 20.625 17.156 1 91 144 ASN B CA 1
ATOM 2742 C C . ASN B 1 144 ? 8.172 19.234 17.469 1 91 144 ASN B C 1
ATOM 2744 O O . ASN B 1 144 ? 7.203 19.125 18.219 1 91 144 ASN B O 1
ATOM 2748 N N . GLY B 1 145 ? 8.648 18.25 16.75 1 94.19 145 GLY B N 1
ATOM 2749 C CA . GLY B 1 145 ? 8.281 16.875 17.078 1 94.19 145 GLY B CA 1
ATOM 2750 C C . GLY B 1 145 ? 7.035 16.406 16.359 1 94.19 145 GLY B C 1
ATOM 2751 O O . GLY B 1 145 ? 6.586 15.273 16.578 1 94.19 145 GLY B O 1
ATOM 2752 N N . LEU B 1 146 ? 6.469 17.172 15.484 1 96.31 146 LEU B N 1
ATOM 2753 C CA . LEU B 1 146 ? 5.223 16.812 14.812 1 96.31 146 LEU B CA 1
ATOM 2754 C C . LEU B 1 146 ? 5.418 15.594 13.914 1 96.31 146 LEU B C 1
ATOM 2756 O O . LEU B 1 146 ? 4.527 14.75 13.805 1 96.31 146 LEU B O 1
ATOM 2760 N N . GLY B 1 147 ? 6.551 15.547 13.25 1 96.75 147 GLY B N 1
ATOM 2761 C CA . GLY B 1 147 ? 6.844 14.375 12.445 1 96.75 147 GLY B CA 1
ATOM 2762 C C . GLY B 1 147 ? 6.871 13.094 13.242 1 96.75 147 GLY B C 1
ATOM 2763 O O . GLY B 1 147 ? 6.242 12.102 12.867 1 96.75 147 GLY B O 1
ATOM 2764 N N . ARG B 1 148 ? 7.574 13.164 14.289 1 96.19 148 ARG B N 1
ATOM 2765 C CA . ARG B 1 148 ? 7.648 12.016 15.188 1 96.19 148 ARG B CA 1
ATOM 2766 C C . ARG B 1 148 ? 6.266 11.625 15.695 1 96.19 148 ARG B C 1
ATOM 2768 O O . ARG B 1 148 ? 5.914 10.445 15.711 1 96.19 148 ARG B O 1
ATOM 2775 N N . PHE B 1 149 ? 5.527 12.594 16.125 1 97.5 149 PHE B N 1
ATOM 2776 C CA . PHE B 1 149 ? 4.168 12.352 16.609 1 97.5 149 PHE B CA 1
ATOM 2777 C C . PHE B 1 149 ? 3.352 11.617 15.547 1 97.5 149 PHE B C 1
ATOM 2779 O O . PHE B 1 149 ? 2.684 10.625 15.852 1 97.5 149 PHE B O 1
ATOM 2786 N N . LEU B 1 150 ? 3.377 12.07 14.312 1 98.5 150 LEU B N 1
ATOM 2787 C CA . LEU B 1 150 ? 2.6 11.469 13.234 1 98.5 150 LEU B CA 1
ATOM 2788 C C . LEU B 1 150 ? 2.945 9.992 13.07 1 98.5 150 LEU B C 1
ATOM 2790 O O . LEU B 1 150 ? 2.051 9.148 12.977 1 98.5 150 LEU B O 1
ATOM 2794 N N . ILE B 1 151 ? 4.191 9.719 13.07 1 98.19 151 ILE B N 1
ATOM 2795 C CA . ILE B 1 151 ? 4.652 8.352 12.875 1 98.19 151 ILE B CA 1
ATOM 2796 C C . ILE B 1 151 ? 4.184 7.473 14.031 1 98.19 151 ILE B C 1
ATOM 2798 O O . ILE B 1 151 ? 3.594 6.414 13.812 1 98.19 151 ILE B O 1
ATOM 2802 N N . GLU B 1 152 ? 4.406 7.895 15.195 1 97.62 152 GLU B N 1
ATOM 2803 C CA . GLU B 1 152 ? 4.023 7.121 16.375 1 97.62 152 GLU B CA 1
ATOM 2804 C C . GLU B 1 152 ? 2.516 6.891 16.406 1 97.62 152 GLU B C 1
ATOM 2806 O O . GLU B 1 152 ? 2.059 5.793 16.75 1 97.62 152 GLU B O 1
ATOM 2811 N N . ALA B 1 153 ? 1.77 7.898 16.141 1 98.56 153 ALA B N 1
ATOM 2812 C CA . ALA B 1 153 ? 0.313 7.789 16.109 1 98.56 153 ALA B CA 1
ATOM 2813 C C . ALA B 1 153 ? -0.141 6.762 15.078 1 98.56 153 ALA B C 1
ATOM 2815 O O . ALA B 1 153 ? -0.991 5.914 15.375 1 98.56 153 ALA B O 1
ATOM 2816 N N . LEU B 1 154 ? 0.421 6.805 13.883 1 98.81 154 LEU B N 1
ATOM 2817 C CA . LEU B 1 154 ? 0.007 5.898 12.812 1 98.81 154 LEU B CA 1
ATOM 2818 C C . LEU B 1 154 ? 0.433 4.469 13.125 1 98.81 154 LEU B C 1
ATOM 2820 O O . LEU B 1 154 ? -0.267 3.518 12.766 1 98.81 154 LEU B O 1
ATOM 2824 N N . VAL B 1 155 ? 1.569 4.336 13.742 1 98.44 155 VAL B N 1
ATOM 2825 C CA . VAL B 1 155 ? 1.987 3.008 14.18 1 98.44 155 VAL B CA 1
ATOM 2826 C C . VAL B 1 155 ? 0.972 2.445 15.172 1 98.44 155 VAL B C 1
ATOM 2828 O O . VAL B 1 155 ? 0.568 1.285 15.07 1 98.44 155 VAL B O 1
ATOM 2831 N N . ARG B 1 156 ? 0.542 3.236 16.109 1 98.06 156 ARG B N 1
ATOM 2832 C CA . ARG B 1 156 ? -0.468 2.816 17.062 1 98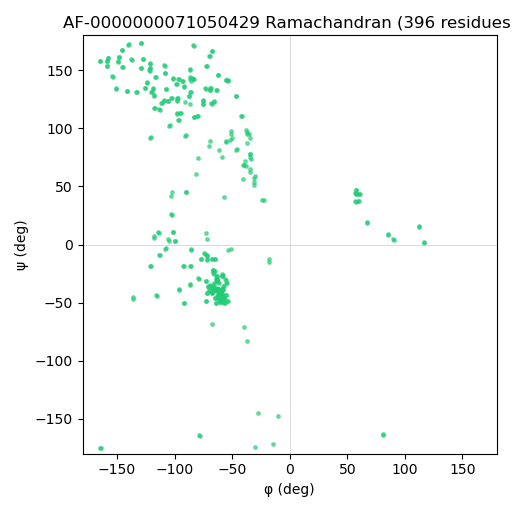.06 156 ARG B CA 1
ATOM 2833 C C . ARG B 1 156 ? -1.768 2.432 16.375 1 98.06 156 ARG B C 1
ATOM 2835 O O . ARG B 1 156 ? -2.375 1.41 16.703 1 98.06 156 ARG B O 1
ATOM 2842 N N . ILE B 1 157 ? -2.197 3.248 15.453 1 98.62 157 ILE B N 1
ATOM 2843 C CA . ILE B 1 157 ? -3.42 2.98 14.703 1 98.62 157 ILE B CA 1
ATOM 2844 C C . ILE B 1 157 ? -3.277 1.665 13.938 1 98.62 157 ILE B C 1
ATOM 2846 O O . ILE B 1 157 ? -4.168 0.812 13.984 1 98.62 157 ILE B O 1
ATOM 2850 N N . GLY B 1 158 ? -2.166 1.512 13.219 1 98.56 158 GLY B N 1
ATOM 2851 C CA . GLY B 1 158 ? -1.937 0.301 12.445 1 98.56 158 GLY B CA 1
ATOM 2852 C C . GLY B 1 158 ? -1.968 -0.959 13.289 1 98.56 158 GLY B C 1
ATOM 2853 O O . GLY B 1 158 ? -2.588 -1.953 12.906 1 98.56 158 GLY B O 1
ATOM 2854 N N . LYS B 1 159 ? -1.293 -0.886 14.391 1 97.75 159 LYS B N 1
ATOM 2855 C CA . LYS B 1 159 ? -1.312 -2.021 15.305 1 97.75 159 LYS B CA 1
ATOM 2856 C C . LYS B 1 159 ? -2.736 -2.34 15.758 1 97.75 159 LYS B C 1
ATOM 2858 O O . LYS B 1 159 ? -3.146 -3.502 15.758 1 97.75 159 LYS B O 1
ATOM 2863 N N . HIS B 1 160 ? -3.439 -1.347 16.047 1 97.94 160 HIS B N 1
ATOM 2864 C CA . HIS B 1 160 ? -4.801 -1.504 16.562 1 97.94 160 HIS B CA 1
ATOM 2865 C C . HIS B 1 160 ? -5.707 -2.141 15.508 1 97.94 160 HIS B C 1
ATOM 2867 O O . HIS B 1 160 ? -6.559 -2.965 15.836 1 97.94 160 HIS B O 1
ATOM 2873 N N . VAL B 1 161 ? -5.508 -1.769 14.258 1 97.56 161 VAL B N 1
ATOM 2874 C CA . VAL B 1 161 ? -6.426 -2.252 13.234 1 97.56 161 VAL B CA 1
ATOM 2875 C C . VAL B 1 161 ? -5.969 -3.623 12.734 1 97.56 161 VAL B C 1
ATOM 2877 O O . VAL B 1 161 ? -6.594 -4.207 11.844 1 97.56 161 VAL B O 1
ATOM 2880 N N . GLY B 1 162 ? -4.812 -4.102 13.219 1 97.19 162 GLY B N 1
ATOM 2881 C CA . GLY B 1 162 ? -4.484 -5.5 12.984 1 97.19 162 GLY B CA 1
ATOM 2882 C C . GLY B 1 162 ? -3.305 -5.684 12.047 1 97.19 162 GLY B C 1
ATOM 2883 O O . GLY B 1 162 ? -3.115 -6.762 11.484 1 97.19 162 GLY B O 1
ATOM 2884 N N . CYS B 1 163 ? -2.564 -4.668 11.82 1 98.06 163 CYS B N 1
ATOM 2885 C CA . CYS B 1 163 ? -1.354 -4.836 11.023 1 98.06 163 CYS B CA 1
ATOM 2886 C C . CYS B 1 163 ? -0.316 -5.66 11.781 1 98.06 163 CYS B C 1
ATOM 2888 O O . CYS B 1 163 ? -0.072 -5.426 12.961 1 98.06 163 CYS B O 1
ATOM 2890 N N . TYR B 1 164 ? 0.299 -6.617 11.094 1 97.38 164 TYR B N 1
ATOM 2891 C CA . TYR B 1 164 ? 1.373 -7.383 11.719 1 97.38 164 TYR B CA 1
ATOM 2892 C C . TYR B 1 164 ? 2.713 -6.672 11.555 1 97.38 164 TYR B C 1
ATOM 2894 O O . TYR B 1 164 ? 3.674 -6.98 12.266 1 97.38 164 TYR B O 1
ATOM 2902 N N . LYS B 1 165 ? 2.695 -5.766 10.578 1 96.88 165 LYS B N 1
ATOM 2903 C CA . LYS B 1 165 ? 3.896 -5.016 10.227 1 96.88 165 LYS B CA 1
ATOM 2904 C C . LYS B 1 165 ? 3.539 -3.672 9.602 1 96.88 165 LYS B C 1
ATOM 2906 O O . LYS B 1 165 ? 2.514 -3.547 8.93 1 96.88 165 LYS B O 1
ATOM 2911 N N . ILE B 1 166 ? 4.367 -2.654 9.906 1 98.31 166 ILE B N 1
ATOM 2912 C CA . ILE B 1 166 ? 4.266 -1.355 9.25 1 98.31 166 ILE B CA 1
ATOM 2913 C C . ILE B 1 166 ? 5.613 -0.972 8.648 1 98.31 166 ILE B C 1
ATOM 2915 O O . ILE B 1 166 ? 6.656 -1.163 9.273 1 98.31 166 ILE B O 1
ATOM 2919 N N . THR B 1 167 ? 5.531 -0.479 7.383 1 97.75 167 THR B N 1
ATOM 2920 C CA . THR B 1 167 ? 6.766 -0.106 6.703 1 97.75 167 THR B CA 1
ATOM 2921 C C . THR B 1 167 ? 6.68 1.32 6.168 1 97.75 167 THR B C 1
ATOM 2923 O O . THR B 1 167 ? 5.59 1.875 6.039 1 97.75 167 THR B O 1
ATOM 2926 N N . LEU B 1 168 ? 7.777 1.901 5.922 1 97.69 168 LEU B N 1
ATOM 2927 C CA . LEU B 1 168 ? 7.941 3.154 5.195 1 97.69 168 LEU B CA 1
ATOM 2928 C C . LEU B 1 168 ? 9.266 3.18 4.445 1 97.69 168 LEU B C 1
ATOM 2930 O O . LEU B 1 168 ? 10.141 2.344 4.691 1 97.69 168 LEU B O 1
ATOM 2934 N N . ASP B 1 169 ? 9.367 3.977 3.443 1 96.19 169 ASP B N 1
ATOM 2935 C CA . ASP B 1 169 ? 10.656 4.152 2.775 1 96.19 169 ASP B CA 1
ATOM 2936 C C . ASP B 1 169 ? 11.148 5.59 2.91 1 96.19 169 ASP B C 1
ATOM 2938 O O . ASP B 1 169 ? 10.352 6.527 2.957 1 96.19 169 ASP B O 1
ATOM 2942 N N . CYS B 1 170 ? 12.461 5.711 3.047 1 95.5 170 CYS B N 1
ATOM 2943 C CA . CYS B 1 170 ? 13.039 7.031 3.277 1 95.5 170 CYS B CA 1
ATOM 2944 C C . CYS B 1 170 ? 14.43 7.133 2.666 1 95.5 170 CYS B C 1
ATOM 2946 O O . CYS B 1 170 ? 15.047 6.117 2.35 1 95.5 170 CYS B O 1
ATOM 2948 N N . HIS B 1 171 ? 14.797 8.391 2.504 1 94.19 171 HIS B N 1
ATOM 2949 C CA . HIS B 1 171 ? 16.156 8.672 2.074 1 94.19 171 HIS B CA 1
ATOM 2950 C C . HIS B 1 171 ? 17.172 8.297 3.156 1 94.19 171 HIS B C 1
ATOM 2952 O O . HIS B 1 171 ? 16.812 8.172 4.328 1 94.19 171 HIS B O 1
ATOM 2958 N N . ASP B 1 172 ? 18.422 8.258 2.738 1 93.75 172 ASP B N 1
ATOM 2959 C CA . ASP B 1 172 ? 19.516 7.855 3.629 1 93.75 172 ASP B CA 1
ATOM 2960 C C . ASP B 1 172 ? 19.594 8.773 4.844 1 93.75 172 ASP B C 1
ATOM 2962 O O . ASP B 1 172 ? 19.859 8.32 5.957 1 93.75 172 ASP B O 1
ATOM 2966 N N . ASP B 1 173 ? 19.359 10 4.617 1 94.69 173 ASP B N 1
ATOM 2967 C CA . ASP B 1 173 ? 19.594 10.992 5.664 1 94.69 173 ASP B CA 1
ATOM 2968 C C . ASP B 1 173 ? 18.5 10.922 6.734 1 94.69 173 ASP B C 1
ATOM 2970 O O . ASP B 1 173 ? 18.594 11.578 7.773 1 94.69 173 ASP B O 1
ATOM 2974 N N . LYS B 1 174 ? 17.469 10.133 6.504 1 94.88 174 LYS B N 1
ATOM 2975 C CA . LYS B 1 174 ? 16.375 10.047 7.465 1 94.88 174 LYS B CA 1
ATOM 2976 C C . LYS B 1 174 ? 16.391 8.711 8.203 1 94.88 174 LYS B C 1
ATOM 2978 O O . LYS B 1 174 ? 15.609 8.492 9.125 1 94.88 174 LYS B O 1
ATOM 2983 N N . VAL B 1 175 ? 17.281 7.84 7.852 1 95.94 175 VAL B N 1
ATOM 2984 C CA . VAL B 1 175 ? 17.344 6.504 8.438 1 95.94 175 VAL B CA 1
ATOM 2985 C C . VAL B 1 175 ? 17.547 6.609 9.945 1 95.94 175 VAL B C 1
ATOM 2987 O O . VAL B 1 175 ? 16.875 5.934 10.719 1 95.94 175 VAL B O 1
ATOM 2990 N N . ALA B 1 176 ? 18.453 7.461 10.352 1 95.12 176 ALA B N 1
ATOM 2991 C CA . ALA B 1 176 ? 18.75 7.613 11.773 1 95.12 176 ALA B CA 1
ATOM 2992 C C . ALA B 1 176 ? 17.516 8.086 12.547 1 95.12 176 ALA B C 1
ATOM 2994 O O . ALA B 1 176 ? 17.266 7.637 13.664 1 95.12 176 ALA B O 1
ATOM 2995 N N . PHE B 1 177 ? 16.828 9 11.977 1 94.88 177 PHE B N 1
ATOM 2996 C CA . PHE B 1 177 ? 15.617 9.523 12.594 1 94.88 177 PHE B CA 1
ATOM 2997 C C . PHE B 1 177 ? 14.625 8.398 12.852 1 94.88 177 PHE B C 1
ATOM 2999 O O . PHE B 1 177 ? 14.109 8.258 13.969 1 94.88 177 PHE B O 1
ATOM 3006 N N . TYR B 1 178 ? 14.328 7.562 11.867 1 96.75 178 TYR B N 1
ATOM 3007 C CA . TYR B 1 178 ? 13.312 6.52 11.992 1 96.75 178 TYR B CA 1
ATOM 3008 C C . TYR B 1 178 ? 13.805 5.387 12.883 1 96.75 178 TYR B C 1
ATOM 3010 O O . TYR B 1 178 ? 13.016 4.762 13.594 1 96.75 178 TYR B O 1
ATOM 3018 N N . LYS B 1 179 ? 15.109 5.145 12.875 1 96.56 179 LYS B N 1
ATOM 3019 C CA . LYS B 1 179 ? 15.664 4.184 13.82 1 96.56 179 LYS B CA 1
ATOM 3020 C C . LYS B 1 179 ? 15.406 4.617 15.258 1 96.56 179 LYS B C 1
ATOM 3022 O O . LYS B 1 179 ? 15.047 3.795 16.109 1 96.56 179 LYS B O 1
ATOM 3027 N N . LYS B 1 180 ? 15.539 5.855 15.492 1 95.12 180 LYS B N 1
ATOM 3028 C CA . LYS B 1 180 ? 15.359 6.406 16.844 1 95.12 180 LYS B CA 1
ATOM 3029 C C . LYS B 1 180 ? 13.93 6.215 17.328 1 95.12 180 LYS B C 1
ATOM 3031 O O . LYS B 1 180 ? 13.695 6.07 18.531 1 95.12 180 LYS B O 1
ATOM 3036 N N . ILE B 1 181 ? 13.078 6.191 16.438 1 93.75 181 ILE B N 1
ATOM 3037 C CA . ILE B 1 181 ? 11.695 6.102 16.891 1 93.75 181 ILE B CA 1
ATOM 3038 C C . ILE B 1 181 ? 11.195 4.664 16.734 1 93.75 181 ILE B C 1
ATOM 3040 O O . ILE B 1 181 ? 9.984 4.422 16.734 1 93.75 181 ILE B O 1
ATOM 3044 N N . GLY B 1 182 ? 12.078 3.725 16.453 1 95.19 182 GLY B N 1
ATOM 3045 C CA . GLY B 1 182 ? 11.711 2.332 16.672 1 95.19 182 GLY B CA 1
ATOM 3046 C C . GLY B 1 182 ? 11.688 1.521 15.383 1 95.19 182 GLY B C 1
ATOM 3047 O O . GLY B 1 182 ? 11.383 0.327 15.406 1 95.19 182 GLY B O 1
ATOM 3048 N N . PHE B 1 183 ? 12.016 2.109 14.297 1 97.19 183 PHE B N 1
ATOM 3049 C CA . PHE B 1 183 ? 12.039 1.357 13.047 1 97.19 183 PHE B CA 1
ATOM 3050 C C . PHE B 1 183 ? 13.391 0.682 12.852 1 97.19 183 PHE B C 1
ATOM 3052 O O . PHE B 1 183 ? 14.422 1.2 13.289 1 97.19 183 PHE B O 1
ATOM 3059 N N . GLY B 1 184 ? 13.336 -0.422 12.156 1 95.75 184 GLY B N 1
ATOM 3060 C CA . GLY B 1 184 ? 14.547 -1.103 11.719 1 95.75 184 GLY B CA 1
ATOM 3061 C C . GLY B 1 184 ? 14.781 -0.996 10.219 1 95.75 184 GLY B C 1
ATOM 3062 O O . GLY B 1 184 ? 13.836 -0.774 9.453 1 95.75 184 GLY B O 1
ATOM 3063 N N . LEU B 1 185 ? 16.016 -1.104 9.891 1 92.75 185 LEU B N 1
ATOM 3064 C CA . LEU B 1 185 ? 16.375 -1.17 8.477 1 92.75 185 LEU B CA 1
ATOM 3065 C C . LEU B 1 185 ? 16.312 -2.605 7.973 1 92.75 185 LEU B C 1
ATOM 3067 O O . LEU B 1 185 ? 16.844 -3.516 8.609 1 92.75 185 LEU B O 1
ATOM 3071 N N . MET B 1 186 ? 15.641 -2.871 6.801 1 85 186 MET B N 1
ATOM 3072 C CA . MET B 1 186 ? 15.492 -4.27 6.406 1 85 186 MET B CA 1
ATOM 3073 C C . MET B 1 186 ? 15.781 -4.453 4.922 1 85 186 MET B C 1
ATOM 3075 O O . MET B 1 186 ? 16.391 -5.445 4.52 1 85 186 MET B O 1
ATOM 3079 N N . ASN B 1 187 ? 15.367 -3.791 4.062 1 89.75 187 ASN B N 1
ATOM 3080 C CA . ASN B 1 187 ? 15.359 -4.039 2.625 1 89.75 187 ASN B CA 1
ATOM 3081 C C . ASN B 1 187 ? 15.688 -2.775 1.836 1 89.75 187 ASN B C 1
ATOM 3083 O O . ASN B 1 187 ? 15.961 -1.726 2.422 1 89.75 187 ASN B O 1
ATOM 3087 N N . ASN B 1 188 ? 15.82 -3.08 0.546 1 91.62 188 ASN B N 1
ATOM 3088 C CA . ASN B 1 188 ? 15.984 -2.02 -0.443 1 91.62 188 ASN B CA 1
ATOM 3089 C C . ASN B 1 188 ? 14.648 -1.666 -1.104 1 91.62 188 ASN B C 1
ATOM 3091 O O . ASN B 1 188 ? 13.828 -2.547 -1.37 1 91.62 188 ASN B O 1
ATOM 3095 N N . MET B 1 189 ? 14.547 -0.425 -1.321 1 94.31 189 MET B N 1
ATOM 3096 C CA . MET B 1 189 ? 13.375 0.003 -2.08 1 94.31 189 MET B CA 1
ATOM 3097 C C . MET B 1 189 ? 13.719 0.202 -3.553 1 94.31 189 MET B C 1
ATOM 3099 O O . MET B 1 189 ? 14.664 0.928 -3.879 1 94.31 189 MET B O 1
ATOM 3103 N N . MET B 1 190 ? 12.961 -0.52 -4.445 1 94.19 190 MET B N 1
ATOM 3104 C CA . MET B 1 190 ? 13.125 -0.436 -5.895 1 94.19 190 MET B CA 1
ATOM 3105 C C . MET B 1 190 ? 11.945 0.291 -6.531 1 94.19 190 MET B C 1
ATOM 3107 O O . MET B 1 190 ? 10.812 0.185 -6.055 1 94.19 190 MET B O 1
ATOM 3111 N N . TYR B 1 191 ? 12.219 1.035 -7.656 1 94.94 191 TYR B N 1
ATOM 3112 C CA . TYR B 1 191 ? 11.094 1.766 -8.242 1 94.94 191 TYR B CA 1
ATOM 3113 C C . TYR B 1 191 ? 11.211 1.811 -9.766 1 94.94 191 TYR B C 1
ATOM 3115 O O . TYR B 1 191 ? 12.312 1.671 -10.312 1 94.94 191 TYR B O 1
AT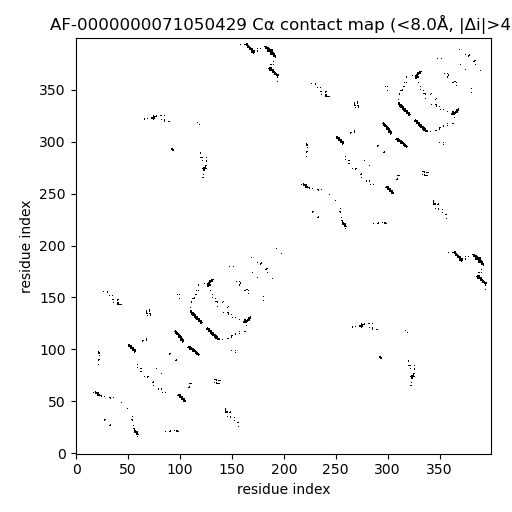OM 3123 N N . VAL B 1 192 ? 10.109 1.916 -10.422 1 95.31 192 VAL B N 1
ATOM 3124 C CA . VAL B 1 192 ? 9.945 2.385 -11.789 1 95.31 192 VAL B CA 1
ATOM 3125 C C . VAL B 1 192 ? 8.961 3.551 -11.828 1 95.31 192 VAL B C 1
ATOM 3127 O O . VAL B 1 192 ? 7.98 3.564 -11.086 1 95.31 192 VAL B O 1
ATOM 3130 N N . ARG B 1 193 ? 9.266 4.531 -12.641 1 94.25 193 ARG B N 1
ATOM 3131 C CA . ARG B 1 193 ? 8.422 5.719 -12.734 1 94.25 193 ARG B CA 1
ATOM 3132 C C . ARG B 1 193 ? 7.926 5.93 -14.156 1 94.25 193 ARG B C 1
ATOM 3134 O O . ARG B 1 193 ? 8.617 5.582 -15.117 1 94.25 193 ARG B O 1
ATOM 3141 N N . PHE B 1 194 ? 6.754 6.516 -14.281 1 92.31 194 PHE B N 1
ATOM 3142 C CA . PHE B 1 194 ? 6.137 6.723 -15.586 1 92.31 194 PHE B CA 1
ATOM 3143 C C . PHE B 1 194 ? 5.883 8.203 -15.836 1 92.31 194 PHE B C 1
ATOM 3145 O O . PHE B 1 194 ? 5.484 8.594 -16.938 1 92.31 194 PHE B O 1
ATOM 3152 N N . ASP B 1 195 ? 5.879 8.984 -14.828 1 81.94 195 ASP B N 1
ATOM 3153 C CA . ASP B 1 195 ? 5.68 10.422 -14.992 1 81.94 195 ASP B CA 1
ATOM 3154 C C . ASP B 1 195 ? 7 11.125 -15.297 1 81.94 195 ASP B C 1
ATOM 3156 O O . ASP B 1 195 ? 8.07 10.539 -15.133 1 81.94 195 ASP B O 1
ATOM 3160 N N . ASP B 1 196 ? 6.934 12.117 -16.203 1 66.69 196 ASP B N 1
ATOM 3161 C CA . ASP B 1 196 ? 8.102 12.883 -16.625 1 66.69 196 ASP B CA 1
ATOM 3162 C C . ASP B 1 196 ? 8.867 13.422 -15.414 1 66.69 196 ASP B C 1
ATOM 3164 O O . ASP B 1 196 ? 9.812 14.195 -15.57 1 66.69 196 ASP B O 1
ATOM 3168 N N . HIS B 1 197 ? 8.375 13.227 -14.188 1 58.19 197 HIS B N 1
ATOM 3169 C CA . HIS B 1 197 ? 9.094 13.898 -13.109 1 58.19 197 HIS B CA 1
ATOM 3170 C C . HIS B 1 197 ? 10.352 13.125 -12.719 1 58.19 197 HIS B C 1
ATOM 3172 O O . HIS B 1 197 ? 10.266 12 -12.234 1 58.19 197 HIS B O 1
ATOM 3178 N N . GLY B 1 198 ? 11.359 13.164 -13.484 1 43.91 198 GLY B N 1
ATOM 3179 C CA . GLY B 1 198 ? 12.68 12.664 -13.133 1 43.91 198 GLY B CA 1
ATOM 3180 C C . GLY B 1 198 ? 12.977 12.758 -11.648 1 43.91 198 GLY B C 1
ATOM 3181 O O . GLY B 1 198 ? 12.18 13.305 -10.883 1 43.91 198 GLY B O 1
ATOM 3182 N N . LYS B 1 199 ? 14.289 12.414 -11.211 1 40.28 199 LYS B N 1
ATOM 3183 C CA . LYS B 1 199 ? 15.07 12.375 -9.977 1 40.28 199 LYS B CA 1
ATOM 3184 C C . LYS B 1 199 ? 14.781 13.594 -9.109 1 40.28 199 LYS B C 1
ATOM 3186 O O . LYS B 1 199 ? 15.25 14.695 -9.398 1 40.28 199 LYS B O 1
ATOM 3191 N N . SER B 1 200 ? 13.562 14.008 -8.633 1 33.38 200 SER B N 1
ATOM 3192 C CA . SER B 1 200 ? 13.938 14.992 -7.613 1 33.38 200 SER B CA 1
ATOM 3193 C C . SER B 1 200 ? 14.609 14.32 -6.422 1 33.38 200 SER B C 1
ATOM 3195 O O . SER B 1 200 ? 14.297 13.18 -6.082 1 33.38 200 SER B O 1
#

Foldseek 3Di:
DDPPPPPPPPPPCPVPVPKDFLDDFVLCVVLVLVVLVPVQQPPPDDDPPDFDKDKGGDMLPPPLVVVQLVVVDDPDDDDSVNSNVVSVVSSVDPPAWTKMFMARPVVRHTFWIKIWGKAFDPPPVRFIETEIDSTTGHPVCPPRRVSVSRVVSSVSSCVVVGHPYYDYDDDPVCQVVVVVSPDDDDDDDDDDDDDPPPDD/DDPPPPPPPPPPCPVPPPKDFLDDFVLCVVLVLVVLVCVQQPPPDDDPPDFDKDKGGDMLPPPLVVVQLVVVDDPDDDDSVNSNVVSVVSSVDPPAWTKMFMARPVVRHTFWIKIWGKAFDPPPVRFIETEIDSTTGHPVCPPRRVSVSRVVSSVSSCVVVGHPYYDYDDDPVCQVVVVVSPDDDDDDDDDDDDDPPPDD

Secondary structure (DSSP, 8-state):
--------------------BSS-THHHHHTTHHHHHHHHTTT--S-TT---EEEEE-BTT-TTHHHHHTTTS---S--HHHHHHHHHHHHTSTTTEEEEEEEETTTTEEEEEEEEEEEE-SHHHH-EEEEEEEEEE-GGGTTSSHHHHHHHHHHHHHHHHTEEEEEEEE-GGGHHHHHHTT-EEEEEEEEEE-SS----/--------------------BSS-THHHHHTTHHHHHHHHTTT--S-TT---EEEEE-BTT-TTHHHHHTTTS---S--HHHHHHHHHHHHTSTTTEEEEEEEETTTTEEEEEEEEEEEE-SHHHH-EEEEEEEEEE-GGGTTSSHHHHHHHHHHHHHHHHTEEEEEEEE-GGGHHHHHHTT-EEEEEEEEEE-SS----

Solvent-accessible surface area (backbone atoms only — not comparable to full-atom values): 22825 Å² total; per-residue (Å²): 137,83,82,76,77,76,76,78,73,75,76,72,76,69,73,76,69,74,84,43,60,54,46,70,61,64,57,42,62,77,65,44,41,67,59,48,44,58,63,42,40,66,73,66,70,90,62,95,82,61,76,48,74,45,79,42,49,42,41,68,80,48,68,65,47,54,70,46,46,49,78,69,44,68,29,72,85,65,51,69,64,56,51,46,50,50,51,48,57,47,52,56,23,76,90,25,53,46,42,44,29,29,29,28,66,74,80,68,41,58,44,32,35,32,31,36,42,44,41,84,38,69,48,57,51,51,28,26,39,28,35,51,43,77,72,41,58,34,80,92,57,58,92,45,39,56,66,58,37,51,52,56,50,44,51,52,50,37,49,72,77,42,26,41,32,40,34,36,70,40,51,78,88,45,47,66,59,45,41,72,75,62,32,40,82,75,36,38,26,33,34,43,72,70,49,90,73,66,90,121,136,82,81,76,78,76,78,77,74,74,75,72,76,69,72,77,68,72,85,43,58,53,46,71,61,63,56,43,63,77,64,44,41,67,59,48,45,58,64,42,41,65,73,66,68,89,60,96,82,60,77,49,73,44,77,43,52,42,40,68,79,49,67,64,48,56,68,43,45,49,78,69,44,67,29,71,86,67,51,70,67,56,50,48,51,51,51,49,58,47,52,54,22,78,88,26,52,47,41,45,30,31,30,27,66,77,80,67,40,57,43,30,36,34,32,35,43,44,40,84,37,69,47,57,51,52,29,26,38,29,35,50,42,76,71,42,59,34,79,94,56,56,92,46,39,58,66,58,37,51,52,55,50,47,50,53,50,36,48,71,76,43,25,40,33,39,34,35,70,40,51,79,90,45,48,65,61,44,40,73,75,62,31,40,82,73,36,39,26,33,35,42,72,69,50,90,73,64,90,123